Protein AF-A0A927SFC1-F1 (afdb_monomer)

Nearest PDB structures (foldseek):
  6hm9-assembly1_A  TM=8.394E-01  e=9.250E-11  Bacillus anthracis
  2j13-assembly1_A  TM=8.365E-01  e=2.066E-10  Bacillus anthracis str. Ames
  6hpa-assembly1_A  TM=8.379E-01  e=3.088E-10  Bacillus anthracis
  7ax7-assembly1_A  TM=8.010E-01  e=1.225E-09  uncultured bacterium
  4m1b-assembly2_B  TM=8.284E-01  e=2.583E-09  Bacillus anthracis

Mean predicted aligned error: 16.39 Å

Secondary structure (DSSP, 8-state):
-------------------------------------PPPPPP-SPPPEEE-----SS-EEEEEEEE---HHHHHHHHHHHHHTT--EEEEE-HHHHHHSHHHHHHHHHTTPEEEE-TTT--TTGGGS-HHHHHHHHHHHHHHHHHHHS---SEE--TT----HHHHHHHHHTT--EEE--SEEE-TTS-SSHHHHHHHGGGPPTT-EEEEEESSPPPTTTS-TTTTSSS--------S---S---S------GGGHHHHHHHHHHHHHHTTPEE--HHHHHHT--TTSPP-PPPPHHHHHHT-GGG-SSS--SS-TT--------GGGGTTEEEEESHHHHHHHHHHHHHHHH-TTSSTT-EEEE-TT--HHHHHSPPPTT--TTT----HHHHHHHTT-SEEEEE----TTS---HHHHHHHHHHHHHHHHHHSTT--EEEEPPPP--TT--SSSPHHHHHHHHHHHHHHHHHTT--EE-THHHHB-TTSSBPGGGBS-TTTTS-SBPHHHHHHHHHHHHHT---

Sequence (527 aa):
MKRFIASLLLAAMCFTLTSCQQLIPGKEAPTQPQVTATPEPALSCDPSTLYSAVDTQERIVSLVLEGYTDDTSLTQLVDLLTARGIPCVWFVSGVTATEHTQMVRYAAQSGMELGNYTISAEKNIGDRGPTYLVHQFERTQRLIAEASLQFPSVARCNQTTYTEPMLQAIRAAGLTHAVEPTLYLNHRSFATESDAQQYMDSIIRGSIISIKLGQELDADEYGDMGEVLDERPAIDPPPTISEDSSQDSAEWTYQNIVPVVTWLLDQLEANDYRVVSLEEIKASQSVILPRQREMSEAELALYDPANYDLPATDGPIGQPAVRAGDLSDLNGAVFIGDSVTTGLAGYVDMRRAEDPTFLPDTAFISWTGFSVESALASVDIDATLTDLQPNVAKAVKDAGANRVYLMAKFDTSKAYVLDQYLANLRLLIFQIRQENPGVPVIVQSVLPGLSRRTSSPSNEQIFRYNLLLARMCQEYGIPFVDAAHALRDENGGL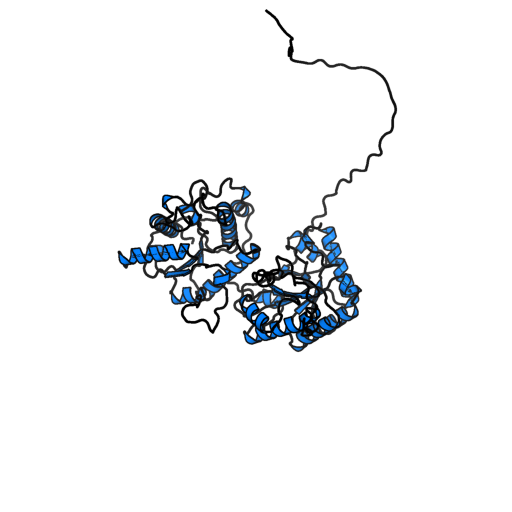KAEYCIDRSTYGLHLSDAGCEAWLDYLAANIPD

pLDDT: mean 78.21, std 21.61, range [26.38, 98.25]

Foldseek 3Di:
DDDDDDDDDDDDDDDDDDDDDDDDDDDDDPPDPDPPPDPADQQDDFFFAEQFFFQFPALEEAEEEEEAADLVLLVLVLCVCLVVVFAYEYAYALCCLQVVLVSLQVSVVSVHAYEHCFHPLDAACVVDGLVVLLCRLLSSQVSSCVSHVDGHQEYEHHNYDDDRSNRSSCVSSNRRYYYDFDAEEALPQDPDLVSLLVCVLVDDRRGYYYYYQPDDDDPQRPAPCVPPPPPPPDDPDDDDDDPDDPDDPDDSGSSSSSVVVVSNVVSCVVVNYDHDHSVVSVVSRDCLFADFDDDDPVLVVLLDLVVDPFLADPDWRLDDDFDQFDLLVQALEEEEEEVQLVLLVVLQVVVCVVPVPRRHLYYYLYYHPDALSLLSGDFDPPDDPVPGNDNVLVVSVVSVHLEYEYEHDDDPVGPHDLVSSLVSVVSSLSSNCVSPPNHAYEYEQDAAFAQPAPDPPHLSNSSSNLSVVSVSCVSRVHHYDHLNNQQADPRSHGDCQQAPPNPPRRRHGDSVVSVSSSSRCRGGPHD

Solvent-accessible surface area (backbone atoms only — not comparable to full-atom values): 29911 Å² total; per-residue (Å²): 135,82,88,85,88,88,84,82,86,84,83,85,82,87,84,89,80,89,82,88,88,85,88,80,94,77,77,87,71,84,77,73,80,79,78,75,77,70,79,76,78,79,82,86,63,73,57,29,48,76,45,57,57,31,53,36,89,57,50,32,31,25,48,35,38,40,62,56,59,55,72,67,47,49,49,53,44,50,52,51,35,52,74,70,68,47,46,46,39,38,23,42,22,22,52,51,22,68,78,39,26,68,56,49,26,47,41,45,73,68,67,43,46,56,23,36,17,29,39,78,47,54,66,45,55,61,82,52,56,54,70,58,47,25,49,32,43,39,53,18,42,52,36,38,24,72,38,46,76,46,72,45,49,33,35,44,60,38,75,47,74,88,44,65,69,52,26,21,22,44,26,74,45,65,21,56,30,35,55,48,65,75,41,60,42,33,35,77,67,34,94,46,61,67,46,31,52,59,47,52,54,73,62,55,45,23,30,24,38,31,37,37,32,67,47,81,79,51,85,83,42,48,55,98,68,69,71,80,82,76,79,72,79,86,72,80,78,74,96,69,96,66,99,79,82,94,78,79,84,76,76,90,44,67,63,41,34,46,61,37,52,49,34,42,52,53,44,34,52,76,70,64,36,43,66,34,40,72,67,54,42,62,70,50,41,54,87,76,60,50,76,76,45,90,72,51,72,74,59,53,52,77,48,40,66,90,79,48,97,46,48,47,69,101,60,59,63,78,56,81,82,71,57,98,47,48,65,73,74,46,40,23,25,30,42,33,23,24,53,58,46,40,48,45,44,53,51,48,54,56,48,28,74,78,38,74,73,55,51,47,67,42,46,70,58,51,40,84,77,47,30,54,63,68,52,66,43,70,71,67,92,82,56,57,94,88,68,65,68,65,56,50,31,58,50,45,46,76,59,61,40,65,28,36,42,37,39,65,49,79,69,76,88,51,91,67,59,66,67,60,53,55,51,47,45,52,44,50,55,44,48,31,36,67,64,30,74,92,34,52,64,30,40,34,34,54,69,42,33,30,76,85,50,82,63,82,66,45,41,57,54,42,38,52,48,35,30,52,50,30,49,51,20,60,30,32,70,37,43,50,35,42,54,26,62,72,46,35,37,89,69,15,19,26,37,72,81,27,35,60,37,63,93,71,74,19,57,41,60,21,73,67,28,46,47,46,42,49,53,47,49,26,29,43,65,61,133

Radius of gyration: 30.42 Å; Cα contacts (8 Å, |Δi|>4): 900; chains: 1; bounding box: 108×71×96 Å

Structure (mmCIF, N/CA/C/O backbone):
data_AF-A0A927SFC1-F1
#
_entry.id   AF-A0A927SFC1-F1
#
loop_
_atom_site.group_PDB
_atom_site.id
_atom_site.type_symbol
_atom_site.label_atom_id
_atom_site.label_alt_id
_atom_site.label_comp_id
_atom_site.label_asym_id
_atom_site.label_entity_id
_atom_site.label_seq_id
_atom_site.pdbx_PDB_ins_code
_atom_site.Cartn_x
_atom_site.Cartn_y
_atom_site.Cartn_z
_atom_site.occupancy
_atom_site.B_iso_or_equiv
_atom_site.auth_seq_id
_atom_site.auth_comp_id
_atom_site.auth_asym_id
_atom_site.auth_atom_id
_atom_site.pdbx_PDB_model_num
ATOM 1 N N . MET A 1 1 ? 77.413 33.587 14.079 1.00 33.16 1 MET A N 1
ATOM 2 C CA . MET A 1 1 ? 77.483 33.732 15.555 1.00 33.16 1 MET A CA 1
ATOM 3 C C . MET A 1 1 ? 76.068 33.886 16.102 1.00 33.16 1 MET A C 1
ATOM 5 O O . MET A 1 1 ? 75.319 34.627 15.486 1.00 33.16 1 MET A O 1
ATOM 9 N N . LYS A 1 2 ? 75.781 33.276 17.268 1.00 30.14 2 LYS A N 1
ATOM 10 C CA . LYS A 1 2 ? 74.522 33.302 18.066 1.00 30.14 2 LYS A CA 1
ATOM 11 C C . LYS A 1 2 ? 73.442 32.330 17.547 1.00 30.14 2 LYS A C 1
ATOM 13 O O . LYS A 1 2 ? 72.986 32.486 16.428 1.00 30.14 2 LYS A O 1
ATOM 18 N N . ARG A 1 3 ? 73.214 31.170 18.192 1.00 31.62 3 ARG A N 1
ATOM 19 C CA . ARG A 1 3 ? 72.555 30.892 19.501 1.00 31.62 3 ARG A CA 1
ATOM 20 C C . ARG A 1 3 ? 71.106 31.400 19.525 1.00 31.62 3 ARG A C 1
ATOM 22 O O . ARG A 1 3 ? 70.932 32.604 19.407 1.00 31.62 3 ARG A O 1
ATOM 29 N N . PHE A 1 4 ? 70.132 30.542 19.845 1.00 29.14 4 PHE A N 1
ATOM 30 C CA . PHE A 1 4 ? 69.629 30.425 21.222 1.00 29.14 4 PHE A CA 1
ATOM 31 C C . PHE A 1 4 ? 68.617 29.267 21.410 1.00 29.14 4 PHE A C 1
ATOM 33 O O . PHE A 1 4 ? 67.673 29.125 20.648 1.00 29.14 4 PHE A O 1
ATOM 40 N N . ILE A 1 5 ? 68.873 28.529 22.498 1.00 30.86 5 ILE A N 1
ATOM 41 C CA . ILE A 1 5 ? 68.006 27.732 23.387 1.00 30.86 5 ILE A CA 1
ATOM 42 C C . ILE A 1 5 ? 67.400 26.405 22.909 1.00 30.86 5 ILE A C 1
ATOM 44 O O . ILE A 1 5 ? 66.715 26.282 21.904 1.00 30.86 5 ILE A O 1
ATOM 48 N N . ALA A 1 6 ? 67.705 25.418 23.752 1.00 31.80 6 ALA A N 1
ATOM 49 C CA . ALA A 1 6 ? 67.433 24.004 23.671 1.00 31.80 6 ALA A CA 1
ATOM 50 C C . ALA A 1 6 ? 66.033 23.638 24.180 1.00 31.80 6 ALA A C 1
ATOM 52 O O . ALA A 1 6 ? 65.512 24.229 25.123 1.00 31.80 6 ALA A O 1
ATOM 53 N N . SER A 1 7 ? 65.487 22.571 23.610 1.00 28.61 7 SER A N 1
ATOM 54 C CA . SER A 1 7 ? 64.476 21.709 24.220 1.00 28.61 7 SER A CA 1
ATOM 55 C C . SER A 1 7 ? 64.873 20.287 23.838 1.00 28.61 7 SER A C 1
ATOM 57 O O . SER A 1 7 ? 64.867 19.939 22.660 1.00 28.61 7 SER A O 1
ATOM 59 N N . LEU A 1 8 ? 65.353 19.518 24.817 1.00 28.58 8 LEU A N 1
ATOM 60 C CA . LEU A 1 8 ? 65.839 18.157 24.621 1.00 28.58 8 LEU A CA 1
ATOM 61 C C . LEU A 1 8 ? 64.789 17.179 25.158 1.00 28.58 8 LEU A C 1
ATOM 63 O O . LEU A 1 8 ? 64.455 17.211 26.341 1.00 28.58 8 LEU A O 1
ATOM 67 N N . LEU A 1 9 ? 64.303 16.319 24.266 1.00 33.94 9 LEU A N 1
ATOM 68 C CA . LEU A 1 9 ? 63.699 15.030 24.587 1.00 33.94 9 LEU A CA 1
ATOM 69 C C . LEU A 1 9 ? 64.676 14.170 25.404 1.00 33.94 9 LEU A C 1
ATOM 71 O O . LEU A 1 9 ? 65.855 14.140 25.055 1.00 33.94 9 LEU A O 1
ATOM 75 N N . LEU A 1 10 ? 64.181 13.353 26.343 1.00 26.91 10 LEU A N 1
ATOM 76 C CA . LEU A 1 10 ? 64.544 11.932 26.336 1.00 26.91 10 LEU A CA 1
ATOM 77 C C . LEU A 1 10 ? 63.593 11.029 27.136 1.00 26.91 10 LEU A C 1
ATOM 79 O O . LEU A 1 10 ? 63.176 11.317 28.252 1.00 26.91 10 LEU A O 1
ATOM 83 N N . ALA A 1 11 ? 63.326 9.917 26.464 1.00 26.84 11 ALA A N 1
ATOM 84 C CA . ALA A 1 11 ? 62.666 8.671 26.796 1.00 26.84 11 ALA A CA 1
ATOM 85 C C . ALA A 1 11 ? 62.900 8.031 28.188 1.00 26.84 11 ALA A C 1
ATOM 87 O O . ALA A 1 11 ? 64.005 8.016 28.718 1.00 26.84 11 ALA A O 1
ATOM 88 N N . ALA A 1 12 ? 61.837 7.325 28.593 1.00 28.70 12 ALA A N 1
ATOM 89 C CA . ALA A 1 12 ? 61.789 5.919 29.017 1.00 28.70 12 ALA A CA 1
ATOM 90 C C . ALA A 1 12 ? 62.134 5.474 30.458 1.00 28.70 12 ALA A C 1
ATOM 92 O O . ALA A 1 12 ? 63.254 5.568 30.939 1.00 28.70 12 ALA A O 1
ATOM 93 N N . MET A 1 13 ? 61.126 4.754 30.975 1.00 26.86 13 MET A N 1
ATOM 94 C CA . MET A 1 13 ? 61.152 3.490 31.726 1.00 26.86 13 MET A CA 1
ATOM 95 C C . MET A 1 13 ? 61.417 3.478 33.241 1.00 26.86 13 MET A C 1
ATOM 97 O O . MET A 1 13 ? 62.525 3.676 33.715 1.00 26.86 13 MET A O 1
ATOM 101 N N . CYS A 1 14 ? 60.338 3.070 33.929 1.00 29.69 14 CYS A N 1
ATOM 102 C CA . CYS A 1 14 ? 60.246 2.105 35.031 1.00 29.69 14 CYS A CA 1
ATOM 103 C C . CYS A 1 14 ? 61.202 2.248 36.220 1.00 29.69 14 CYS A C 1
ATOM 105 O O . CYS A 1 14 ? 62.379 1.964 36.094 1.00 29.69 14 CYS A O 1
ATOM 107 N N . PHE A 1 15 ? 60.645 2.463 37.417 1.00 27.97 15 PHE A N 1
ATOM 108 C CA . PHE A 1 15 ? 60.715 1.486 38.514 1.00 27.97 15 PHE A CA 1
ATOM 109 C C . PHE A 1 15 ? 59.721 1.858 39.627 1.00 27.97 15 PHE A C 1
ATOM 111 O O . PHE A 1 15 ? 59.530 3.018 39.979 1.00 27.97 15 PHE A O 1
ATOM 118 N N . THR A 1 16 ? 59.058 0.828 40.142 1.00 36.69 16 THR A N 1
ATOM 119 C CA . THR A 1 16 ? 58.155 0.804 41.297 1.00 36.69 16 THR A CA 1
ATOM 120 C C . THR A 1 16 ? 58.881 1.115 42.609 1.00 36.69 16 THR A C 1
ATOM 122 O O . THR A 1 16 ? 60.013 0.663 42.763 1.00 36.69 16 THR A O 1
ATOM 125 N N . LEU A 1 17 ? 58.194 1.748 43.575 1.00 26.38 17 LEU A N 1
ATOM 126 C CA . LEU A 1 17 ? 57.977 1.278 44.967 1.00 26.38 17 LEU A CA 1
ATOM 127 C C . LEU A 1 17 ? 57.589 2.439 45.920 1.00 26.38 17 LEU A C 1
ATOM 129 O O . LEU A 1 17 ? 58.345 3.382 46.116 1.00 26.38 17 LEU A O 1
ATOM 133 N N . THR A 1 18 ? 56.388 2.312 46.504 1.00 30.45 18 THR A N 1
ATOM 134 C CA . THR A 1 18 ? 55.982 2.588 47.912 1.00 30.45 18 THR A CA 1
ATOM 135 C C . THR A 1 18 ? 56.919 3.460 48.780 1.00 30.45 18 THR A C 1
ATOM 137 O O . THR A 1 18 ? 58.055 3.082 49.025 1.00 30.45 18 THR A O 1
ATOM 140 N N . SER A 1 19 ? 56.490 4.557 49.424 1.00 29.95 19 SER A N 1
ATOM 141 C CA . SER A 1 19 ? 55.579 4.580 50.587 1.00 29.95 19 SER A CA 1
ATOM 142 C C . SER A 1 19 ? 55.518 5.988 51.231 1.00 29.95 19 SER A C 1
ATOM 144 O O . SER A 1 19 ? 56.507 6.711 51.170 1.00 29.95 19 SER A O 1
ATOM 146 N N . CYS A 1 20 ? 54.386 6.276 51.906 1.00 28.34 20 CYS A N 1
ATOM 147 C CA . CYS A 1 20 ? 54.146 7.221 53.025 1.00 28.34 20 CYS A CA 1
ATOM 148 C C . CYS A 1 20 ? 54.416 8.731 52.799 1.00 28.34 20 CYS A C 1
ATOM 150 O O . CYS A 1 20 ? 55.476 9.118 52.344 1.00 28.34 20 CYS A O 1
ATOM 152 N N . GLN A 1 21 ? 53.566 9.693 53.184 1.00 31.03 21 GLN A N 1
ATOM 153 C CA . GLN A 1 21 ? 52.489 9.729 54.182 1.00 31.03 21 GLN A CA 1
ATOM 154 C C . GLN A 1 21 ? 51.852 11.143 54.133 1.00 31.03 21 GLN A C 1
ATOM 156 O O . GLN A 1 21 ? 52.606 12.108 54.106 1.00 31.03 21 GLN A O 1
ATOM 161 N N . GLN A 1 22 ? 50.520 11.286 54.185 1.00 31.56 22 GLN A N 1
ATOM 162 C CA . GLN A 1 22 ? 49.785 12.022 55.242 1.00 31.56 22 GLN A CA 1
ATOM 163 C C . GLN A 1 22 ? 48.341 12.385 54.857 1.00 31.56 22 GLN A C 1
ATOM 165 O O . GLN A 1 22 ? 48.030 12.781 53.739 1.00 31.56 22 GLN A O 1
ATOM 170 N N . LEU A 1 23 ? 47.481 12.202 55.860 1.00 33.78 23 LEU A N 1
ATOM 171 C CA . LEU A 1 23 ? 46.030 12.331 55.879 1.00 33.78 23 LEU A CA 1
ATOM 172 C C . LEU A 1 23 ? 45.527 13.770 55.703 1.00 33.78 23 LEU A C 1
ATOM 174 O O . LEU A 1 23 ? 46.021 14.679 56.367 1.00 33.78 23 LEU A O 1
ATOM 178 N N . ILE A 1 24 ? 44.411 13.914 54.983 1.00 34.19 24 ILE A N 1
ATOM 179 C CA . ILE A 1 24 ? 43.372 14.907 55.290 1.00 34.19 24 ILE A CA 1
ATOM 180 C C . ILE A 1 24 ? 42.009 14.189 55.212 1.00 34.19 24 ILE A C 1
ATOM 182 O O . ILE A 1 24 ? 41.694 13.631 54.162 1.00 34.19 24 ILE A O 1
ATOM 186 N N . PRO A 1 25 ? 41.197 14.159 56.286 1.00 39.97 25 PRO A N 1
ATOM 187 C CA . PRO A 1 25 ? 39.849 13.603 56.244 1.00 39.97 25 PRO A CA 1
ATOM 188 C C . PRO A 1 25 ? 38.862 14.662 55.731 1.00 39.97 25 PRO A C 1
ATOM 190 O O . PRO A 1 25 ? 38.756 15.747 56.303 1.00 39.97 25 PRO A O 1
ATOM 193 N N . GLY A 1 26 ? 38.118 14.356 54.666 1.00 31.25 26 GLY A N 1
ATOM 194 C CA . GLY A 1 26 ? 37.127 15.275 54.108 1.00 31.25 26 GLY A CA 1
ATOM 195 C C . GLY A 1 26 ? 36.047 14.569 53.294 1.00 31.25 26 GLY A C 1
ATOM 196 O O . GLY A 1 26 ? 36.304 14.181 52.166 1.00 31.25 26 GLY A O 1
ATOM 197 N N . LYS A 1 27 ? 34.853 14.460 53.899 1.00 36.16 27 LYS A N 1
ATOM 198 C CA . LYS A 1 27 ? 33.517 14.248 53.301 1.00 36.16 27 LYS A CA 1
ATOM 199 C C . LYS A 1 27 ? 33.424 13.258 52.129 1.00 36.16 27 LYS A C 1
ATOM 201 O O . LYS A 1 27 ? 33.618 13.630 50.976 1.00 36.16 27 LYS A O 1
ATOM 206 N N . GLU A 1 28 ? 32.946 12.049 52.421 1.00 34.78 28 GLU A N 1
ATOM 207 C CA . GLU A 1 28 ? 32.276 11.231 51.407 1.00 34.78 28 GLU A CA 1
ATOM 208 C C . GLU A 1 28 ? 31.054 11.996 50.880 1.00 34.78 28 GLU A C 1
ATOM 210 O O . GLU A 1 28 ? 30.163 12.395 51.636 1.00 34.78 28 GLU A O 1
ATOM 215 N N . ALA A 1 29 ? 31.055 12.259 49.574 1.00 34.34 29 ALA A N 1
ATOM 216 C CA . ALA A 1 29 ? 29.875 12.707 48.856 1.00 34.34 29 ALA A CA 1
ATOM 217 C C . ALA A 1 29 ? 28.818 11.590 48.908 1.00 34.34 29 ALA A C 1
ATOM 219 O O . ALA A 1 29 ? 29.190 10.420 48.794 1.00 34.34 29 ALA A O 1
ATOM 220 N N . PRO A 1 30 ? 27.520 11.908 49.069 1.00 37.41 30 PRO A N 1
ATOM 221 C CA . PRO A 1 30 ? 26.487 10.886 49.026 1.00 37.41 30 PRO A CA 1
ATOM 222 C C . PRO A 1 30 ? 26.520 10.237 47.641 1.00 37.41 30 PRO A C 1
ATOM 224 O O . PRO A 1 30 ? 26.267 10.891 46.629 1.00 37.41 30 PRO A O 1
ATOM 227 N N . THR A 1 31 ? 26.871 8.955 47.599 1.00 37.59 31 THR A N 1
ATOM 228 C CA . THR A 1 31 ? 26.729 8.114 46.417 1.00 37.59 31 THR A CA 1
ATOM 229 C C . THR A 1 31 ? 25.254 8.106 46.040 1.00 37.59 31 THR A C 1
ATOM 231 O O . THR A 1 31 ? 24.419 7.551 46.754 1.00 37.59 31 THR A O 1
ATOM 234 N N . GLN A 1 32 ? 24.913 8.768 44.931 1.00 34.66 32 GLN A N 1
ATOM 235 C CA . GLN A 1 32 ? 23.607 8.571 44.318 1.00 34.66 32 GLN A CA 1
ATOM 236 C C . GLN A 1 32 ? 23.489 7.079 43.988 1.00 34.66 32 GLN A C 1
ATOM 238 O O . GLN A 1 32 ? 24.404 6.539 43.357 1.00 34.66 32 GLN A O 1
ATOM 243 N N . PRO A 1 33 ? 22.422 6.392 44.428 1.00 36.06 33 PRO A N 1
ATOM 244 C CA . PRO A 1 33 ? 22.212 5.011 44.037 1.00 36.06 33 PRO A CA 1
ATOM 245 C C . PRO A 1 33 ? 22.135 4.968 42.511 1.00 36.06 33 PRO A C 1
ATOM 247 O O . PRO A 1 33 ? 21.244 5.566 41.910 1.00 36.06 33 PRO A O 1
ATOM 250 N N . GLN A 1 34 ? 23.098 4.292 41.881 1.00 36.84 34 GLN A N 1
ATOM 251 C CA . GLN A 1 34 ? 22.965 3.924 40.482 1.00 36.84 34 GLN A CA 1
ATOM 252 C C . GLN A 1 34 ? 21.804 2.942 40.399 1.00 36.84 34 GLN A C 1
ATOM 254 O O . GLN A 1 34 ? 21.901 1.807 40.864 1.00 36.84 34 GLN A O 1
ATOM 259 N N . VAL A 1 35 ? 20.687 3.413 39.851 1.00 34.88 35 VAL A N 1
ATOM 260 C CA . VAL A 1 35 ? 19.574 2.561 39.454 1.00 34.88 35 VAL A CA 1
ATOM 261 C C . VAL A 1 35 ? 20.099 1.696 38.316 1.00 34.88 35 VAL A C 1
ATOM 263 O O . VAL A 1 35 ? 20.221 2.148 37.180 1.00 34.88 35 VAL A O 1
ATOM 266 N N . THR A 1 36 ? 20.472 0.458 38.624 1.00 37.91 36 THR A N 1
ATOM 267 C CA . THR A 1 36 ? 20.597 -0.586 37.615 1.00 37.91 36 THR A CA 1
ATOM 268 C C . THR A 1 36 ? 19.210 -0.768 37.014 1.00 37.91 36 THR A C 1
ATOM 270 O O . THR A 1 36 ? 18.331 -1.357 37.643 1.00 37.91 36 THR A O 1
ATOM 273 N N . ALA A 1 37 ? 18.990 -0.194 35.827 1.00 39.19 37 ALA A N 1
ATOM 274 C CA . ALA A 1 37 ? 17.785 -0.435 35.049 1.00 39.19 37 ALA A CA 1
ATOM 275 C C . ALA A 1 37 ? 17.663 -1.950 34.877 1.00 39.19 37 ALA A C 1
ATOM 277 O O . ALA A 1 37 ? 18.497 -2.595 34.241 1.00 39.19 37 ALA A O 1
ATOM 278 N N . THR A 1 38 ? 16.678 -2.533 35.551 1.00 43.94 38 THR A N 1
ATOM 279 C CA . THR A 1 38 ? 16.313 -3.924 35.311 1.00 43.94 38 THR A CA 1
ATOM 280 C C . THR A 1 38 ? 15.819 -3.963 33.864 1.00 43.94 38 THR A C 1
ATOM 282 O O . THR A 1 38 ? 15.034 -3.078 33.514 1.00 43.94 38 THR A O 1
ATOM 285 N N . PRO A 1 39 ? 16.299 -4.879 33.003 1.00 51.31 39 PRO A N 1
ATOM 286 C CA . PRO A 1 39 ? 15.769 -4.978 31.647 1.00 51.31 39 PRO A CA 1
ATOM 287 C C . PRO A 1 39 ? 14.248 -5.115 31.734 1.00 51.31 39 PRO A C 1
ATOM 289 O O . PRO A 1 39 ? 13.751 -5.897 32.552 1.00 51.31 39 PRO A O 1
ATOM 292 N N . GLU A 1 40 ? 13.523 -4.292 30.971 1.00 55.06 40 GLU A N 1
ATOM 293 C CA . GLU A 1 40 ? 12.062 -4.332 30.969 1.00 55.06 40 GLU A CA 1
ATOM 294 C C . GLU A 1 40 ? 11.593 -5.751 30.620 1.00 55.06 40 GLU A C 1
ATOM 296 O O . GLU A 1 40 ? 12.198 -6.410 29.767 1.00 55.06 40 GLU A O 1
ATOM 301 N N . PRO A 1 41 ? 10.547 -6.258 31.291 1.00 57.62 41 PRO A N 1
ATOM 302 C CA . PRO A 1 41 ? 10.035 -7.585 31.003 1.00 57.62 41 PRO A CA 1
ATOM 303 C C . PRO A 1 41 ? 9.523 -7.635 29.560 1.00 57.62 41 PRO A C 1
ATOM 305 O O . PRO A 1 41 ? 8.643 -6.866 29.176 1.00 57.62 41 PRO A O 1
ATOM 308 N N . ALA A 1 42 ? 10.070 -8.555 28.766 1.00 64.19 42 ALA A N 1
ATOM 309 C CA . ALA A 1 42 ? 9.543 -8.857 27.442 1.00 64.19 42 ALA A CA 1
ATOM 310 C C . ALA A 1 42 ? 8.182 -9.556 27.579 1.00 64.19 42 ALA A C 1
ATOM 312 O O . ALA A 1 42 ? 8.026 -10.474 28.392 1.00 64.19 42 ALA A O 1
ATOM 313 N N . LEU A 1 43 ? 7.199 -9.121 26.792 1.00 75.69 43 LEU A N 1
ATOM 314 C CA . LEU A 1 43 ? 5.911 -9.802 26.692 1.00 75.69 43 LEU A CA 1
ATOM 315 C C . LEU A 1 43 ? 6.088 -11.086 25.872 1.00 75.69 43 LEU A C 1
ATOM 317 O O . LEU A 1 43 ? 6.843 -11.119 24.909 1.00 75.69 43 LEU A O 1
ATOM 321 N N . SER A 1 44 ? 5.417 -12.161 26.285 1.00 77.19 44 SER A N 1
ATOM 322 C CA . SER A 1 44 ? 5.554 -13.497 25.678 1.00 77.19 44 SER A CA 1
ATOM 323 C C . SER A 1 44 ? 4.234 -14.077 25.169 1.00 77.19 44 SER A C 1
ATOM 325 O O . SER A 1 44 ? 4.146 -15.271 24.893 1.00 77.19 44 SER A O 1
ATOM 327 N N . CYS A 1 45 ? 3.188 -13.253 25.096 1.00 81.50 45 CYS A N 1
ATOM 328 C CA . CYS A 1 45 ? 1.899 -13.654 24.541 1.00 81.50 45 CYS A CA 1
ATOM 329 C C . CYS A 1 45 ? 1.882 -13.492 23.017 1.00 81.50 45 CYS A C 1
ATOM 331 O O . CYS A 1 45 ? 2.670 -12.724 22.472 1.00 81.50 45 CYS A O 1
ATOM 333 N N . ASP A 1 46 ? 0.976 -14.198 22.341 1.00 86.19 46 ASP A N 1
ATOM 334 C CA . ASP A 1 46 ? 0.781 -14.024 20.900 1.00 86.19 46 ASP A CA 1
ATOM 335 C C . ASP A 1 46 ? 0.349 -12.576 20.591 1.00 86.19 46 ASP A C 1
ATOM 337 O O . ASP A 1 46 ? -0.455 -12.012 21.340 1.00 86.19 46 ASP A O 1
ATOM 341 N N . PRO A 1 47 ? 0.833 -11.952 19.507 1.00 88.69 47 PRO A N 1
ATOM 342 C CA . PRO A 1 47 ? 0.427 -10.598 19.148 1.00 88.69 47 PRO A CA 1
ATOM 343 C C . PRO A 1 47 ? -1.062 -10.523 18.767 1.00 88.69 47 PRO A C 1
ATOM 345 O O . PRO A 1 47 ? -1.653 -11.467 18.236 1.00 88.69 47 PRO A O 1
ATOM 348 N N . SER A 1 48 ? -1.683 -9.368 19.023 1.00 89.50 48 SER A N 1
ATOM 349 C CA . SER A 1 48 ? -3.020 -9.051 18.500 1.00 89.50 48 SER A CA 1
ATOM 350 C C . SER A 1 48 ? -3.011 -9.012 16.978 1.00 89.50 48 SER A C 1
ATOM 352 O O . SER A 1 48 ? -2.015 -8.626 16.371 1.00 89.50 48 SER A O 1
ATOM 354 N N . THR A 1 49 ? -4.132 -9.364 16.347 1.00 89.19 49 THR A N 1
ATOM 355 C CA . THR A 1 49 ? -4.198 -9.273 14.886 1.00 89.19 49 THR A CA 1
ATOM 356 C C . THR A 1 49 ? -4.428 -7.836 14.432 1.00 89.19 49 THR A C 1
ATOM 358 O O . THR A 1 49 ? -5.314 -7.161 14.949 1.00 89.19 49 THR A O 1
ATOM 361 N N . LEU A 1 50 ? -3.671 -7.384 13.439 1.00 86.12 50 LEU A N 1
ATOM 362 C CA . LEU A 1 50 ? -3.838 -6.067 12.841 1.00 86.12 50 LEU A CA 1
ATOM 363 C C . LEU A 1 50 ? -4.888 -6.106 11.720 1.00 86.12 50 LEU A C 1
ATOM 365 O O . LEU A 1 50 ? -4.801 -6.929 10.808 1.00 86.12 50 LEU A O 1
ATOM 369 N N . TYR A 1 51 ? -5.884 -5.229 11.804 1.00 87.12 51 TYR A N 1
ATOM 370 C CA . TYR A 1 51 ? -6.750 -4.854 10.694 1.00 87.12 51 TYR A CA 1
ATOM 371 C C . TYR A 1 51 ? -6.138 -3.648 9.991 1.00 87.12 51 TYR A C 1
ATOM 373 O O . TYR A 1 51 ? -6.005 -2.584 10.589 1.00 87.12 51 TYR A O 1
ATOM 381 N N . SER A 1 52 ? -5.805 -3.814 8.722 1.00 80.31 52 SER A N 1
ATOM 382 C CA . SER A 1 52 ? -5.394 -2.744 7.818 1.00 80.31 52 SER A CA 1
ATOM 383 C C . SER A 1 52 ? -6.175 -2.879 6.511 1.00 80.31 52 SER A C 1
ATOM 385 O O . SER A 1 52 ? -7.039 -3.757 6.393 1.00 80.31 52 SER A O 1
ATOM 387 N N . ALA A 1 53 ? -5.921 -2.000 5.541 1.00 72.12 53 ALA A N 1
ATOM 388 C CA . ALA A 1 53 ? -6.545 -2.151 4.234 1.00 72.12 53 ALA A CA 1
ATOM 389 C C . ALA A 1 53 ? -6.236 -3.518 3.613 1.00 72.12 53 ALA A C 1
ATOM 391 O O . ALA A 1 53 ? -5.149 -4.080 3.780 1.00 72.12 53 ALA A O 1
ATOM 392 N N . VAL A 1 54 ? -7.207 -4.032 2.867 1.00 71.81 54 VAL A N 1
ATOM 393 C CA . VAL A 1 54 ? -7.109 -5.324 2.191 1.00 71.81 54 VAL A CA 1
ATOM 394 C C . VAL A 1 54 ? -7.196 -5.153 0.688 1.00 71.81 54 VAL A C 1
ATOM 396 O O . VAL A 1 54 ? -7.936 -4.313 0.182 1.00 71.81 54 VAL A O 1
ATOM 399 N N . ASP A 1 55 ? -6.521 -6.036 -0.036 1.00 66.69 55 ASP A N 1
ATOM 400 C CA . ASP A 1 55 ? -6.735 -6.169 -1.469 1.00 66.69 55 ASP A CA 1
ATOM 401 C C . ASP A 1 55 ? -8.081 -6.858 -1.711 1.00 66.69 55 ASP A C 1
ATOM 403 O O . ASP A 1 55 ? -8.273 -8.017 -1.338 1.00 66.69 55 ASP A O 1
ATOM 407 N N . THR A 1 56 ? -9.033 -6.163 -2.328 1.00 67.44 56 THR A N 1
ATOM 408 C CA . THR A 1 56 ? -10.350 -6.726 -2.642 1.00 67.44 56 THR A CA 1
ATOM 409 C C . THR A 1 56 ? -10.915 -6.180 -3.945 1.00 67.44 56 THR A C 1
ATOM 411 O O . THR A 1 56 ? -10.572 -5.092 -4.407 1.00 67.44 56 THR A O 1
ATOM 414 N N . GLN A 1 57 ? -11.777 -6.979 -4.567 1.00 62.66 57 GLN A N 1
ATOM 415 C CA . GLN A 1 57 ? -12.490 -6.612 -5.790 1.00 62.66 57 GLN A CA 1
ATOM 416 C C . GLN A 1 57 ? -13.852 -6.007 -5.512 1.00 62.66 57 GLN A C 1
ATOM 418 O O . GLN A 1 57 ? -14.393 -5.288 -6.357 1.00 62.66 57 GLN A O 1
ATOM 423 N N . GLU A 1 58 ? -14.389 -6.283 -4.329 1.00 76.00 58 GLU A N 1
ATOM 424 C CA . GLU A 1 58 ? -15.629 -5.693 -3.876 1.00 76.00 58 GLU A CA 1
ATOM 425 C C . GLU A 1 58 ? -15.410 -4.196 -3.651 1.00 76.00 58 GLU A C 1
ATOM 427 O O . GLU A 1 58 ? -14.382 -3.769 -3.126 1.00 76.00 58 GLU A O 1
ATOM 432 N N . ARG A 1 59 ? -16.370 -3.370 -4.068 1.00 82.94 59 ARG A N 1
ATOM 433 C CA . ARG A 1 59 ? -16.379 -1.949 -3.715 1.00 82.94 59 ARG A CA 1
ATOM 434 C C . ARG A 1 59 ? -16.811 -1.832 -2.260 1.00 82.94 59 ARG A C 1
ATOM 436 O O . ARG A 1 59 ? -17.971 -1.572 -1.966 1.00 82.94 59 ARG A O 1
ATOM 443 N N . ILE A 1 60 ? -15.892 -2.126 -1.352 1.00 88.25 60 ILE A N 1
ATOM 444 C CA . ILE A 1 60 ? -16.123 -2.083 0.089 1.00 88.25 60 ILE A CA 1
ATOM 445 C C . ILE A 1 60 ? -15.111 -1.167 0.760 1.00 88.25 60 ILE A C 1
ATOM 447 O O . ILE A 1 60 ? -13.969 -1.073 0.315 1.00 88.25 60 ILE A O 1
ATOM 451 N N . VAL A 1 61 ? -15.529 -0.515 1.837 1.00 91.12 61 VAL A N 1
ATOM 452 C CA . VAL A 1 61 ? -14.669 0.252 2.749 1.00 91.12 61 VAL A CA 1
ATOM 453 C C . VAL A 1 61 ? -15.146 0.045 4.184 1.00 91.12 61 VAL A C 1
ATOM 455 O O . VAL A 1 61 ? -16.292 -0.337 4.403 1.00 91.12 61 VAL A O 1
ATOM 458 N N . SER A 1 62 ? -14.292 0.310 5.169 1.00 96.00 62 SER A N 1
ATOM 459 C CA . SER A 1 62 ? -14.675 0.338 6.586 1.00 96.00 62 SER A CA 1
ATOM 460 C C . SER A 1 62 ? -14.467 1.740 7.120 1.00 96.00 62 SER A C 1
ATOM 462 O O . SER A 1 62 ? -13.481 2.390 6.779 1.00 96.00 62 SER A O 1
ATOM 464 N N . LEU A 1 63 ? -15.365 2.184 7.994 1.00 96.94 63 LEU A N 1
ATOM 465 C CA . LEU A 1 63 ? -15.264 3.481 8.656 1.00 96.94 63 LEU A CA 1
ATOM 466 C C . LEU A 1 63 ? -14.945 3.300 10.137 1.00 96.94 63 LEU A C 1
ATOM 468 O O . LEU A 1 63 ? -15.543 2.458 10.813 1.00 96.94 63 LEU A O 1
ATOM 472 N N . VAL A 1 64 ? -14.039 4.125 10.654 1.00 97.56 64 VAL A N 1
ATOM 473 C CA . VAL A 1 64 ? -13.747 4.215 12.089 1.00 97.56 64 VAL A CA 1
ATOM 474 C C . VAL A 1 64 ? -13.757 5.670 12.543 1.00 97.56 64 VAL A C 1
ATOM 476 O O . VAL A 1 64 ? -13.366 6.561 11.793 1.00 97.56 64 VAL A O 1
ATOM 479 N N . LEU A 1 65 ? -14.208 5.916 13.772 1.00 97.31 65 LEU A N 1
ATOM 480 C CA . LEU A 1 65 ? -14.183 7.240 14.394 1.00 97.31 65 LEU A CA 1
ATOM 481 C C . LEU A 1 65 ? -13.073 7.290 15.443 1.00 97.31 65 LEU A C 1
ATOM 483 O O . LEU A 1 65 ? -12.993 6.406 16.296 1.00 97.31 65 LEU A O 1
ATOM 487 N N . GLU A 1 66 ? -12.259 8.340 15.433 1.00 94.38 66 GLU A N 1
ATOM 488 C CA . GLU A 1 66 ? -11.161 8.528 16.385 1.00 94.38 66 GLU A CA 1
ATOM 489 C C . GLU A 1 66 ? -11.354 9.805 17.203 1.00 94.38 66 GLU A C 1
ATOM 491 O O . GLU A 1 66 ? -11.508 10.893 16.651 1.00 94.38 66 GLU A O 1
ATOM 496 N N . GLY A 1 67 ? -11.297 9.698 18.532 1.00 92.12 67 GLY A N 1
ATOM 497 C CA . GLY A 1 67 ? -11.339 10.866 19.413 1.00 92.12 67 GLY A CA 1
ATOM 498 C C . GLY A 1 67 ? -12.756 11.309 19.774 1.00 92.12 67 GLY A C 1
ATOM 499 O O . GLY A 1 67 ? -13.636 10.480 19.988 1.00 92.12 67 GLY A O 1
ATOM 500 N N . TYR A 1 68 ? -12.971 12.613 19.937 1.00 93.25 68 TYR A N 1
ATOM 501 C CA . TYR A 1 68 ? -14.224 13.163 20.457 1.00 93.25 68 TYR A CA 1
ATOM 502 C C . TYR A 1 68 ? -14.421 14.609 19.978 1.00 93.25 68 TYR A C 1
ATOM 504 O O . TYR A 1 68 ? -13.476 15.391 19.985 1.00 93.25 68 TYR A O 1
ATOM 512 N N . THR A 1 69 ? -15.644 14.955 19.563 1.00 90.69 69 THR A N 1
ATOM 513 C CA . THR A 1 69 ? -16.085 16.336 19.262 1.00 90.69 69 THR A CA 1
ATOM 514 C C . THR A 1 69 ? -17.064 16.795 20.351 1.00 90.69 69 THR A C 1
ATOM 516 O O . THR A 1 69 ? -16.922 16.359 21.472 1.00 90.69 69 THR A O 1
ATOM 519 N N . ASP A 1 70 ? -18.051 17.650 20.111 1.00 91.38 70 ASP A N 1
ATOM 520 C CA . ASP A 1 70 ? -19.103 17.926 21.093 1.00 91.38 70 ASP A CA 1
ATOM 521 C C . ASP A 1 70 ? -20.228 16.867 21.094 1.00 91.38 70 ASP A C 1
ATOM 523 O O . ASP A 1 70 ? -20.495 16.214 20.082 1.00 91.38 70 ASP A O 1
ATOM 527 N N . ASP A 1 71 ? -20.935 16.741 22.224 1.00 92.12 71 ASP A N 1
ATOM 528 C CA . ASP A 1 71 ? -22.040 15.786 22.403 1.00 92.12 71 ASP A CA 1
ATOM 529 C C . ASP A 1 71 ? -23.147 15.942 21.343 1.00 92.12 71 ASP A C 1
ATOM 531 O O . ASP A 1 71 ? -23.768 14.949 20.964 1.00 92.12 71 ASP A O 1
ATOM 535 N N . THR A 1 72 ? -23.403 17.155 20.834 1.00 92.81 72 THR A N 1
ATOM 536 C CA . THR A 1 72 ? -24.475 17.388 19.848 1.00 92.81 72 THR A CA 1
ATOM 537 C C . THR A 1 72 ? -24.095 16.782 18.506 1.00 92.81 72 THR A C 1
ATOM 539 O O . THR A 1 72 ? -24.838 15.961 17.966 1.00 92.81 72 THR A O 1
ATOM 542 N N . SER A 1 73 ? -22.919 17.147 17.993 1.00 93.25 73 SER A N 1
ATOM 543 C CA . SER A 1 73 ? -22.406 16.636 16.720 1.00 93.25 73 SER A CA 1
ATOM 544 C C . SER A 1 73 ? -22.188 15.127 16.775 1.00 93.25 73 SER A C 1
ATOM 546 O O . SER A 1 73 ? -22.529 14.410 15.837 1.00 93.25 73 SER A O 1
ATOM 548 N N . LEU A 1 74 ? -21.667 14.613 17.893 1.00 94.81 74 LEU A N 1
ATOM 549 C CA . LEU A 1 74 ? -21.444 13.180 18.038 1.00 94.81 74 LEU A CA 1
ATOM 550 C C . LEU A 1 74 ? -22.756 12.394 18.147 1.00 94.81 74 LEU A C 1
ATOM 552 O O . LEU A 1 74 ? -22.862 11.323 17.555 1.00 94.81 74 LEU A O 1
ATOM 556 N N . THR A 1 75 ? -23.774 12.930 18.828 1.00 96.00 75 THR A N 1
ATOM 557 C CA . THR A 1 75 ? -25.122 12.335 18.831 1.00 96.00 75 THR A CA 1
ATOM 558 C C . THR A 1 75 ? -25.672 12.246 17.409 1.00 96.00 75 THR A C 1
ATOM 560 O O . THR A 1 75 ? -26.119 11.182 16.991 1.00 96.00 75 THR A O 1
ATOM 563 N N . GLN A 1 76 ? -25.556 13.324 16.628 1.00 96.19 76 GLN A N 1
ATOM 564 C CA . GLN A 1 76 ? -25.991 13.341 15.229 1.00 96.19 76 GLN A CA 1
ATOM 565 C C . GLN A 1 76 ? -25.238 12.323 14.362 1.00 96.19 76 GLN A C 1
ATOM 567 O O . GLN A 1 76 ? -25.862 11.665 13.533 1.00 96.19 76 GLN A O 1
ATOM 572 N N . LEU A 1 77 ? -23.925 12.152 14.561 1.00 96.19 77 LEU A N 1
ATOM 573 C CA . LEU A 1 77 ? -23.142 11.124 13.864 1.00 96.19 77 LEU A CA 1
ATOM 574 C C . LEU A 1 77 ? -23.592 9.706 14.237 1.00 96.19 77 LEU A C 1
ATOM 576 O O . LEU A 1 77 ? -23.764 8.870 13.352 1.00 96.19 77 LEU A O 1
ATOM 580 N N . VAL A 1 78 ? -23.799 9.431 15.529 1.00 96.56 78 VAL A N 1
ATOM 581 C CA . VAL A 1 78 ? -24.284 8.125 16.005 1.00 96.56 78 VAL A CA 1
ATOM 582 C C . VAL A 1 78 ? -25.653 7.814 15.405 1.00 96.56 78 VAL A C 1
ATOM 584 O O . VAL A 1 78 ? -25.843 6.720 14.870 1.00 96.56 78 VAL 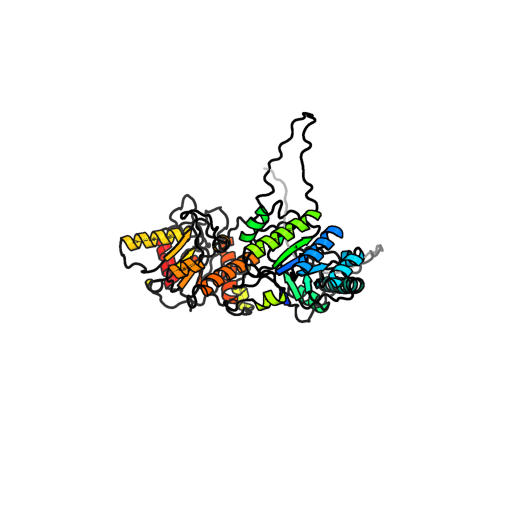A O 1
ATOM 587 N N . ASP A 1 79 ? -26.582 8.770 15.442 1.00 96.88 79 ASP A N 1
ATOM 588 C CA . ASP A 1 79 ? -27.914 8.623 14.856 1.00 96.88 79 ASP A CA 1
ATOM 589 C C . ASP A 1 79 ? -27.843 8.410 13.335 1.00 96.88 79 ASP A C 1
ATOM 591 O O . ASP A 1 79 ? -28.507 7.512 12.820 1.00 96.88 79 ASP A O 1
ATOM 595 N N . LEU A 1 80 ? -27.010 9.175 12.615 1.00 97.12 80 LEU A N 1
ATOM 596 C CA . LEU A 1 80 ? -26.812 9.048 11.165 1.00 97.12 80 LEU A CA 1
ATOM 597 C C . LEU A 1 80 ? -26.319 7.647 10.778 1.00 97.12 80 LEU A C 1
ATOM 599 O O . LEU A 1 80 ? -26.913 7.000 9.912 1.00 97.12 80 LEU A O 1
ATOM 603 N N . LEU A 1 81 ? -25.249 7.175 11.426 1.00 97.06 81 LEU A N 1
ATOM 604 C CA . LEU A 1 81 ? -24.643 5.872 11.139 1.00 97.06 81 LEU A CA 1
ATOM 605 C C . LEU A 1 81 ? -25.603 4.730 11.488 1.00 97.06 81 LEU A C 1
ATOM 607 O O . LEU A 1 81 ? -25.793 3.815 10.688 1.00 97.06 81 LEU A O 1
ATOM 611 N N . THR A 1 82 ? -26.278 4.822 12.637 1.00 95.50 82 THR A N 1
ATOM 612 C CA . THR A 1 82 ? -27.244 3.809 13.084 1.00 95.50 82 THR A CA 1
ATOM 613 C C . THR A 1 82 ? -28.467 3.761 12.167 1.00 95.50 82 THR A C 1
ATOM 615 O O . THR A 1 82 ? -28.898 2.679 11.771 1.00 95.50 82 THR A O 1
ATOM 618 N N . ALA A 1 83 ? -29.011 4.917 11.772 1.00 95.69 83 ALA A N 1
ATOM 619 C CA . ALA A 1 83 ? -30.180 4.999 10.897 1.00 95.69 83 ALA A CA 1
ATOM 620 C C . ALA A 1 83 ? -29.908 4.446 9.491 1.00 95.69 83 ALA A C 1
ATOM 622 O O . ALA A 1 83 ? -30.796 3.840 8.892 1.00 95.69 83 ALA A O 1
ATOM 623 N N . ARG A 1 84 ? -28.684 4.625 8.979 1.00 96.12 84 ARG A N 1
ATOM 624 C CA . ARG A 1 84 ? -28.240 4.061 7.695 1.00 96.12 84 ARG A CA 1
ATOM 625 C C . ARG A 1 84 ? -27.734 2.616 7.804 1.00 96.12 84 ARG A C 1
ATOM 627 O O . ARG A 1 84 ? -27.421 2.012 6.784 1.00 96.12 84 ARG A O 1
ATOM 634 N N . GLY A 1 85 ? -27.665 2.046 9.010 1.00 95.44 85 GLY A N 1
ATOM 635 C CA . GLY A 1 85 ? -27.154 0.692 9.238 1.00 95.44 85 GLY A CA 1
ATOM 636 C C . GLY A 1 85 ? -25.665 0.539 8.915 1.00 95.44 85 GLY A C 1
ATOM 637 O O . GLY A 1 85 ? -25.237 -0.544 8.522 1.00 95.44 85 GLY A O 1
ATOM 638 N N . ILE A 1 86 ? -24.890 1.619 9.045 1.00 96.69 86 ILE A N 1
ATOM 639 C CA . ILE A 1 86 ? -23.465 1.649 8.718 1.00 96.69 86 ILE A CA 1
ATOM 640 C C . ILE A 1 86 ? -22.662 1.059 9.887 1.00 96.69 86 ILE A C 1
ATOM 642 O O . ILE A 1 86 ? -22.679 1.636 10.979 1.00 96.69 86 ILE A O 1
ATOM 646 N N . PRO A 1 87 ? -21.942 -0.062 9.693 1.00 95.50 87 PRO A N 1
ATOM 647 C CA . PRO A 1 87 ? -21.065 -0.603 10.722 1.00 95.50 87 PRO A CA 1
ATOM 648 C C . PRO A 1 87 ? -19.887 0.349 10.950 1.00 95.50 87 PRO A C 1
ATOM 650 O O . PRO A 1 87 ? -19.206 0.750 10.007 1.00 95.50 87 PRO A O 1
ATOM 653 N N . CYS A 1 88 ? -19.650 0.722 12.206 1.00 95.38 88 CYS A N 1
ATOM 654 C CA . CYS A 1 88 ? -18.583 1.646 12.563 1.00 95.38 88 CYS A CA 1
ATOM 655 C C . CYS A 1 88 ? -18.108 1.410 14.000 1.00 95.38 88 CYS A C 1
ATOM 657 O O . CYS A 1 88 ? -18.919 1.162 14.897 1.00 95.38 88 CYS A O 1
ATOM 659 N N . VAL A 1 89 ? -16.794 1.514 14.204 1.00 97.62 89 VAL A N 1
ATOM 660 C CA . VAL A 1 89 ? -16.161 1.460 15.526 1.00 97.62 89 VAL A CA 1
ATOM 661 C C . VAL A 1 89 ? -15.775 2.870 15.952 1.00 97.62 89 VAL A C 1
ATOM 663 O O . VAL A 1 89 ? -15.087 3.572 15.209 1.00 97.62 89 VAL A O 1
ATOM 666 N N . TRP A 1 90 ? -16.157 3.266 17.165 1.00 98.00 90 TRP A N 1
ATOM 667 C CA . TRP A 1 90 ? -15.705 4.515 17.773 1.00 98.00 90 TRP A CA 1
ATOM 668 C C . TRP A 1 90 ? -14.604 4.263 18.805 1.00 98.00 90 TRP A C 1
ATOM 670 O O . TRP A 1 90 ? -14.833 3.654 19.850 1.00 98.00 90 TRP A O 1
ATOM 680 N N . PHE A 1 91 ? -13.394 4.742 18.521 1.00 98.19 91 PHE A N 1
ATOM 681 C CA . PHE A 1 91 ? -12.235 4.652 19.401 1.00 98.19 91 PHE A CA 1
ATOM 682 C C . PHE A 1 91 ? -12.272 5.748 20.472 1.00 98.19 91 PHE A C 1
ATOM 684 O O . PHE A 1 91 ? -11.989 6.921 20.215 1.00 98.19 91 PHE A O 1
ATOM 691 N N . VAL A 1 92 ? -12.591 5.334 21.702 1.00 97.19 92 VAL A N 1
ATOM 692 C CA . VAL A 1 92 ? -12.808 6.211 22.857 1.00 97.19 92 VAL A CA 1
ATOM 693 C C . VAL A 1 92 ? -11.568 6.237 23.748 1.00 97.19 92 VAL A C 1
ATOM 695 O O . VAL A 1 92 ? -11.009 5.194 24.098 1.00 97.19 92 VAL A O 1
ATOM 698 N N . SER A 1 93 ? -11.143 7.437 24.151 1.00 97.31 93 SER A N 1
ATOM 699 C CA . SER A 1 93 ? -10.062 7.589 25.129 1.00 97.31 93 SER A CA 1
ATOM 700 C C . SER A 1 93 ? -10.564 7.403 26.565 1.00 97.31 93 SER A C 1
ATOM 702 O O . SER A 1 93 ? -11.735 7.646 26.872 1.00 97.31 93 SER A O 1
ATOM 704 N N . GLY A 1 94 ? -9.680 7.021 27.487 1.00 95.94 94 GLY A N 1
ATOM 705 C CA . GLY A 1 94 ? -10.020 6.926 28.912 1.00 95.94 94 GLY A CA 1
ATOM 706 C C . GLY A 1 94 ? -10.516 8.253 29.509 1.00 95.94 94 GLY A C 1
ATOM 707 O O . GLY A 1 94 ? -11.438 8.255 30.330 1.00 95.94 94 GLY A O 1
ATOM 708 N N . VAL A 1 95 ? -9.947 9.380 29.068 1.00 95.44 95 VAL A N 1
ATOM 709 C CA . VAL A 1 95 ? -10.400 10.730 29.443 1.00 95.44 95 VAL A CA 1
ATOM 710 C C . VAL A 1 95 ? -11.829 10.959 28.954 1.00 95.44 95 VAL A C 1
ATOM 712 O O . VAL A 1 95 ? -12.705 11.247 29.767 1.00 95.44 95 VAL A O 1
ATOM 715 N N . THR A 1 96 ? -12.105 10.712 27.671 1.00 95.94 96 THR A N 1
ATOM 716 C CA . THR A 1 96 ? -13.451 10.854 27.088 1.00 95.94 96 THR A CA 1
ATOM 717 C C . THR A 1 96 ? -14.482 9.980 27.806 1.00 95.94 96 THR A C 1
ATOM 719 O O . THR A 1 96 ? -15.569 10.453 28.125 1.00 95.94 96 THR A O 1
ATOM 722 N N . ALA A 1 97 ? -14.147 8.726 28.128 1.00 96.25 97 ALA A N 1
ATOM 723 C CA . ALA A 1 97 ? -15.045 7.825 28.856 1.00 96.25 97 ALA A CA 1
ATOM 724 C C . ALA A 1 97 ? -15.438 8.352 30.248 1.00 96.25 97 ALA A C 1
ATOM 726 O O . ALA A 1 97 ? -16.556 8.116 30.720 1.00 96.25 97 ALA A O 1
ATOM 727 N N . THR A 1 98 ? -14.533 9.094 30.886 1.00 96.31 98 THR A N 1
ATOM 728 C CA . THR A 1 98 ? -14.738 9.652 32.226 1.00 96.31 98 THR A CA 1
ATOM 729 C C . THR A 1 98 ? -15.470 10.992 32.181 1.00 96.31 98 THR A C 1
ATOM 731 O O . THR A 1 98 ? -16.356 11.235 32.994 1.00 96.31 98 THR A O 1
ATOM 734 N N . GLU A 1 99 ? -15.114 11.865 31.241 1.00 96.06 99 GLU A N 1
ATOM 735 C CA . GLU A 1 99 ? -15.674 13.219 31.151 1.00 96.06 99 GLU A CA 1
ATOM 736 C C . GLU A 1 99 ? -17.039 13.239 30.448 1.00 96.06 99 GLU A C 1
ATOM 738 O O . GLU A 1 99 ? -17.922 14.003 30.833 1.00 96.06 99 GLU A O 1
ATOM 743 N N . HIS A 1 100 ? -17.250 12.332 29.490 1.00 96.12 100 HIS A N 1
ATOM 744 C CA . HIS A 1 100 ? -18.446 12.247 28.647 1.00 96.12 100 HIS A CA 1
ATOM 745 C C . HIS A 1 100 ? -19.144 10.885 28.781 1.00 96.12 100 HIS A C 1
ATOM 747 O O . HIS A 1 100 ? -19.605 10.277 27.814 1.00 96.12 100 HIS A O 1
ATOM 753 N N . THR A 1 101 ? -19.257 10.388 30.017 1.00 96.75 101 THR A N 1
ATOM 754 C CA . THR A 1 101 ? -19.817 9.061 30.334 1.00 96.75 101 THR A CA 1
ATOM 755 C C . THR A 1 101 ? -21.211 8.820 29.745 1.00 96.75 101 THR A C 1
ATOM 757 O O . THR A 1 101 ? -21.516 7.709 29.310 1.00 96.75 101 THR A O 1
ATOM 760 N N . GLN A 1 102 ? -22.077 9.840 29.736 1.00 96.06 102 GLN A N 1
ATOM 761 C CA . GLN A 1 102 ? -23.433 9.714 29.189 1.00 96.06 102 GLN A CA 1
ATOM 762 C C . GLN A 1 102 ? -23.417 9.479 27.678 1.00 96.06 102 GLN A C 1
ATOM 764 O O . GLN A 1 102 ? -24.159 8.627 27.196 1.00 96.06 102 GLN A O 1
ATOM 769 N N . MET A 1 103 ? -22.533 10.170 26.962 1.00 96.75 103 MET A N 1
ATOM 770 C CA . MET A 1 103 ? -22.377 10.041 25.519 1.00 96.75 103 MET A CA 1
ATOM 771 C C . MET A 1 103 ? -21.812 8.669 25.136 1.00 96.75 103 MET A C 1
ATOM 773 O O . MET A 1 103 ? -22.370 7.985 24.281 1.00 96.75 103 MET A O 1
ATOM 777 N N . VAL A 1 104 ? -20.782 8.194 25.847 1.00 97.44 104 VAL A N 1
ATOM 778 C CA . VAL A 1 104 ? -20.219 6.842 25.648 1.00 97.44 104 VAL A CA 1
ATOM 779 C C . VAL A 1 104 ? -21.257 5.751 25.909 1.00 97.44 104 VAL A C 1
ATOM 781 O O . VAL A 1 104 ? -21.359 4.783 25.155 1.00 97.44 104 VAL A O 1
ATOM 784 N N . ARG A 1 105 ? -22.081 5.917 26.950 1.00 97.06 105 ARG A N 1
ATOM 785 C CA . ARG A 1 105 ? -23.192 5.002 27.228 1.00 97.06 105 ARG A CA 1
ATOM 786 C C . ARG A 1 105 ? -24.250 5.029 26.132 1.00 97.06 105 ARG A C 1
ATOM 788 O O . ARG A 1 105 ? -24.743 3.969 25.762 1.00 97.06 105 ARG A O 1
ATOM 795 N N . TYR A 1 106 ? -24.613 6.212 25.650 1.00 97.31 106 TYR A N 1
ATOM 796 C CA . TYR A 1 106 ? -25.601 6.362 24.590 1.00 97.31 106 TYR A CA 1
ATOM 797 C C . TYR A 1 106 ? -25.119 5.702 23.290 1.00 97.31 106 TYR A C 1
ATOM 799 O O . TYR A 1 106 ? -25.841 4.865 22.760 1.00 97.31 106 TYR A O 1
ATOM 807 N N . ALA A 1 107 ? -23.876 5.943 22.854 1.00 96.38 107 ALA A N 1
ATOM 808 C CA . ALA A 1 107 ? -23.307 5.284 21.673 1.00 96.38 107 ALA A CA 1
ATOM 809 C C . ALA A 1 107 ? -23.364 3.747 21.781 1.00 96.38 107 ALA A C 1
ATOM 811 O O . ALA A 1 107 ? -23.871 3.074 20.883 1.00 96.38 107 ALA A O 1
ATOM 812 N N . ALA A 1 108 ? -22.944 3.195 22.926 1.00 95.50 108 ALA A N 1
ATOM 813 C CA . ALA A 1 108 ? -23.017 1.759 23.195 1.00 95.50 108 ALA A CA 1
ATOM 814 C C . ALA A 1 108 ? -24.455 1.206 23.163 1.00 95.50 108 ALA A C 1
ATOM 816 O O . ALA A 1 108 ? -24.690 0.101 22.675 1.00 95.50 108 ALA A O 1
ATOM 817 N N . GLN A 1 109 ? -25.429 1.956 23.689 1.00 95.62 109 GLN A N 1
ATOM 818 C CA . GLN A 1 109 ? -26.844 1.566 23.696 1.00 95.62 109 GLN A CA 1
ATOM 819 C C . GLN A 1 109 ? -27.499 1.665 22.315 1.00 95.62 109 GLN A C 1
ATOM 821 O O . GLN A 1 109 ? -28.414 0.892 22.033 1.00 95.62 109 GLN A O 1
ATOM 826 N N . SER A 1 110 ? -27.008 2.558 21.455 1.00 94.56 110 SER A N 1
ATOM 827 C CA . SER A 1 110 ? -27.400 2.660 20.045 1.00 94.56 110 SER A CA 1
ATOM 828 C C . SER A 1 110 ? -26.826 1.531 19.179 1.00 94.56 110 SER A C 1
ATOM 830 O O . SER A 1 110 ? -27.159 1.434 18.004 1.00 94.56 110 SER A O 1
ATOM 832 N N . GLY A 1 111 ? -26.004 0.644 19.755 1.00 91.56 111 GLY A N 1
ATOM 833 C CA . GLY A 1 111 ? -25.416 -0.503 19.061 1.00 91.56 111 GLY A CA 1
ATOM 834 C C . GLY A 1 111 ? -24.096 -0.199 18.353 1.00 91.56 111 GLY A C 1
ATOM 835 O O . GLY A 1 111 ? -23.601 -1.055 17.626 1.00 91.56 111 GLY A O 1
ATOM 836 N N . MET A 1 112 ? -23.515 0.983 18.572 1.00 93.94 112 MET A N 1
ATOM 837 C CA . MET A 1 112 ? -22.189 1.321 18.061 1.00 93.94 112 MET A CA 1
ATOM 838 C C . MET A 1 112 ? -21.112 0.529 18.805 1.00 93.94 112 MET A C 1
ATOM 840 O O . MET A 1 112 ? -21.133 0.442 20.036 1.00 93.94 112 MET A O 1
ATOM 844 N N . GLU A 1 113 ? -20.155 -0.028 18.066 1.00 95.62 113 GLU A N 1
ATOM 845 C CA . GLU A 1 113 ? -19.021 -0.729 18.659 1.00 95.62 113 GLU A CA 1
ATOM 846 C C . GLU A 1 113 ? -18.018 0.278 19.239 1.00 95.62 113 GLU A C 1
ATOM 848 O O . GLU A 1 113 ? -17.655 1.262 18.592 1.00 95.62 113 GLU A O 1
ATOM 853 N N . LEU A 1 114 ? -17.560 0.032 20.469 1.00 97.88 114 LEU A N 1
ATOM 854 C CA . LEU A 1 114 ? -16.554 0.860 21.129 1.00 97.88 114 LEU A CA 1
ATOM 855 C C . LEU A 1 114 ? -15.164 0.228 21.012 1.00 97.88 114 LEU A C 1
ATOM 857 O O . LEU A 1 114 ? -14.976 -0.953 21.308 1.00 97.88 114 LEU A O 1
ATOM 861 N N . GLY A 1 115 ? -14.182 1.047 20.646 1.00 97.81 115 GLY A N 1
ATOM 862 C CA . GLY A 1 115 ? -12.766 0.709 20.567 1.00 97.81 115 GLY A CA 1
ATOM 863 C C . GLY A 1 115 ? -11.936 1.420 21.639 1.00 97.81 115 GLY A C 1
ATOM 864 O O . GLY A 1 115 ? -12.316 2.469 22.160 1.00 97.81 115 GLY A O 1
ATOM 865 N N . ASN A 1 116 ? -10.773 0.862 21.963 1.00 98.25 116 ASN A N 1
ATOM 866 C CA . ASN A 1 116 ? -9.837 1.435 22.929 1.00 98.25 116 ASN A CA 1
ATOM 867 C C . ASN A 1 116 ? -8.872 2.415 22.244 1.00 98.25 116 ASN A C 1
ATOM 869 O O . ASN A 1 116 ? -8.127 2.003 21.354 1.00 98.25 116 ASN A O 1
ATOM 873 N N . TYR A 1 117 ? -8.860 3.680 22.676 1.00 96.88 117 TYR A N 1
ATOM 874 C CA . TYR A 1 117 ? -7.981 4.724 22.129 1.00 96.88 117 TYR A CA 1
ATOM 875 C C . TYR A 1 117 ? -6.915 5.214 23.117 1.00 96.88 117 TYR A C 1
ATOM 877 O O . TYR A 1 117 ? -6.488 6.368 23.067 1.00 96.88 117 TYR A O 1
ATOM 885 N N . THR A 1 118 ? -6.476 4.343 24.036 1.00 96.31 118 THR A N 1
ATOM 886 C CA . THR A 1 118 ? -5.579 4.666 25.167 1.00 96.31 118 THR A CA 1
ATOM 887 C C . THR A 1 118 ? -6.161 5.726 26.115 1.00 96.31 118 THR A C 1
ATOM 889 O O . THR A 1 118 ? -7.282 6.201 25.932 1.00 96.31 118 THR A O 1
ATOM 892 N N . ILE A 1 119 ? -5.445 6.096 27.185 1.00 92.69 119 ILE A N 1
ATOM 893 C CA . ILE A 1 119 ? -6.033 6.977 28.206 1.00 92.69 119 ILE A CA 1
ATOM 894 C C . ILE A 1 119 ? -6.277 8.373 27.629 1.00 92.69 119 ILE A C 1
ATOM 896 O O . ILE A 1 119 ? -7.354 8.927 27.828 1.00 92.69 119 ILE A O 1
ATOM 900 N N . SER A 1 120 ? -5.297 8.923 26.912 1.00 89.25 120 SER A N 1
ATOM 901 C CA . SER A 1 120 ? -5.307 10.306 26.419 1.00 89.25 120 SER A CA 1
ATOM 902 C C . SER A 1 120 ? -5.060 10.432 24.914 1.00 89.25 120 SER A C 1
ATOM 904 O O . SER A 1 120 ? -4.782 11.536 24.456 1.00 89.25 120 SER A O 1
ATOM 906 N N . ALA A 1 121 ? -5.114 9.328 24.159 1.00 90.88 121 ALA A N 1
ATOM 907 C CA . ALA A 1 121 ? -4.812 9.302 22.723 1.00 90.88 121 ALA A CA 1
ATOM 908 C C . ALA A 1 121 ? -3.440 9.923 22.372 1.00 90.88 121 ALA A C 1
ATOM 910 O O . ALA A 1 121 ? -3.319 10.717 21.436 1.00 90.88 121 ALA A O 1
ATOM 911 N N . GLU A 1 122 ? -2.411 9.583 23.161 1.00 87.50 122 GLU A N 1
ATOM 912 C CA . GLU A 1 122 ? -1.040 10.068 22.953 1.00 87.50 122 GLU A CA 1
ATOM 913 C C . GLU A 1 122 ? -0.519 9.639 21.573 1.00 87.50 122 GLU A C 1
ATOM 915 O O . GLU A 1 122 ? -0.699 8.493 21.157 1.00 87.50 122 GLU A O 1
ATOM 920 N N . LYS A 1 123 ? 0.138 10.572 20.880 1.00 87.06 123 LYS A N 1
ATOM 921 C CA . LYS A 1 123 ? 0.809 10.333 19.599 1.00 87.06 123 LYS A CA 1
ATOM 922 C C . LYS A 1 123 ? 2.085 9.523 19.800 1.00 87.06 123 LYS A C 1
ATOM 924 O O . LYS A 1 123 ? 2.780 9.737 20.792 1.00 87.06 123 LYS A O 1
ATOM 929 N N . ASN A 1 124 ? 2.424 8.657 18.846 1.00 83.44 124 ASN A N 1
ATOM 930 C CA . ASN A 1 124 ? 3.649 7.846 18.863 1.00 83.44 124 ASN A CA 1
ATOM 931 C C . ASN A 1 124 ? 3.821 7.038 20.160 1.00 83.44 124 ASN A C 1
ATOM 933 O O . ASN A 1 124 ? 4.924 6.880 20.686 1.00 83.44 124 ASN A O 1
ATOM 937 N N . ILE A 1 125 ? 2.723 6.514 20.714 1.00 85.50 125 ILE A N 1
ATOM 938 C CA . ILE A 1 125 ? 2.773 5.800 21.996 1.00 85.50 125 ILE A CA 1
ATOM 939 C C . ILE A 1 125 ? 3.625 4.523 21.913 1.00 85.50 125 ILE A C 1
ATOM 941 O O . ILE A 1 125 ? 4.113 4.048 22.935 1.00 85.50 125 ILE A O 1
ATOM 945 N N . GLY A 1 126 ? 3.842 3.998 20.701 1.00 80.25 126 GLY A N 1
ATOM 946 C CA . GLY A 1 126 ? 4.686 2.834 20.421 1.00 80.25 126 GLY A CA 1
ATOM 947 C C . GLY A 1 126 ? 6.153 2.990 20.838 1.00 80.25 126 GLY A C 1
ATOM 948 O O . GLY A 1 126 ? 6.805 1.984 21.097 1.00 80.25 126 GLY A O 1
ATOM 949 N N . ASP A 1 127 ? 6.648 4.221 21.009 1.00 81.38 127 ASP A N 1
ATOM 950 C CA . ASP A 1 127 ? 8.011 4.493 21.498 1.00 81.38 127 ASP A CA 1
ATOM 951 C C . ASP A 1 127 ? 8.172 4.236 23.009 1.00 81.38 127 ASP A C 1
ATOM 953 O O . ASP A 1 127 ? 9.260 4.369 23.582 1.00 81.38 127 ASP A O 1
ATOM 957 N N . ARG A 1 128 ? 7.073 3.919 23.702 1.00 85.06 128 ARG A N 1
ATOM 958 C CA . ARG A 1 128 ? 7.043 3.683 25.146 1.00 85.06 128 ARG A CA 1
ATOM 959 C C . ARG A 1 128 ? 7.291 2.210 25.477 1.00 85.06 128 ARG A C 1
ATOM 961 O O . ARG A 1 128 ? 7.005 1.308 24.697 1.00 85.06 128 ARG A O 1
ATOM 968 N N . GLY A 1 129 ? 7.775 1.966 26.694 1.00 81.44 129 GLY A N 1
ATOM 969 C CA . GLY A 1 129 ? 8.047 0.616 27.190 1.00 81.44 129 GLY A CA 1
ATOM 970 C C . GLY A 1 129 ? 6.785 -0.261 27.313 1.00 81.44 129 GLY A C 1
ATOM 971 O O . GLY A 1 129 ? 5.699 0.267 27.592 1.00 81.44 129 GLY A O 1
ATOM 972 N N . PRO A 1 130 ? 6.893 -1.600 27.180 1.00 82.81 130 PRO A N 1
ATOM 973 C CA . PRO A 1 130 ? 5.753 -2.521 27.232 1.00 82.81 130 PRO A CA 1
ATOM 974 C C . PRO A 1 130 ? 4.890 -2.379 28.490 1.00 82.81 130 PRO A C 1
ATOM 976 O O . PRO A 1 130 ? 3.666 -2.475 28.420 1.00 82.81 130 PRO A O 1
ATOM 979 N N . THR A 1 131 ? 5.502 -2.087 29.642 1.00 83.50 131 THR A N 1
ATOM 980 C CA . THR A 1 131 ? 4.767 -1.899 30.905 1.00 83.50 131 THR A CA 1
ATOM 981 C C . THR A 1 131 ? 3.828 -0.694 30.831 1.00 83.50 131 THR A C 1
ATOM 983 O O . THR A 1 131 ? 2.690 -0.751 31.302 1.00 83.50 131 THR A O 1
ATOM 986 N N . TYR A 1 132 ? 4.298 0.402 30.227 1.00 88.69 132 TYR A N 1
ATOM 987 C CA . TYR A 1 132 ? 3.492 1.602 30.028 1.00 88.69 132 TYR A CA 1
ATOM 988 C C . TYR A 1 132 ? 2.338 1.319 29.069 1.00 88.69 132 TYR A C 1
ATOM 990 O O . TYR A 1 132 ? 1.196 1.647 29.384 1.00 88.69 132 TYR A O 1
ATOM 998 N N . LEU A 1 133 ? 2.619 0.652 27.947 1.00 89.38 133 LEU A N 1
ATOM 999 C CA . LEU A 1 133 ? 1.614 0.292 26.947 1.00 89.38 133 LEU A CA 1
ATOM 1000 C C . LEU A 1 133 ? 0.485 -0.553 27.546 1.00 89.38 133 LEU A C 1
ATOM 1002 O O . LEU A 1 133 ? -0.681 -0.175 27.447 1.00 89.38 133 LEU A O 1
ATOM 1006 N N . VAL A 1 134 ? 0.815 -1.648 28.240 1.00 91.31 134 VAL A N 1
ATOM 1007 C CA . VAL A 1 134 ? -0.193 -2.514 28.880 1.00 91.31 134 VAL A CA 1
ATOM 1008 C C . VAL A 1 134 ? -1.055 -1.713 29.857 1.00 91.31 134 VAL A C 1
ATOM 1010 O O . VAL A 1 134 ? -2.282 -1.815 29.832 1.00 91.31 134 VAL A O 1
ATOM 1013 N N . HIS A 1 135 ? -0.436 -0.856 30.675 1.00 91.62 135 HIS A N 1
ATOM 1014 C CA . HIS A 1 135 ? -1.170 -0.013 31.615 1.00 91.62 135 HIS A CA 1
ATOM 1015 C C . HIS A 1 135 ? -2.139 0.951 30.910 1.00 91.62 135 HIS A C 1
ATOM 1017 O O . HIS A 1 135 ? -3.271 1.125 31.368 1.00 91.62 135 HIS A O 1
ATOM 1023 N N . GLN A 1 136 ? -1.726 1.565 29.798 1.00 94.69 136 GLN A N 1
ATOM 1024 C CA . GLN A 1 136 ? -2.572 2.464 29.007 1.00 94.69 136 GLN A CA 1
ATOM 1025 C C . GLN A 1 136 ? -3.824 1.748 28.491 1.00 94.69 136 GLN A C 1
ATOM 1027 O O . GLN A 1 136 ? -4.940 2.247 28.667 1.00 94.69 136 GLN A O 1
ATOM 1032 N N . PHE A 1 137 ? -3.661 0.555 27.919 1.00 94.94 137 PHE A N 1
ATOM 1033 C CA . PHE A 1 137 ? -4.777 -0.221 27.384 1.00 94.94 137 PHE A CA 1
ATOM 1034 C C . PHE A 1 137 ? -5.699 -0.751 28.484 1.00 94.94 137 PHE A C 1
ATOM 1036 O O . PHE A 1 137 ? -6.910 -0.527 28.418 1.00 94.94 137 PHE A O 1
ATOM 1043 N N . GLU A 1 138 ? -5.154 -1.384 29.528 1.00 95.25 138 GLU A N 1
ATOM 1044 C CA . GLU A 1 138 ? -5.952 -1.939 30.627 1.00 95.25 138 GLU A CA 1
ATOM 1045 C C . GLU A 1 138 ? -6.749 -0.867 31.366 1.00 95.25 138 GLU A C 1
ATOM 1047 O O . GLU A 1 138 ? -7.906 -1.081 31.742 1.00 95.25 138 GLU A O 1
ATOM 1052 N N . ARG A 1 139 ? -6.131 0.292 31.621 1.00 96.19 139 ARG A N 1
ATOM 1053 C CA . ARG A 1 139 ? -6.812 1.375 32.326 1.00 96.19 139 ARG A CA 1
ATOM 1054 C C . ARG A 1 139 ? -7.972 1.901 31.492 1.00 96.19 139 ARG A C 1
ATOM 1056 O O . ARG A 1 139 ? -9.053 2.104 32.037 1.00 96.19 139 ARG A O 1
ATOM 1063 N N . THR A 1 140 ? -7.758 2.055 30.191 1.00 97.50 140 THR A N 1
ATOM 1064 C CA . THR A 1 140 ? -8.787 2.510 29.252 1.00 97.50 140 THR A CA 1
ATOM 1065 C C . THR A 1 140 ? -9.929 1.501 29.131 1.00 97.50 140 THR A C 1
ATOM 1067 O O . THR A 1 140 ? -11.084 1.911 29.212 1.00 97.50 140 THR A O 1
ATOM 1070 N N . GLN A 1 141 ? -9.640 0.190 29.085 1.00 95.81 141 GLN A N 1
ATOM 1071 C CA . GLN A 1 141 ? -10.669 -0.864 29.119 1.00 95.81 141 GLN A CA 1
ATOM 1072 C C . GLN A 1 141 ? -11.607 -0.701 30.316 1.00 95.81 141 GLN A C 1
ATOM 1074 O O . GLN A 1 141 ? -12.825 -0.748 30.163 1.00 95.81 141 GLN A O 1
ATOM 1079 N N . ARG A 1 142 ? -11.046 -0.491 31.515 1.00 96.56 142 ARG A N 1
ATOM 1080 C CA . ARG A 1 142 ? -11.843 -0.340 32.743 1.00 96.56 142 ARG A CA 1
ATOM 1081 C C . ARG A 1 142 ? -12.723 0.906 32.692 1.00 96.56 142 ARG A C 1
ATOM 1083 O O . ARG A 1 142 ? -13.897 0.815 33.021 1.00 96.56 142 ARG A O 1
ATOM 1090 N N . LEU A 1 143 ? -12.179 2.038 32.241 1.00 97.75 143 LEU A N 1
ATOM 1091 C CA . LEU A 1 143 ? -12.923 3.300 32.156 1.00 97.75 143 LEU A CA 1
ATOM 1092 C C . LEU A 1 143 ? -14.078 3.219 31.143 1.00 97.75 143 LEU A C 1
ATOM 1094 O O . LEU A 1 143 ? -15.190 3.650 31.443 1.00 97.75 143 LEU A O 1
ATOM 1098 N N . ILE A 1 144 ? -13.853 2.606 29.976 1.00 97.38 144 ILE A N 1
ATOM 1099 C CA . ILE A 1 144 ? -14.916 2.390 28.982 1.00 97.38 144 ILE A CA 1
ATOM 1100 C C . ILE A 1 144 ? -15.980 1.428 29.526 1.00 97.38 144 ILE A C 1
ATOM 1102 O O . ILE A 1 144 ? -17.176 1.702 29.390 1.00 97.38 144 ILE A O 1
ATOM 1106 N N . ALA A 1 145 ? -15.574 0.341 30.188 1.00 96.06 145 ALA A N 1
ATOM 1107 C CA . ALA A 1 145 ? -16.499 -0.625 30.777 1.00 96.06 145 ALA A CA 1
ATOM 1108 C C . ALA A 1 145 ? -17.337 -0.025 31.914 1.00 96.06 145 ALA A C 1
ATOM 1110 O O . ALA A 1 145 ? -18.528 -0.311 32.016 1.00 96.06 145 ALA A O 1
ATOM 1111 N N . GLU A 1 146 ? -16.761 0.848 32.740 1.00 96.44 146 GLU A N 1
ATOM 1112 C CA . GLU A 1 146 ? -17.497 1.588 33.772 1.00 96.44 146 GLU A CA 1
ATOM 1113 C C . GLU A 1 146 ? -18.566 2.514 33.160 1.00 96.44 146 GLU A C 1
ATOM 1115 O O . GLU A 1 146 ? -19.673 2.633 33.696 1.00 96.44 146 GLU A O 1
ATOM 1120 N N . ALA A 1 147 ? -18.276 3.132 32.010 1.00 95.25 147 ALA A N 1
ATOM 1121 C CA . ALA A 1 147 ? -19.205 4.029 31.330 1.00 95.25 147 ALA A CA 1
ATOM 1122 C C . ALA A 1 147 ? -20.344 3.291 30.598 1.00 95.25 147 ALA A C 1
ATOM 1124 O O . ALA A 1 147 ? -21.521 3.656 30.741 1.00 95.25 147 ALA A O 1
ATOM 1125 N N . SER A 1 148 ? -19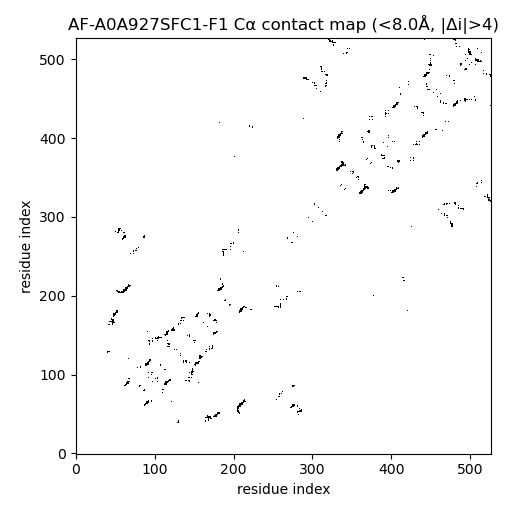.989 2.252 29.837 1.00 94.81 148 SER A N 1
ATOM 1126 C CA . SER A 1 148 ? -20.841 1.604 28.826 1.00 94.81 148 SER A CA 1
ATOM 1127 C C . SER A 1 148 ? -21.302 0.186 29.170 1.00 94.81 148 SER A C 1
ATOM 1129 O O . SER A 1 148 ? -22.230 -0.313 28.539 1.00 94.81 148 SER A O 1
ATOM 1131 N N . LEU A 1 149 ? -20.674 -0.466 30.156 1.00 91.94 149 LEU A N 1
ATOM 1132 C CA . LEU A 1 149 ? -20.783 -1.907 30.436 1.00 91.94 149 LEU A CA 1
ATOM 1133 C C . LEU A 1 149 ? -20.282 -2.817 29.300 1.00 91.94 149 LEU A C 1
ATOM 1135 O O . LEU A 1 149 ? -20.560 -4.016 29.311 1.00 91.94 149 LEU A O 1
ATOM 1139 N N . GLN A 1 150 ? -19.527 -2.272 28.346 1.00 90.62 150 GLN A N 1
ATOM 1140 C CA . GLN A 1 150 ? -18.884 -3.028 27.276 1.00 90.62 150 GLN A CA 1
ATOM 1141 C C . GLN A 1 150 ? -17.368 -3.065 27.471 1.00 90.62 150 GLN A C 1
ATOM 1143 O O . GLN A 1 150 ? -16.759 -2.100 27.930 1.00 90.62 150 GLN A O 1
ATOM 1148 N N . PHE A 1 151 ? -16.756 -4.184 27.089 1.00 92.19 151 PHE A N 1
ATOM 1149 C CA . PHE A 1 151 ? -15.306 -4.310 26.989 1.00 92.19 151 PHE A CA 1
ATOM 1150 C C . PHE A 1 151 ? -14.927 -4.300 25.508 1.00 92.19 151 PHE A C 1
ATOM 1152 O O . PHE A 1 151 ? -15.261 -5.263 24.814 1.00 92.19 151 PHE A O 1
ATOM 1159 N N . PRO A 1 152 ? -14.247 -3.247 25.022 1.00 96.25 152 PRO A N 1
ATOM 1160 C CA . PRO A 1 152 ? -13.735 -3.210 23.658 1.00 96.25 152 PRO A CA 1
ATOM 1161 C C . PRO A 1 152 ? -12.901 -4.447 23.322 1.00 96.25 152 PRO A C 1
ATOM 1163 O O . PRO A 1 152 ? -12.158 -4.948 24.171 1.00 96.25 152 PRO A O 1
ATOM 1166 N N . SER A 1 153 ? -13.007 -4.914 22.077 1.00 95.50 153 SER A N 1
ATOM 1167 C CA . SER A 1 153 ? -12.215 -6.029 21.537 1.00 95.50 153 SER A CA 1
ATOM 1168 C C . SER A 1 153 ? -11.046 -5.561 20.658 1.00 95.50 153 SER A C 1
ATOM 1170 O O . SER A 1 153 ? -10.164 -6.361 20.324 1.00 95.50 153 SER A O 1
ATOM 1172 N N . VAL A 1 154 ? -11.041 -4.272 20.306 1.00 97.19 154 VAL A N 1
ATOM 1173 C CA . VAL A 1 154 ? -10.197 -3.655 19.283 1.00 97.19 154 VAL A CA 1
ATOM 1174 C C . VAL A 1 154 ? -9.550 -2.364 19.791 1.00 97.19 154 VAL A C 1
ATOM 1176 O O . VAL A 1 154 ? -10.152 -1.617 20.568 1.00 97.19 154 VAL A O 1
ATOM 1179 N N . ALA A 1 155 ? -8.313 -2.108 19.364 1.00 97.12 155 ALA A N 1
ATOM 1180 C CA . ALA A 1 155 ? -7.507 -0.965 19.785 1.00 97.12 155 ALA A CA 1
ATOM 1181 C C . ALA A 1 155 ? -7.018 -0.111 18.608 1.00 97.12 155 ALA A C 1
ATOM 1183 O O . ALA A 1 155 ? -6.695 -0.632 17.541 1.00 97.12 155 ALA A O 1
ATOM 1184 N N . ARG A 1 156 ? -6.874 1.192 18.848 1.00 94.81 156 ARG A N 1
ATOM 1185 C CA . ARG A 1 156 ? -6.260 2.160 17.933 1.00 94.81 156 ARG A CA 1
ATOM 1186 C C . ARG A 1 156 ? -5.304 3.068 18.710 1.00 94.81 156 ARG A C 1
ATOM 1188 O O . ARG A 1 156 ? -5.526 3.343 19.889 1.00 94.81 156 ARG A O 1
ATOM 1195 N N . CYS A 1 157 ? -4.233 3.521 18.067 1.00 90.12 157 CYS A N 1
ATOM 1196 C CA . CYS A 1 157 ? -3.217 4.382 18.666 1.00 90.12 157 CYS A CA 1
ATOM 1197 C C . CYS A 1 157 ? -2.854 5.513 17.710 1.00 90.12 157 CYS A C 1
ATOM 1199 O O . CYS A 1 157 ? -2.493 5.267 16.567 1.00 90.12 157 CYS A O 1
ATOM 1201 N N . ASN A 1 158 ? -2.944 6.748 18.189 1.00 85.94 158 ASN A N 1
ATOM 1202 C CA . ASN A 1 158 ? -2.741 7.941 17.377 1.00 85.94 158 ASN A CA 1
ATOM 1203 C C . ASN A 1 158 ? -1.306 7.997 16.830 1.00 85.94 158 ASN A C 1
ATOM 1205 O O . ASN A 1 158 ? -0.369 7.822 17.612 1.00 85.94 158 ASN A O 1
ATOM 1209 N N . GLN A 1 159 ? -1.140 8.220 15.520 1.00 77.44 159 GLN A N 1
ATOM 1210 C CA . GLN A 1 159 ? 0.162 8.293 14.836 1.00 77.44 159 GLN A CA 1
ATOM 1211 C C . GLN A 1 159 ? 1.178 7.279 15.380 1.00 77.44 159 GLN A C 1
ATOM 1213 O O . GLN A 1 159 ? 2.135 7.644 16.054 1.00 77.44 159 GLN A O 1
ATOM 1218 N N . THR A 1 160 ? 0.899 5.984 15.256 1.00 78.62 160 THR A N 1
ATOM 1219 C CA . THR A 1 160 ? 1.751 4.951 15.852 1.00 78.62 160 THR A CA 1
ATOM 1220 C C . THR A 1 160 ? 1.918 3.781 14.896 1.00 78.62 160 THR A C 1
ATOM 1222 O O . THR A 1 160 ? 0.927 3.250 14.404 1.00 78.62 160 THR A O 1
ATOM 1225 N N . THR A 1 161 ? 3.164 3.345 14.706 1.00 76.06 161 THR A N 1
ATOM 1226 C CA . THR A 1 161 ? 3.512 2.118 13.980 1.00 76.06 161 THR A CA 1
ATOM 1227 C C . THR A 1 161 ? 3.312 0.891 14.873 1.00 76.06 161 THR A C 1
ATOM 1229 O O . THR A 1 161 ? 3.848 0.818 15.984 1.00 76.06 161 THR A O 1
ATOM 1232 N N . TYR A 1 162 ? 2.576 -0.107 14.383 1.00 78.38 162 TYR A N 1
ATOM 1233 C CA . TYR A 1 162 ? 2.252 -1.320 15.138 1.00 78.38 162 TYR A CA 1
ATOM 1234 C C . TYR A 1 162 ? 3.368 -2.368 15.077 1.00 78.38 162 TYR A C 1
ATOM 1236 O O . TYR A 1 162 ? 3.379 -3.255 14.229 1.00 78.38 162 TYR A O 1
ATOM 1244 N N . THR A 1 163 ? 4.303 -2.294 16.022 1.00 79.56 163 THR A N 1
ATOM 1245 C CA . THR A 1 163 ? 5.345 -3.317 16.199 1.00 79.56 163 THR A CA 1
ATOM 1246 C C . THR A 1 163 ? 4.814 -4.553 16.936 1.00 79.56 163 THR A C 1
ATOM 1248 O O . THR A 1 163 ? 3.814 -4.491 17.655 1.00 79.56 163 THR A O 1
ATOM 1251 N N . GLU A 1 164 ? 5.503 -5.691 16.820 1.00 80.69 164 GLU A N 1
ATOM 1252 C CA . GLU A 1 164 ? 5.115 -6.917 17.532 1.00 80.69 164 GLU A CA 1
ATOM 1253 C C . GLU A 1 164 ? 5.011 -6.724 19.062 1.00 80.69 164 GLU A C 1
ATOM 1255 O O . GLU A 1 164 ? 3.961 -7.069 19.612 1.00 80.69 164 GLU A O 1
ATOM 1260 N N . PRO A 1 165 ? 5.974 -6.085 19.766 1.00 82.75 165 PRO A N 1
ATOM 1261 C CA . PRO A 1 165 ? 5.837 -5.814 21.202 1.00 82.75 165 PRO A CA 1
ATOM 1262 C C . PRO A 1 165 ? 4.598 -4.982 21.553 1.00 82.75 165 PRO A C 1
ATOM 1264 O O . PRO A 1 165 ? 3.973 -5.189 22.596 1.00 82.75 165 PRO A O 1
ATOM 1267 N N . MET A 1 166 ? 4.206 -4.056 20.676 1.00 86.44 166 MET A N 1
ATOM 1268 C CA . MET A 1 166 ? 2.998 -3.257 20.854 1.00 86.44 166 MET A CA 1
ATOM 1269 C C . MET A 1 166 ? 1.733 -4.106 20.681 1.00 86.44 166 MET A C 1
ATOM 1271 O O . MET A 1 166 ? 0.826 -4.032 21.511 1.00 86.44 166 MET A O 1
ATOM 1275 N N . LEU A 1 167 ? 1.675 -4.957 19.655 1.00 88.75 167 LEU A N 1
ATOM 1276 C CA . LEU A 1 167 ? 0.554 -5.879 19.435 1.00 88.75 167 LEU A CA 1
ATOM 1277 C C . LEU A 1 167 ? 0.416 -6.903 20.573 1.00 88.75 167 LEU A C 1
ATOM 1279 O O . LEU A 1 167 ? -0.706 -7.279 20.932 1.00 88.75 167 LEU A O 1
ATOM 1283 N N . GLN A 1 168 ? 1.531 -7.316 21.178 1.00 88.62 168 GLN A N 1
ATOM 1284 C CA . GLN A 1 168 ? 1.551 -8.130 22.395 1.00 88.62 168 GLN A CA 1
ATOM 1285 C C . GLN A 1 168 ? 1.036 -7.350 23.613 1.00 88.62 168 GLN A C 1
ATOM 1287 O O . GLN A 1 168 ? 0.280 -7.896 24.415 1.00 88.62 168 GLN A O 1
ATOM 1292 N N . ALA A 1 169 ? 1.379 -6.066 23.754 1.00 90.69 169 ALA A N 1
ATOM 1293 C CA . ALA A 1 169 ? 0.857 -5.228 24.837 1.00 90.69 169 ALA A CA 1
ATOM 1294 C C . ALA A 1 169 ? -0.664 -5.033 24.734 1.00 90.69 169 ALA A C 1
ATOM 1296 O O . ALA A 1 169 ? -1.372 -5.129 25.739 1.00 90.69 169 ALA A O 1
ATOM 1297 N N . ILE A 1 170 ? -1.173 -4.837 23.514 1.00 92.94 170 ILE A N 1
ATOM 1298 C CA . ILE A 1 170 ? -2.611 -4.805 23.217 1.00 92.94 170 ILE A CA 1
ATOM 1299 C C . ILE A 1 170 ? -3.255 -6.140 23.623 1.00 92.94 170 ILE A C 1
ATOM 1301 O O . ILE A 1 170 ? -4.253 -6.149 24.349 1.00 92.94 170 ILE A O 1
ATOM 1305 N N . ARG A 1 171 ? -2.631 -7.270 23.255 1.00 92.25 171 ARG A N 1
ATOM 1306 C CA . ARG A 1 171 ? -3.140 -8.609 23.586 1.00 92.25 171 ARG A CA 1
ATOM 1307 C C . ARG A 1 171 ? -3.218 -8.836 25.089 1.00 92.25 171 ARG A C 1
ATOM 1309 O O . ARG A 1 171 ? -4.220 -9.354 25.582 1.00 92.25 171 ARG A O 1
ATOM 1316 N N . ALA A 1 172 ? -2.172 -8.448 25.813 1.00 91.38 172 ALA A N 1
ATOM 1317 C CA . ALA A 1 172 ? -2.086 -8.606 27.259 1.00 91.38 172 ALA A CA 1
ATOM 1318 C C . ALA A 1 172 ? -3.221 -7.873 27.996 1.00 91.38 172 ALA A C 1
ATOM 1320 O O . ALA A 1 172 ? -3.690 -8.358 29.023 1.00 91.38 172 ALA A O 1
ATOM 1321 N N . ALA A 1 173 ? -3.725 -6.768 27.437 1.00 90.69 173 ALA A N 1
ATOM 1322 C CA . ALA A 1 173 ? -4.868 -6.025 27.968 1.00 90.69 173 ALA A CA 1
ATOM 1323 C C . ALA A 1 173 ? -6.246 -6.623 27.598 1.00 90.69 173 ALA A C 1
ATOM 1325 O O . ALA A 1 173 ? -7.282 -6.035 27.919 1.00 90.69 173 ALA A O 1
ATOM 1326 N N . GLY A 1 174 ? -6.280 -7.781 26.928 1.00 90.81 174 GLY A N 1
ATOM 1327 C CA . GLY A 1 174 ? -7.505 -8.476 26.518 1.00 90.81 174 GLY A CA 1
ATOM 1328 C C . GLY A 1 174 ? -8.103 -7.987 25.197 1.00 90.81 174 GLY A C 1
ATOM 1329 O O . GLY A 1 174 ? -9.178 -8.444 24.811 1.00 90.81 174 GLY A O 1
ATOM 1330 N N . LEU A 1 175 ? -7.416 -7.085 24.495 1.00 95.56 175 LEU A N 1
ATOM 1331 C CA . LEU A 1 175 ? -7.802 -6.623 23.166 1.00 95.56 175 LEU A CA 1
ATOM 1332 C C . LEU A 1 175 ? -7.284 -7.640 22.146 1.00 95.56 175 LEU A C 1
ATOM 1334 O O . LEU A 1 175 ? -6.157 -8.113 22.218 1.00 95.56 175 LEU A O 1
ATOM 1338 N N . THR A 1 176 ? -8.142 -8.051 21.226 1.00 94.75 176 THR A N 1
ATOM 1339 C CA . THR A 1 176 ? -7.842 -9.136 20.279 1.00 94.75 176 THR A CA 1
ATOM 1340 C C . THR A 1 176 ? -7.324 -8.621 18.944 1.00 94.75 176 THR A C 1
ATOM 1342 O O . THR A 1 176 ? -6.604 -9.343 18.249 1.00 94.75 176 THR A O 1
ATOM 1345 N N . HIS A 1 177 ? -7.652 -7.369 18.626 1.00 95.19 177 HIS A N 1
ATOM 1346 C CA . HIS A 1 177 ? -7.337 -6.736 17.360 1.00 95.19 177 HIS A CA 1
ATOM 1347 C C . HIS A 1 177 ? -6.782 -5.322 17.550 1.00 95.19 177 HIS A C 1
ATOM 1349 O O . HIS A 1 177 ? -7.111 -4.630 18.516 1.00 95.19 177 HIS A O 1
ATOM 1355 N N . ALA A 1 178 ? -5.971 -4.888 16.594 1.00 93.88 178 ALA A N 1
ATOM 1356 C CA . ALA A 1 178 ? -5.551 -3.504 16.408 1.00 93.88 178 ALA A CA 1
ATOM 1357 C C . ALA A 1 178 ? -6.034 -3.003 15.039 1.00 93.88 178 ALA A C 1
ATOM 1359 O O . ALA A 1 178 ? -6.298 -3.826 14.164 1.00 93.88 178 ALA A O 1
ATOM 1360 N N . VAL A 1 179 ? -6.156 -1.689 14.845 1.00 93.31 179 VAL A N 1
ATOM 1361 C CA . VAL A 1 179 ? -6.572 -1.094 13.562 1.00 93.31 179 VAL A CA 1
ATOM 1362 C C . VAL A 1 179 ? -5.560 -0.065 13.084 1.00 93.31 179 VAL A C 1
ATOM 1364 O O . VAL A 1 179 ? -5.179 0.831 13.835 1.00 93.31 179 VAL A O 1
ATOM 1367 N N . GLU A 1 180 ? -5.190 -0.168 11.814 1.00 86.94 180 GLU A N 1
ATOM 1368 C CA . GLU A 1 180 ? -4.353 0.778 11.084 1.00 86.94 180 GLU A CA 1
ATOM 1369 C C . GLU A 1 180 ? -5.111 1.282 9.841 1.00 86.94 180 GLU A C 1
ATOM 1371 O O . GLU A 1 180 ? -5.234 0.563 8.845 1.00 86.94 180 GLU A O 1
ATOM 1376 N N . PRO A 1 181 ? -5.694 2.493 9.912 1.00 83.12 181 PRO A N 1
ATOM 1377 C CA . PRO A 1 181 ? -6.382 3.119 8.789 1.00 83.12 181 PRO A CA 1
ATOM 1378 C C . PRO A 1 181 ? -5.427 3.539 7.670 1.00 83.12 181 PRO A C 1
ATOM 1380 O O . PRO A 1 181 ? -4.272 3.878 7.923 1.00 83.12 181 PRO A O 1
ATOM 1383 N N . THR A 1 182 ? -5.940 3.587 6.441 1.00 71.62 182 THR A N 1
ATOM 1384 C CA . THR A 1 182 ? -5.177 4.005 5.248 1.00 71.62 182 THR A CA 1
ATOM 1385 C C . THR A 1 182 ? -5.557 5.379 4.727 1.00 71.62 182 THR A C 1
ATOM 1387 O O . THR A 1 182 ? -4.825 5.966 3.941 1.00 71.62 182 THR A O 1
ATOM 1390 N N . LEU A 1 183 ? -6.728 5.874 5.116 1.00 77.00 183 LEU A N 1
ATOM 1391 C CA . LEU A 1 183 ? -7.252 7.161 4.688 1.00 77.00 183 LEU A CA 1
ATOM 1392 C C . LEU A 1 183 ? -7.783 7.904 5.907 1.00 77.00 183 LEU A C 1
ATOM 1394 O O . LEU A 1 183 ? -8.342 7.279 6.808 1.00 77.00 183 LEU A O 1
ATOM 1398 N N . TYR A 1 184 ? -7.623 9.223 5.925 1.00 82.19 184 TYR A N 1
ATOM 1399 C CA . TYR A 1 184 ? -8.010 10.056 7.056 1.00 82.19 184 TYR A CA 1
ATOM 1400 C C . TYR A 1 184 ? -8.870 11.232 6.602 1.00 82.19 184 TYR A C 1
ATOM 1402 O O . TYR A 1 184 ? -8.661 11.805 5.532 1.00 82.19 184 TYR A O 1
ATOM 1410 N N . LEU A 1 185 ? -9.847 11.577 7.435 1.00 85.25 185 LEU A N 1
ATOM 1411 C CA . LEU A 1 185 ? -10.758 12.700 7.263 1.00 85.25 185 LEU A CA 1
ATOM 1412 C C . LEU A 1 185 ? -10.952 13.426 8.590 1.00 85.25 185 LEU A C 1
ATOM 1414 O O . LEU A 1 185 ? -10.901 12.823 9.661 1.00 85.25 185 LEU A O 1
ATOM 1418 N N . ASN A 1 186 ? -11.235 14.720 8.527 1.00 84.50 186 ASN A N 1
ATOM 1419 C CA . ASN A 1 186 ? -11.662 15.519 9.665 1.00 84.50 186 ASN A CA 1
ATOM 1420 C C . ASN A 1 186 ? -12.707 16.565 9.241 1.00 84.50 186 ASN A C 1
ATOM 1422 O O . ASN A 1 186 ? -13.154 16.620 8.097 1.00 84.50 186 ASN A O 1
ATOM 1426 N N . HIS A 1 187 ? -13.090 17.434 10.176 1.00 80.31 187 HIS A N 1
ATOM 1427 C CA . HIS A 1 187 ? -14.081 18.493 9.962 1.00 80.31 187 HIS A CA 1
ATOM 1428 C C . HIS A 1 187 ? -13.721 19.513 8.860 1.00 80.31 187 HIS A C 1
ATOM 1430 O O . HIS A 1 187 ? -14.592 20.280 8.453 1.00 80.31 187 HIS A O 1
ATOM 1436 N N . ARG A 1 188 ? -12.465 19.544 8.392 1.00 81.12 188 ARG A N 1
ATOM 1437 C CA . ARG A 1 188 ? -11.981 20.428 7.321 1.00 81.12 188 ARG A CA 1
ATOM 1438 C C . ARG A 1 188 ? -11.786 19.719 5.990 1.00 81.12 188 ARG A C 1
ATOM 1440 O O . ARG A 1 188 ? -11.425 20.372 5.020 1.00 81.12 188 ARG A O 1
ATOM 1447 N N . SER A 1 189 ? -11.998 18.407 5.934 1.00 75.25 189 SER A N 1
ATOM 1448 C CA . SER A 1 189 ? -11.746 17.660 4.708 1.00 75.25 189 SER A CA 1
ATOM 1449 C C . SER A 1 189 ? -12.650 18.109 3.567 1.00 75.25 189 SER A C 1
ATOM 1451 O O . SER A 1 189 ? -12.164 18.202 2.446 1.00 75.25 189 SER A O 1
ATOM 1453 N N . PHE A 1 190 ? -13.917 18.440 3.849 1.00 79.81 190 PHE A N 1
ATOM 1454 C CA . PHE A 1 190 ? -14.871 18.921 2.846 1.00 79.81 190 PHE A CA 1
ATOM 1455 C C . PHE A 1 190 ? -15.511 20.240 3.287 1.00 79.81 190 PHE A C 1
ATOM 1457 O O . PHE A 1 190 ? -16.048 20.348 4.393 1.00 79.81 190 PHE A O 1
ATOM 1464 N N . ALA A 1 191 ? -15.497 21.228 2.396 1.00 76.62 191 ALA A N 1
ATOM 1465 C CA . ALA A 1 191 ? -16.322 22.427 2.498 1.00 76.62 191 ALA A CA 1
ATOM 1466 C C . ALA A 1 191 ? -17.664 22.243 1.770 1.00 76.62 191 ALA A C 1
ATOM 1468 O O . ALA A 1 191 ? -18.655 22.886 2.116 1.00 76.62 191 ALA A O 1
ATOM 1469 N N . THR A 1 192 ? -17.691 21.377 0.756 1.00 79.75 192 THR A N 1
ATOM 1470 C CA . THR A 1 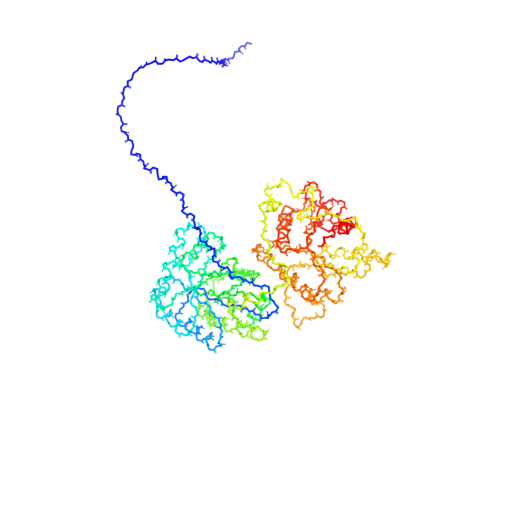192 ? -18.845 21.116 -0.103 1.00 79.75 192 THR A CA 1
ATOM 1471 C C . THR A 1 192 ? -18.977 19.633 -0.443 1.00 79.75 192 THR A C 1
ATOM 1473 O O . THR A 1 192 ? -18.024 18.864 -0.351 1.00 79.75 192 THR A O 1
ATOM 1476 N N . GLU A 1 193 ? -20.156 19.234 -0.923 1.00 80.06 193 GLU A N 1
ATOM 1477 C CA . GLU A 1 193 ? -20.392 17.883 -1.448 1.00 80.06 193 GLU A CA 1
ATOM 1478 C C . GLU A 1 193 ? -19.477 17.542 -2.642 1.00 80.06 193 GLU A C 1
ATOM 1480 O O . GLU A 1 193 ? -19.068 16.395 -2.802 1.00 80.06 193 GLU A O 1
ATOM 1485 N N . SER A 1 194 ? -19.086 18.544 -3.440 1.00 73.25 194 SER A N 1
ATOM 1486 C CA . SER A 1 194 ? -18.145 18.358 -4.553 1.00 73.25 194 SER A CA 1
ATOM 1487 C C . SER A 1 194 ? -16.755 17.936 -4.076 1.00 73.25 194 SER A C 1
ATOM 1489 O O . SER A 1 194 ? -16.078 17.193 -4.783 1.00 73.25 194 SER A O 1
ATOM 1491 N N . ASP A 1 195 ? -16.331 18.373 -2.887 1.00 74.50 195 ASP A N 1
ATOM 1492 C CA . ASP A 1 195 ? -15.040 17.964 -2.322 1.00 74.50 195 ASP A CA 1
ATOM 1493 C C . ASP A 1 195 ? -15.076 16.478 -1.937 1.00 74.50 195 ASP A C 1
ATOM 1495 O O . ASP A 1 195 ? -14.104 15.754 -2.144 1.00 74.50 195 ASP A O 1
ATOM 1499 N N . ALA A 1 196 ? -16.222 15.994 -1.441 1.00 75.31 196 ALA A N 1
ATOM 1500 C CA . ALA A 1 196 ? -16.432 14.574 -1.166 1.00 75.31 196 ALA A CA 1
ATOM 1501 C C . ALA A 1 196 ? -16.451 13.739 -2.455 1.00 75.31 196 ALA A C 1
ATOM 1503 O O . ALA A 1 196 ? -15.933 12.625 -2.468 1.00 75.31 196 ALA A O 1
ATOM 1504 N N . GLN A 1 197 ? -17.005 14.278 -3.548 1.00 73.38 197 GLN A N 1
ATOM 1505 C CA . GLN A 1 197 ? -16.948 13.628 -4.858 1.00 73.38 197 GLN A CA 1
ATOM 1506 C C . GLN A 1 197 ? -15.500 13.508 -5.345 1.00 73.38 197 GLN A C 1
ATOM 1508 O O . GLN A 1 197 ? -15.090 12.427 -5.747 1.00 73.38 197 GLN A O 1
ATOM 1513 N N . GLN A 1 198 ? -14.707 14.579 -5.250 1.00 66.88 198 GLN A N 1
ATOM 1514 C CA . GLN A 1 198 ? -13.285 14.535 -5.607 1.00 66.88 198 GLN A CA 1
ATOM 1515 C C . GLN A 1 198 ? -12.504 13.559 -4.713 1.00 66.88 198 GLN A C 1
ATOM 1517 O O . GLN A 1 198 ? -11.592 12.871 -5.164 1.00 66.88 198 GLN A O 1
ATOM 1522 N N . TYR A 1 199 ? -12.880 13.449 -3.439 1.00 71.81 199 TYR A N 1
ATOM 1523 C CA . TYR A 1 199 ? -12.267 12.495 -2.523 1.00 71.81 199 TYR A CA 1
ATOM 1524 C C . TYR A 1 199 ? -12.476 11.034 -2.946 1.00 71.81 199 TYR A C 1
ATOM 1526 O O . TYR A 1 199 ? -11.620 10.199 -2.648 1.00 71.81 199 TYR A O 1
ATOM 1534 N N . MET A 1 200 ? -13.547 10.714 -3.685 1.00 74.81 200 MET A N 1
ATOM 1535 C CA . MET A 1 200 ? -13.789 9.361 -4.202 1.00 74.81 200 MET A CA 1
ATOM 1536 C C . MET A 1 200 ? -12.649 8.847 -5.082 1.00 74.81 200 MET A C 1
ATOM 1538 O O . MET A 1 200 ? -12.390 7.645 -5.070 1.00 74.81 200 MET A O 1
ATOM 1542 N N . ASP A 1 201 ? -11.924 9.737 -5.765 1.00 61.78 201 ASP A N 1
ATOM 1543 C CA . ASP A 1 201 ? -10.765 9.368 -6.586 1.00 61.78 201 ASP A CA 1
ATOM 1544 C C . ASP A 1 201 ? -9.581 8.863 -5.755 1.00 61.78 201 ASP A C 1
ATOM 1546 O O . ASP A 1 201 ? -8.733 8.121 -6.251 1.00 61.78 201 ASP A O 1
ATOM 1550 N N . SER A 1 202 ? -9.532 9.238 -4.475 1.00 64.06 202 SER A N 1
ATOM 1551 C CA . SER A 1 202 ? -8.530 8.750 -3.525 1.00 64.06 202 SER A CA 1
ATOM 1552 C C . SER A 1 202 ? -8.944 7.451 -2.825 1.00 64.06 202 SER A C 1
ATOM 1554 O O . SER A 1 202 ? -8.104 6.798 -2.201 1.00 64.06 202 SER A O 1
ATOM 1556 N N . ILE A 1 203 ? -10.223 7.057 -2.913 1.00 69.31 203 ILE A N 1
ATOM 1557 C CA . ILE A 1 203 ? -10.732 5.878 -2.213 1.00 69.31 203 ILE A CA 1
ATOM 1558 C C . ILE A 1 203 ? -10.301 4.607 -2.932 1.00 69.31 203 ILE A C 1
ATOM 1560 O O . ILE A 1 203 ? -10.727 4.281 -4.041 1.00 69.31 203 ILE A O 1
ATOM 1564 N N . ILE A 1 204 ? -9.511 3.826 -2.208 1.00 68.25 204 ILE A N 1
ATOM 1565 C CA . ILE A 1 204 ? -9.106 2.491 -2.601 1.00 68.25 204 ILE A CA 1
ATOM 1566 C C . ILE A 1 204 ? -10.099 1.465 -2.028 1.00 68.25 204 ILE A C 1
ATOM 1568 O O . ILE A 1 204 ? -10.553 1.547 -0.885 1.00 68.25 204 ILE A O 1
ATOM 1572 N N . ARG A 1 205 ? -10.456 0.459 -2.834 1.00 78.25 205 ARG A N 1
ATOM 1573 C CA . ARG A 1 205 ? -11.300 -0.660 -2.385 1.00 78.25 205 ARG A CA 1
ATOM 1574 C C . ARG A 1 205 ? -10.600 -1.436 -1.277 1.00 78.25 205 ARG A C 1
ATOM 1576 O O . ARG A 1 205 ? -9.422 -1.747 -1.395 1.00 78.25 205 ARG A O 1
ATOM 1583 N N . GLY A 1 206 ? -11.342 -1.781 -0.232 1.00 76.81 206 GLY A N 1
ATOM 1584 C CA . GLY A 1 206 ? -10.808 -2.455 0.947 1.00 76.81 206 GLY A CA 1
ATOM 1585 C C . GLY A 1 206 ? -10.057 -1.530 1.901 1.00 76.81 206 GLY A C 1
ATOM 1586 O O . GLY A 1 206 ? -9.463 -2.027 2.857 1.00 76.81 206 GLY A O 1
ATOM 1587 N N . SER A 1 207 ? -10.086 -0.210 1.684 1.00 81.31 207 SER A N 1
ATOM 1588 C CA . SER A 1 207 ? -9.529 0.764 2.621 1.00 81.31 207 SER A CA 1
ATOM 1589 C C . SER A 1 207 ? -10.321 0.862 3.920 1.00 81.31 207 SER A C 1
ATOM 1591 O O . SER A 1 207 ? -11.544 0.698 3.965 1.00 81.31 207 SER A O 1
ATOM 1593 N N . ILE A 1 208 ? -9.598 1.215 4.981 1.00 86.62 208 ILE A N 1
ATOM 1594 C CA . ILE A 1 208 ? -10.168 1.644 6.256 1.00 86.62 208 ILE A CA 1
ATOM 1595 C C . ILE A 1 208 ? -10.001 3.164 6.325 1.00 86.62 208 ILE A C 1
ATOM 1597 O O . ILE A 1 208 ? -8.873 3.662 6.309 1.00 86.62 208 ILE A O 1
ATOM 1601 N N . ILE A 1 209 ? -11.116 3.891 6.378 1.00 89.94 209 ILE A N 1
ATOM 1602 C CA . ILE A 1 209 ? -11.155 5.353 6.455 1.00 89.94 209 ILE A CA 1
ATOM 1603 C C . ILE A 1 209 ? -11.378 5.751 7.913 1.00 89.94 209 ILE A C 1
ATOM 1605 O O . ILE A 1 209 ? -12.362 5.352 8.541 1.00 89.94 209 ILE A O 1
ATOM 1609 N N . SER A 1 210 ? -10.458 6.541 8.449 1.00 93.25 210 SER A N 1
ATOM 1610 C CA . SER A 1 210 ? -10.531 7.104 9.789 1.00 93.25 210 SER A CA 1
ATOM 1611 C C . SER A 1 210 ? -11.070 8.523 9.767 1.00 93.25 210 SER A C 1
ATOM 1613 O O . SER A 1 210 ? -10.616 9.369 9.002 1.00 93.25 210 SER A O 1
ATOM 1615 N N . ILE A 1 211 ? -12.042 8.789 10.630 1.00 94.81 211 ILE A N 1
ATOM 1616 C CA . ILE A 1 211 ? -12.652 10.100 10.807 1.00 94.81 211 ILE A CA 1
ATOM 1617 C C . ILE A 1 211 ? -12.200 10.643 12.165 1.00 94.81 211 ILE A C 1
ATOM 1619 O O . ILE A 1 211 ? -12.663 10.196 13.220 1.00 94.81 211 ILE A O 1
ATOM 1623 N N . LYS A 1 212 ? -11.299 11.627 12.143 1.00 91.50 212 LYS A N 1
ATOM 1624 C CA . LYS A 1 212 ? -10.792 12.307 13.335 1.00 91.50 212 LYS A CA 1
ATOM 1625 C C . LYS A 1 212 ? -11.796 13.331 13.856 1.00 91.50 212 LYS A C 1
ATOM 1627 O O . LYS A 1 212 ? -12.121 14.327 13.205 1.00 91.50 212 LYS A O 1
ATOM 1632 N N . LEU A 1 213 ? -12.266 13.094 15.075 1.00 92.31 213 LEU A N 1
ATOM 1633 C CA . LEU A 1 213 ? -13.235 13.920 15.783 1.00 92.31 213 LEU A CA 1
ATOM 1634 C C . LEU A 1 213 ? -12.518 14.890 16.724 1.00 92.31 213 LEU A C 1
ATOM 1636 O O . LEU A 1 213 ? -11.737 14.467 17.577 1.00 92.31 213 LEU A O 1
ATOM 1640 N N . GLY A 1 214 ? -12.812 16.186 16.590 1.00 82.94 214 GLY A N 1
ATOM 1641 C CA . GLY A 1 214 ? -12.248 17.224 17.464 1.00 82.94 214 GLY A CA 1
ATOM 1642 C C . GLY A 1 214 ? -10.738 17.433 17.311 1.00 82.94 214 GLY A C 1
ATOM 1643 O O . GLY A 1 214 ? -10.103 17.966 18.219 1.00 82.94 214 GLY A O 1
ATOM 1644 N N . GLN A 1 215 ? -10.153 16.972 16.202 1.00 81.25 215 GLN A N 1
ATOM 1645 C CA . GLN A 1 215 ? -8.712 16.994 15.957 1.00 81.25 215 GLN A CA 1
ATOM 1646 C C . GLN A 1 215 ? -8.400 17.445 14.525 1.00 81.25 215 GLN A C 1
ATOM 1648 O O . GLN A 1 215 ? -9.192 17.241 13.598 1.00 81.25 215 GLN A O 1
ATOM 1653 N N . GLU A 1 216 ? -7.229 18.056 14.357 1.00 78.94 216 GLU A N 1
ATOM 1654 C CA . GLU A 1 216 ? -6.624 18.266 13.042 1.00 78.94 216 GLU A CA 1
ATOM 1655 C C . GLU A 1 216 ? -5.965 16.974 12.553 1.00 78.94 216 GLU A C 1
ATOM 1657 O O . GLU A 1 216 ? -5.561 16.138 13.369 1.00 78.94 216 GLU A O 1
ATOM 1662 N N . LEU A 1 217 ? -5.869 16.820 11.231 1.00 73.12 217 LEU A N 1
ATOM 1663 C CA . LEU A 1 217 ? -5.026 15.780 10.654 1.00 73.12 217 LEU A CA 1
ATOM 1664 C C . LEU A 1 217 ? -3.558 16.168 10.818 1.00 73.12 217 LEU A C 1
ATOM 1666 O O . LEU A 1 217 ? -3.201 17.351 10.828 1.00 73.12 217 LEU A O 1
ATOM 1670 N N . ASP A 1 218 ? -2.716 15.160 10.956 1.00 69.19 218 ASP A N 1
ATOM 1671 C CA . ASP A 1 218 ? -1.275 15.316 10.943 1.00 69.19 218 ASP A CA 1
ATOM 1672 C C . ASP A 1 218 ? -0.705 15.288 9.520 1.00 69.19 218 ASP A C 1
ATOM 1674 O O . ASP A 1 218 ? -1.372 14.876 8.574 1.00 69.19 218 ASP A O 1
ATOM 1678 N N . ALA A 1 219 ? 0.536 15.755 9.349 1.00 59.28 219 ALA A N 1
ATOM 1679 C CA . ALA A 1 219 ? 1.168 15.892 8.032 1.00 59.28 219 ALA A CA 1
ATOM 1680 C C . ALA A 1 219 ? 1.222 14.575 7.234 1.00 59.28 219 ALA A C 1
ATOM 1682 O O . ALA A 1 219 ? 1.149 14.605 6.013 1.00 59.28 219 ALA A O 1
ATOM 1683 N N . ASP A 1 220 ? 1.340 13.442 7.924 1.00 57.81 220 ASP A N 1
ATOM 1684 C CA . ASP A 1 220 ? 1.339 12.085 7.372 1.00 57.81 220 ASP A CA 1
ATOM 1685 C C . ASP A 1 220 ? -0.070 11.523 7.100 1.00 57.81 220 ASP A C 1
ATOM 1687 O O . ASP A 1 220 ? -0.208 10.480 6.465 1.00 57.81 220 ASP A O 1
ATOM 1691 N N . GLU A 1 221 ? -1.117 12.208 7.562 1.00 66.81 221 GLU A N 1
ATOM 1692 C CA . GLU A 1 221 ? -2.523 11.802 7.432 1.00 66.81 221 GLU A CA 1
ATOM 1693 C C . GLU A 1 221 ? -3.280 12.614 6.385 1.00 66.81 221 GLU A C 1
ATOM 1695 O O . GLU A 1 221 ? -4.280 12.145 5.835 1.00 66.81 221 GLU A O 1
ATOM 1700 N N . TYR A 1 222 ? -2.799 13.819 6.070 1.00 51.75 222 TYR A N 1
ATOM 1701 C CA . TYR A 1 222 ? -3.120 14.425 4.792 1.00 51.75 222 TYR A CA 1
ATOM 1702 C C . TYR A 1 222 ? -2.524 13.511 3.725 1.00 51.75 222 TYR A C 1
ATOM 1704 O O . TYR A 1 222 ? -1.317 13.495 3.493 1.00 51.75 222 TYR A O 1
ATOM 1712 N N . GLY A 1 223 ? -3.381 12.736 3.062 1.00 48.84 223 GLY A N 1
ATOM 1713 C CA . GLY A 1 223 ? -3.021 12.168 1.770 1.00 48.84 223 GLY A CA 1
ATOM 1714 C C . GLY A 1 223 ? -2.543 13.275 0.818 1.00 48.84 223 GLY A C 1
ATOM 1715 O O . GLY A 1 223 ? -2.548 14.460 1.145 1.00 48.84 223 GLY A O 1
ATOM 1716 N N . ASP A 1 224 ? -2.188 12.900 -0.403 1.00 40.12 224 ASP A N 1
ATOM 1717 C CA . ASP A 1 224 ? -1.592 13.734 -1.466 1.00 40.12 224 ASP A CA 1
ATOM 1718 C C . ASP A 1 224 ? -2.324 15.062 -1.831 1.00 40.12 224 ASP A C 1
ATOM 1720 O O . ASP A 1 224 ? -1.899 15.820 -2.694 1.00 40.12 224 ASP A O 1
ATOM 1724 N N . MET A 1 225 ? -3.428 15.373 -1.151 1.00 35.28 225 MET A N 1
ATOM 1725 C CA . MET A 1 225 ? -4.191 16.624 -1.166 1.00 35.28 225 MET A CA 1
ATOM 1726 C C . MET A 1 225 ? -3.524 17.787 -0.397 1.00 35.28 225 MET A C 1
ATOM 1728 O O . MET A 1 225 ? -4.067 18.893 -0.371 1.00 35.28 225 MET A O 1
ATOM 1732 N N . GLY A 1 226 ? -2.371 17.560 0.244 1.00 30.88 226 GLY A N 1
ATOM 1733 C CA . GLY A 1 226 ? -1.714 18.514 1.150 1.00 30.88 226 GLY A CA 1
ATOM 1734 C C . GLY A 1 226 ? -1.228 19.839 0.540 1.00 30.88 226 GLY A C 1
ATOM 1735 O O . GLY A 1 226 ? -0.929 20.755 1.298 1.00 30.88 226 GLY A O 1
ATOM 1736 N N . GLU A 1 227 ? -1.181 19.996 -0.789 1.00 30.66 227 GLU A N 1
ATOM 1737 C CA . GLU A 1 227 ? -0.748 21.263 -1.416 1.00 30.66 227 GLU A CA 1
ATOM 1738 C C . GLU A 1 227 ? -1.892 22.189 -1.870 1.00 30.66 227 GLU A C 1
ATOM 1740 O O . GLU A 1 227 ? -1.637 23.341 -2.213 1.00 30.66 227 GLU A O 1
ATOM 1745 N N . VAL A 1 228 ? -3.165 21.772 -1.833 1.00 31.64 228 VAL A N 1
ATOM 1746 C CA . VAL A 1 228 ? -4.254 22.618 -2.381 1.00 31.64 228 VAL A CA 1
ATOM 1747 C C . VAL A 1 228 ? -4.850 23.598 -1.356 1.00 31.64 228 VAL A C 1
ATOM 1749 O O . VAL A 1 228 ? -5.582 24.513 -1.736 1.00 31.64 228 VAL A O 1
ATOM 1752 N N . LEU A 1 229 ? -4.513 23.495 -0.064 1.00 31.17 229 LEU A N 1
ATOM 1753 C CA . LEU A 1 229 ? -5.145 24.330 0.972 1.00 31.17 229 LEU A CA 1
ATOM 1754 C C . LEU A 1 229 ? -4.258 25.388 1.644 1.00 31.17 229 LEU A C 1
ATOM 1756 O O . LEU A 1 229 ? -4.812 26.189 2.394 1.00 31.17 229 LEU A O 1
ATOM 1760 N N . ASP A 1 230 ? -2.960 25.492 1.325 1.00 30.33 230 ASP A N 1
ATOM 1761 C CA . ASP A 1 230 ? -2.067 26.460 2.002 1.00 30.33 230 ASP A CA 1
ATOM 1762 C C . ASP A 1 230 ? -1.285 27.429 1.088 1.00 30.33 230 ASP A C 1
ATOM 1764 O O . ASP A 1 230 ? -0.388 28.137 1.544 1.00 30.33 230 ASP A O 1
ATOM 1768 N N . GLU A 1 231 ? -1.669 27.576 -0.187 1.00 27.78 231 GLU A N 1
ATOM 1769 C CA . GLU A 1 231 ? -1.113 28.616 -1.074 1.00 27.78 231 GLU A CA 1
ATOM 1770 C C . GLU A 1 231 ? -2.112 29.733 -1.416 1.00 27.78 231 GLU A C 1
ATOM 1772 O O . GLU A 1 231 ? -2.339 30.086 -2.576 1.00 27.78 231 GLU A O 1
ATOM 1777 N N . ARG A 1 232 ? -2.685 30.382 -0.397 1.00 32.44 232 ARG A N 1
ATOM 1778 C CA . ARG A 1 232 ? -3.119 31.777 -0.574 1.00 32.44 232 ARG A CA 1
ATOM 1779 C C . ARG A 1 232 ? -2.039 32.684 0.009 1.00 32.44 232 ARG A C 1
ATOM 1781 O O . ARG A 1 232 ? -1.881 32.703 1.228 1.00 32.44 232 ARG A O 1
ATOM 1788 N N . PRO A 1 233 ? -1.286 33.439 -0.816 1.00 27.42 233 PRO A N 1
ATOM 1789 C CA . PRO A 1 233 ? -0.285 34.359 -0.297 1.00 27.42 233 PRO A CA 1
ATOM 1790 C C . PRO A 1 233 ? -0.952 35.342 0.666 1.00 27.42 233 PRO A C 1
ATOM 1792 O O . PRO A 1 233 ? -2.031 35.863 0.376 1.00 27.42 233 PRO A O 1
ATOM 1795 N N . ALA A 1 234 ? -0.308 35.592 1.808 1.00 29.78 234 ALA A N 1
ATOM 1796 C CA . ALA A 1 234 ? -0.745 36.605 2.757 1.00 29.78 234 ALA A CA 1
ATOM 1797 C C . ALA A 1 234 ? -0.803 37.966 2.045 1.00 29.78 234 ALA A C 1
ATOM 1799 O O . ALA A 1 234 ? 0.221 38.591 1.770 1.00 29.78 234 ALA A O 1
ATOM 1800 N N . ILE A 1 235 ? -2.011 38.409 1.701 1.00 32.66 235 ILE A N 1
ATOM 1801 C CA . ILE A 1 235 ? -2.249 39.777 1.258 1.00 32.66 235 ILE A CA 1
ATOM 1802 C C . ILE A 1 235 ? -2.313 40.608 2.534 1.00 32.66 235 ILE A C 1
ATOM 1804 O O . ILE A 1 235 ? -3.301 40.533 3.261 1.00 32.66 235 ILE A O 1
ATOM 1808 N N . ASP A 1 236 ? -1.266 41.387 2.807 1.00 29.62 236 ASP A N 1
ATOM 1809 C CA . ASP A 1 236 ? -1.323 42.450 3.811 1.00 29.62 236 ASP A CA 1
ATOM 1810 C C . ASP A 1 236 ? -2.461 43.412 3.427 1.00 29.62 236 ASP A C 1
ATOM 1812 O O . ASP A 1 236 ? -2.374 44.070 2.380 1.00 29.62 236 ASP A O 1
ATOM 1816 N N . PRO A 1 237 ? -3.547 43.522 4.216 1.00 32.44 237 PRO A N 1
ATOM 1817 C CA . PRO A 1 237 ? -4.585 44.482 3.900 1.00 32.44 237 PRO A CA 1
ATOM 1818 C C . PRO A 1 237 ? -4.032 45.898 4.143 1.00 32.44 237 PRO A C 1
ATOM 1820 O O . PRO A 1 237 ? -3.525 46.186 5.233 1.00 32.44 237 PRO A O 1
ATOM 1823 N N . PRO A 1 238 ? -4.120 46.822 3.167 1.00 30.31 238 PRO A N 1
ATOM 1824 C CA . PRO A 1 238 ? -3.811 48.219 3.429 1.00 30.31 238 PRO A CA 1
ATOM 1825 C C . PRO A 1 238 ? -4.817 48.784 4.446 1.00 30.31 238 PRO A C 1
ATOM 1827 O O . PRO A 1 238 ? -5.968 48.341 4.497 1.00 30.31 238 PRO A O 1
ATOM 1830 N N . PRO A 1 239 ? -4.429 49.780 5.263 1.00 32.19 239 PRO A N 1
ATOM 1831 C CA . PRO A 1 239 ? -5.305 50.309 6.290 1.00 32.19 239 PRO A CA 1
ATOM 1832 C C . PRO A 1 239 ? -6.355 51.178 5.606 1.00 32.19 239 PRO A C 1
ATOM 1834 O O . PRO A 1 239 ? -6.111 52.333 5.257 1.00 32.19 239 PRO A O 1
ATOM 1837 N N . THR A 1 240 ? -7.536 50.633 5.360 1.00 30.17 240 THR A N 1
ATOM 1838 C CA . THR A 1 240 ? -8.693 51.440 4.981 1.00 30.17 240 THR A CA 1
ATOM 1839 C C . THR A 1 240 ? -9.924 50.837 5.627 1.00 30.17 240 THR A C 1
ATOM 1841 O O . THR A 1 240 ? -10.368 49.751 5.279 1.00 30.17 240 THR A O 1
ATOM 1844 N N . ILE A 1 241 ? -10.437 51.550 6.627 1.00 42.03 241 ILE A N 1
ATOM 1845 C CA . ILE A 1 241 ? -11.728 51.276 7.246 1.00 42.03 241 ILE A CA 1
ATOM 1846 C C . ILE A 1 241 ? -12.788 51.545 6.176 1.00 42.03 241 ILE A C 1
ATOM 1848 O O . ILE A 1 241 ? -12.997 52.696 5.793 1.00 42.03 241 ILE A O 1
ATOM 1852 N N . SER A 1 242 ? -13.442 50.492 5.699 1.00 30.53 242 SER A N 1
ATOM 1853 C CA . SER A 1 242 ? -14.726 50.586 5.010 1.00 30.53 242 SER A CA 1
ATOM 1854 C C . SER A 1 242 ? -15.712 49.659 5.711 1.00 30.53 242 SER A C 1
ATOM 1856 O O . SER A 1 242 ? -15.554 48.440 5.696 1.00 30.53 242 SER A O 1
ATOM 1858 N N . GLU A 1 243 ? -16.705 50.267 6.355 1.00 36.31 243 GLU A N 1
ATOM 1859 C CA . GLU A 1 243 ? -17.904 49.616 6.880 1.00 36.31 243 GLU A CA 1
ATOM 1860 C C . GLU A 1 243 ? -18.761 49.130 5.702 1.00 36.31 243 GLU A C 1
ATOM 1862 O O . GLU A 1 243 ? -19.615 49.865 5.227 1.00 36.31 243 GLU A O 1
ATOM 1867 N N . ASP A 1 244 ? -18.456 47.948 5.165 1.00 33.06 244 ASP A N 1
ATOM 1868 C CA . ASP A 1 244 ? -19.402 47.064 4.461 1.00 33.06 244 ASP A CA 1
ATOM 1869 C C . ASP A 1 244 ? -18.653 45.814 3.972 1.00 33.06 244 ASP A C 1
ATOM 1871 O O . ASP A 1 244 ? -18.175 45.728 2.842 1.00 33.06 244 ASP A O 1
ATOM 1875 N N . SER A 1 245 ? -18.515 44.827 4.857 1.00 29.12 245 SER A N 1
ATOM 1876 C CA . SER A 1 245 ? -18.205 43.443 4.476 1.00 29.12 245 SER A CA 1
ATOM 1877 C C . SER A 1 245 ? -18.699 42.479 5.556 1.00 29.12 245 SER A C 1
ATOM 1879 O O . SER A 1 245 ? -17.938 41.707 6.134 1.00 29.12 245 SER A O 1
ATOM 1881 N N . SER A 1 246 ? -19.990 42.551 5.877 1.00 36.72 246 SER A N 1
ATOM 1882 C CA . SER A 1 246 ? -20.688 41.477 6.583 1.00 36.72 246 SER A CA 1
ATOM 1883 C C . SER A 1 246 ? -21.320 40.552 5.546 1.00 36.72 246 SER A C 1
ATOM 1885 O O . SER A 1 246 ? -22.494 40.707 5.219 1.00 36.72 246 SER A O 1
ATOM 1887 N N . GLN A 1 247 ? -20.519 39.642 4.993 1.00 31.23 247 GLN A N 1
ATOM 1888 C CA . GLN A 1 247 ? -20.993 38.467 4.259 1.00 31.23 247 GLN A CA 1
ATOM 1889 C C . GLN A 1 247 ? -19.966 37.329 4.411 1.00 31.23 247 GLN A C 1
ATOM 1891 O O . GLN A 1 247 ? -18.990 37.228 3.675 1.00 31.23 247 GLN A O 1
ATOM 1896 N N . ASP A 1 248 ? -20.217 36.547 5.463 1.00 33.78 248 ASP A N 1
ATOM 1897 C CA . ASP A 1 248 ? -20.037 35.099 5.613 1.00 33.78 248 ASP A CA 1
ATOM 1898 C C . ASP A 1 248 ? -18.637 34.484 5.465 1.00 33.78 248 ASP A C 1
ATOM 1900 O O . ASP A 1 248 ? -18.343 33.706 4.561 1.00 33.78 248 ASP A O 1
ATOM 1904 N N . SER A 1 249 ? -17.820 34.691 6.498 1.00 33.53 249 SER A N 1
ATOM 1905 C CA . SER A 1 249 ? -16.922 33.649 7.004 1.00 33.53 249 SER A CA 1
ATOM 1906 C C . SER A 1 249 ? -17.756 32.576 7.721 1.00 33.53 249 SER A C 1
ATOM 1908 O O . SER A 1 249 ? -17.889 32.612 8.945 1.00 33.53 249 SER A O 1
ATOM 1910 N N . ALA A 1 250 ? -18.383 31.662 6.976 1.00 35.84 250 ALA A N 1
ATOM 1911 C CA . ALA A 1 250 ? -19.023 30.500 7.589 1.00 35.84 250 ALA A CA 1
ATOM 1912 C C . ALA A 1 250 ? -17.974 29.728 8.413 1.00 35.84 250 ALA A C 1
ATOM 1914 O O . ALA A 1 250 ? -16.881 29.417 7.941 1.00 35.84 250 ALA A O 1
ATOM 1915 N N . GLU A 1 251 ? -18.295 29.531 9.684 1.00 41.25 251 GLU A N 1
ATOM 1916 C CA . GLU A 1 251 ? -17.421 29.067 10.751 1.00 41.25 251 GLU A CA 1
ATOM 1917 C C . GLU A 1 251 ? -16.990 27.605 10.531 1.00 41.25 251 GLU A C 1
ATOM 1919 O O . GLU A 1 251 ? -17.806 26.690 10.619 1.00 41.25 251 GLU A O 1
ATOM 1924 N N . TRP A 1 252 ? -15.698 27.359 10.297 1.00 50.97 252 TRP A N 1
ATOM 1925 C CA . TRP A 1 252 ? -15.109 26.012 10.235 1.00 50.97 252 TRP A CA 1
ATOM 1926 C C . TRP A 1 252 ? -14.959 25.433 11.652 1.00 50.97 252 TRP A C 1
ATOM 1928 O O . TRP A 1 252 ? -13.857 25.306 12.184 1.00 50.97 252 TRP A O 1
ATOM 1938 N N . THR A 1 253 ? -16.078 25.156 12.317 1.00 66.75 253 THR A N 1
ATOM 1939 C CA . THR A 1 253 ? -16.103 24.527 13.643 1.00 66.75 253 THR A CA 1
ATOM 1940 C C . THR A 1 253 ? -16.054 23.006 13.516 1.00 66.75 253 THR A C 1
ATOM 1942 O O . THR A 1 253 ? -16.445 22.436 12.497 1.00 66.75 253 THR A O 1
ATOM 1945 N N . TYR A 1 254 ? -15.631 22.309 14.576 1.00 68.50 254 TYR A N 1
ATOM 1946 C CA . TYR A 1 254 ? -15.671 20.838 14.645 1.00 68.50 254 TYR A CA 1
ATOM 1947 C C . TYR A 1 254 ? -17.070 20.238 14.401 1.00 68.50 254 TYR A C 1
ATOM 1949 O O . TYR A 1 254 ? -17.190 19.044 14.137 1.00 68.50 254 TYR A O 1
ATOM 1957 N N . GLN A 1 255 ? -18.120 21.064 14.443 1.00 71.00 255 GLN A N 1
ATOM 1958 C CA . GLN A 1 255 ? -19.502 20.702 14.128 1.00 71.00 255 GLN A CA 1
ATOM 1959 C C . GLN A 1 255 ? -19.713 20.396 12.637 1.00 71.00 255 GLN A C 1
ATOM 1961 O O . GLN A 1 255 ? -20.631 19.656 12.286 1.00 71.00 255 GLN A O 1
ATOM 1966 N N . ASN A 1 256 ? -18.821 20.874 11.758 1.00 82.19 256 ASN A N 1
ATOM 1967 C CA . ASN A 1 256 ? -18.851 20.567 10.325 1.00 82.19 256 ASN A CA 1
ATOM 1968 C C . ASN A 1 256 ? -18.592 19.079 10.011 1.00 82.19 256 ASN A C 1
ATOM 1970 O O . ASN A 1 256 ? -18.758 18.636 8.879 1.00 82.19 256 ASN A O 1
ATOM 1974 N N . ILE A 1 257 ? -18.228 18.270 11.010 1.00 90.00 257 ILE A N 1
ATOM 1975 C CA . ILE A 1 257 ? -17.999 16.838 10.814 1.00 90.00 257 ILE A CA 1
ATOM 1976 C C . ILE A 1 257 ? -19.257 16.078 10.364 1.00 90.00 257 ILE A C 1
ATOM 1978 O O . ILE A 1 257 ? -19.150 15.114 9.613 1.00 90.00 257 ILE A O 1
ATOM 1982 N N . VAL A 1 258 ? -20.454 16.508 10.782 1.00 93.19 258 VAL A N 1
ATOM 1983 C CA . VAL A 1 258 ? -21.712 15.832 10.418 1.00 93.19 258 VAL A CA 1
ATOM 1984 C C . VAL A 1 258 ? -22.000 15.965 8.913 1.00 93.19 258 VAL A C 1
ATOM 1986 O O . VAL A 1 258 ? -22.205 14.930 8.270 1.00 93.19 258 VAL A O 1
ATOM 1989 N N . PRO A 1 259 ? -21.957 17.174 8.310 1.00 91.88 259 PRO A N 1
ATOM 1990 C CA . PRO A 1 259 ? -21.988 17.332 6.856 1.00 91.88 259 PRO A CA 1
ATOM 1991 C C . PRO A 1 259 ? -20.907 16.528 6.128 1.00 91.88 259 PRO A C 1
ATOM 1993 O O . PRO A 1 259 ? -21.238 15.793 5.203 1.00 91.88 259 PRO A O 1
ATOM 1996 N N . VAL A 1 260 ? -19.650 16.589 6.588 1.00 90.50 260 VAL A N 1
ATOM 1997 C CA . VAL A 1 260 ? -18.516 15.871 5.975 1.00 90.50 260 VAL A CA 1
ATOM 1998 C C . VAL A 1 260 ? -18.794 14.370 5.864 1.00 90.50 260 VAL A C 1
ATOM 2000 O O . VAL A 1 260 ? -18.655 13.788 4.789 1.00 90.50 260 VAL A O 1
ATOM 2003 N N . VAL A 1 261 ? -19.227 13.738 6.959 1.00 95.06 261 VAL A N 1
ATOM 2004 C CA . VAL A 1 261 ? -19.538 12.300 6.974 1.00 95.06 261 VAL A CA 1
ATOM 2005 C C . VAL A 1 261 ? -20.781 11.992 6.142 1.00 95.06 261 VAL A C 1
ATOM 2007 O O . VAL A 1 261 ? -20.827 10.963 5.476 1.00 95.06 261 VAL A O 1
ATOM 2010 N N . THR A 1 262 ? -21.776 12.881 6.138 1.00 96.19 262 THR A N 1
ATOM 2011 C CA . THR A 1 262 ? -22.983 12.705 5.317 1.00 96.19 262 THR A CA 1
ATOM 2012 C C . THR A 1 262 ? -22.631 12.679 3.831 1.00 96.19 262 THR A C 1
ATOM 2014 O O . THR A 1 262 ? -22.985 11.720 3.150 1.00 96.19 262 THR A O 1
ATOM 2017 N N . TRP A 1 263 ? -21.860 13.661 3.353 1.00 94.12 263 TRP A N 1
ATOM 2018 C CA . TRP A 1 263 ? -21.421 13.720 1.959 1.00 94.12 263 TRP A CA 1
ATOM 2019 C C . TRP A 1 263 ? -20.545 12.529 1.576 1.00 94.12 263 TRP A C 1
ATOM 2021 O O . TRP A 1 263 ? -20.726 11.974 0.499 1.00 94.12 263 TRP A O 1
ATOM 2031 N N . LEU A 1 264 ? -19.648 12.080 2.463 1.00 93.88 264 LEU A N 1
ATOM 2032 C CA . LEU A 1 264 ? -18.868 10.863 2.225 1.00 93.88 264 LEU A CA 1
ATOM 2033 C C . LEU A 1 264 ? -19.776 9.652 1.987 1.00 93.88 264 LEU A C 1
ATOM 2035 O O . LEU A 1 264 ? -19.577 8.911 1.030 1.00 93.88 264 LEU A O 1
ATOM 2039 N N . LEU A 1 265 ? -20.763 9.436 2.860 1.00 96.75 265 LEU A N 1
ATOM 2040 C CA . LEU A 1 265 ? -21.673 8.296 2.748 1.00 96.75 265 LEU A CA 1
ATOM 2041 C C . LEU A 1 265 ? -22.530 8.374 1.481 1.00 96.75 265 LEU A C 1
ATOM 2043 O O . LEU A 1 265 ? -22.725 7.351 0.829 1.00 96.75 265 LEU A O 1
ATOM 2047 N N . ASP A 1 266 ? -23.003 9.569 1.122 1.00 94.88 266 ASP A N 1
ATOM 2048 C CA . ASP A 1 266 ? -23.783 9.793 -0.099 1.00 94.88 266 ASP A CA 1
ATOM 2049 C C . ASP A 1 266 ? -22.945 9.497 -1.356 1.00 94.88 266 ASP A C 1
ATOM 2051 O O . ASP A 1 266 ? -23.413 8.815 -2.267 1.00 94.88 266 ASP A O 1
ATOM 2055 N N . GLN A 1 267 ? -21.680 9.932 -1.384 1.00 90.12 267 GLN A N 1
ATOM 2056 C CA . GLN A 1 267 ? -20.769 9.664 -2.500 1.00 90.12 267 GLN A CA 1
ATOM 2057 C C . GLN A 1 267 ? -20.333 8.195 -2.567 1.00 90.12 267 GLN A C 1
ATOM 2059 O O . GLN A 1 267 ? -20.240 7.636 -3.661 1.00 90.12 267 GLN A O 1
ATOM 2064 N N . LEU A 1 268 ? -20.129 7.529 -1.425 1.00 90.50 268 LEU A N 1
ATOM 2065 C CA . LEU A 1 268 ? -19.884 6.086 -1.385 1.00 90.50 268 LEU A CA 1
ATOM 2066 C C . LEU A 1 268 ? -21.071 5.319 -1.985 1.00 90.50 268 LEU A C 1
ATOM 2068 O O . LEU A 1 268 ? -20.869 4.483 -2.865 1.00 90.50 268 LEU A O 1
ATOM 2072 N N . GLU A 1 269 ? -22.300 5.640 -1.576 1.00 93.69 269 GLU A N 1
ATOM 2073 C CA . GLU A 1 269 ? -23.513 5.010 -2.108 1.00 93.69 269 GLU A CA 1
ATOM 2074 C C . GLU A 1 269 ? -23.684 5.279 -3.612 1.00 93.69 269 GLU A C 1
ATOM 2076 O O . GLU A 1 269 ? -23.922 4.345 -4.379 1.00 93.69 269 GLU A O 1
ATOM 2081 N N . ALA A 1 270 ? -23.482 6.524 -4.056 1.00 89.62 270 ALA A N 1
ATOM 2082 C CA . ALA A 1 270 ? -23.580 6.911 -5.464 1.00 89.62 270 ALA A CA 1
ATOM 2083 C C . ALA A 1 270 ? -22.567 6.189 -6.375 1.00 89.62 270 ALA A C 1
ATOM 2085 O O . ALA A 1 270 ? -22.828 6.015 -7.565 1.00 89.62 270 ALA A O 1
ATOM 2086 N N . ASN A 1 271 ? -21.433 5.747 -5.821 1.00 82.25 271 ASN A N 1
ATOM 2087 C CA . ASN A 1 271 ? -20.372 5.026 -6.533 1.00 82.25 271 ASN A CA 1
ATOM 2088 C C . ASN A 1 271 ? -20.398 3.499 -6.289 1.00 82.25 271 ASN A C 1
ATOM 2090 O O . ASN A 1 271 ? -19.424 2.793 -6.582 1.00 82.25 271 ASN A O 1
ATOM 2094 N N . ASP A 1 272 ? -21.514 2.969 -5.778 1.00 89.31 272 ASP A N 1
ATOM 2095 C CA . ASP A 1 272 ? -21.738 1.555 -5.442 1.00 89.31 272 ASP A CA 1
ATOM 2096 C C . ASP A 1 272 ? -20.752 0.980 -4.405 1.00 89.31 272 ASP A C 1
ATOM 2098 O O . ASP A 1 272 ? -20.452 -0.219 -4.420 1.00 89.31 272 ASP A O 1
ATOM 2102 N N . TYR A 1 273 ? -20.219 1.811 -3.507 1.00 91.00 273 TYR A N 1
ATOM 2103 C CA . TYR A 1 273 ? -19.442 1.338 -2.367 1.00 91.00 273 TYR A CA 1
ATOM 2104 C C . TYR A 1 273 ? -20.349 0.922 -1.210 1.00 91.00 273 TYR A C 1
ATOM 2106 O O . TYR A 1 273 ? -21.273 1.626 -0.810 1.00 91.00 273 TYR A O 1
ATOM 2114 N N . ARG A 1 274 ? -20.036 -0.228 -0.615 1.00 96.00 274 ARG A N 1
ATOM 2115 C CA . ARG A 1 274 ? -20.645 -0.711 0.624 1.00 96.00 274 ARG A CA 1
ATOM 2116 C C . ARG A 1 274 ? -19.722 -0.406 1.795 1.00 96.00 274 ARG A C 1
ATOM 2118 O O . ARG A 1 274 ? -18.550 -0.778 1.778 1.00 96.00 274 ARG A O 1
ATOM 2125 N N . VAL A 1 275 ? -20.259 0.207 2.844 1.00 97.12 275 VAL A N 1
ATOM 2126 C CA . VAL A 1 275 ? -19.536 0.310 4.114 1.00 97.12 275 VAL A CA 1
ATOM 2127 C C . VAL A 1 275 ? -19.750 -0.974 4.909 1.00 97.12 275 VAL A C 1
ATOM 2129 O O . VAL A 1 275 ? -20.890 -1.348 5.185 1.00 97.12 275 VAL A O 1
ATOM 2132 N N . VAL A 1 276 ? -18.663 -1.661 5.248 1.00 96.69 276 VAL A N 1
ATOM 2133 C CA . VAL A 1 276 ? -18.670 -2.972 5.909 1.00 96.69 276 VAL A CA 1
ATOM 2134 C C . VAL A 1 276 ? -17.857 -2.942 7.203 1.00 96.69 276 VAL A C 1
ATOM 2136 O O . VAL A 1 276 ? -17.122 -1.991 7.468 1.00 96.69 276 VAL A O 1
ATOM 2139 N N . SER A 1 277 ? -18.009 -3.967 8.044 1.00 96.25 277 SER A N 1
ATOM 2140 C CA . SER A 1 277 ? -17.256 -4.065 9.299 1.00 96.25 277 SER A CA 1
ATOM 2141 C C . SER A 1 277 ? -15.779 -4.398 9.055 1.00 96.25 277 SER A C 1
ATOM 2143 O O . SER A 1 277 ? -15.406 -4.923 8.004 1.00 96.25 277 SER A O 1
ATOM 2145 N N . LEU A 1 278 ? -14.931 -4.169 10.063 1.00 94.19 278 LEU A N 1
ATOM 2146 C CA . LEU A 1 278 ? -13.510 -4.549 10.019 1.00 94.19 278 LEU A CA 1
ATOM 2147 C C . LEU A 1 278 ? -13.311 -6.057 9.777 1.00 94.19 278 LEU A C 1
ATOM 2149 O O . LEU A 1 278 ? -12.393 -6.466 9.065 1.00 94.19 278 LEU A O 1
ATOM 2153 N N . GLU A 1 279 ? -14.189 -6.890 10.342 1.00 93.56 279 GLU A N 1
ATOM 2154 C CA . GLU A 1 279 ? -14.157 -8.342 10.151 1.00 93.56 279 GLU A CA 1
ATOM 2155 C C . GLU A 1 279 ? -14.523 -8.733 8.710 1.00 93.56 279 GLU A C 1
ATOM 2157 O O . GLU A 1 279 ? -13.842 -9.569 8.113 1.00 93.56 279 GLU A O 1
ATOM 2162 N N . GLU A 1 280 ? -15.540 -8.092 8.120 1.00 93.06 280 GLU A N 1
ATOM 2163 C CA . GLU A 1 280 ? -15.939 -8.324 6.725 1.00 93.06 280 GLU A CA 1
ATOM 2164 C C . GLU A 1 280 ? -14.873 -7.827 5.744 1.00 93.06 280 GLU A C 1
ATOM 2166 O O . GLU A 1 280 ? -14.569 -8.539 4.787 1.00 93.06 280 GLU A O 1
ATOM 2171 N N . ILE A 1 281 ? -14.236 -6.678 6.010 1.00 88.75 281 ILE A N 1
ATOM 2172 C CA . ILE A 1 281 ? -13.059 -6.227 5.253 1.00 88.75 281 ILE A CA 1
ATOM 2173 C C . ILE A 1 281 ? -12.006 -7.328 5.235 1.00 88.75 281 ILE A C 1
ATOM 2175 O O . ILE A 1 281 ? -11.622 -7.799 4.167 1.00 88.75 281 ILE A O 1
ATOM 2179 N N . LYS A 1 282 ? -11.590 -7.821 6.404 1.00 87.12 282 LYS A N 1
ATOM 2180 C CA . LYS A 1 282 ? -10.550 -8.850 6.474 1.00 87.12 282 LYS A CA 1
ATOM 2181 C C . LYS A 1 282 ? -10.957 -10.146 5.774 1.00 87.12 282 LYS A C 1
ATOM 2183 O O . LYS A 1 282 ? -10.124 -10.779 5.132 1.00 87.12 282 LYS A O 1
ATOM 2188 N N . ALA A 1 283 ? -12.224 -10.536 5.873 1.00 86.88 283 ALA A N 1
ATOM 2189 C CA . ALA A 1 283 ? -12.751 -11.716 5.193 1.00 86.88 283 ALA A CA 1
ATOM 2190 C C . ALA A 1 283 ? -12.807 -11.558 3.662 1.00 86.88 283 ALA A C 1
ATOM 2192 O O . ALA A 1 283 ? -12.686 -12.547 2.942 1.00 86.88 283 ALA A O 1
ATOM 2193 N N . SER A 1 284 ? -12.953 -10.325 3.176 1.00 81.25 284 SER A N 1
ATOM 2194 C CA . SER A 1 284 ? -13.024 -9.975 1.751 1.00 81.25 284 SER A CA 1
ATOM 2195 C C . SER A 1 284 ? -11.650 -9.819 1.097 1.00 81.25 284 SER A C 1
ATOM 2197 O O . SER A 1 284 ? -11.564 -9.503 -0.097 1.00 81.25 284 SER A O 1
ATOM 2199 N N . GLN A 1 285 ? -10.571 -10.037 1.859 1.00 75.44 285 GLN A N 1
ATOM 2200 C CA . GLN A 1 285 ? -9.217 -10.070 1.331 1.00 75.44 285 GLN A CA 1
ATOM 2201 C C . GLN A 1 285 ? -9.124 -11.147 0.250 1.00 75.44 285 GLN A C 1
ATOM 2203 O O . GLN A 1 285 ? -9.272 -12.349 0.483 1.00 75.44 285 GLN A O 1
ATOM 2208 N N . SER A 1 286 ? -8.872 -10.703 -0.969 1.00 63.38 286 SER A N 1
ATOM 2209 C CA . SER A 1 286 ? -8.785 -11.574 -2.118 1.00 63.38 286 SER A CA 1
ATOM 2210 C C . SER A 1 286 ? -7.468 -12.341 -2.102 1.00 63.38 286 SER A C 1
ATOM 2212 O O . SER A 1 286 ? -6.378 -11.775 -2.061 1.00 63.38 286 SER A O 1
ATOM 2214 N N . VAL A 1 287 ? -7.565 -13.664 -2.198 1.00 55.75 287 VAL A N 1
ATOM 2215 C CA . VAL A 1 287 ? -6.412 -14.569 -2.280 1.00 55.75 287 VAL A CA 1
ATOM 2216 C C . VAL A 1 287 ? -5.904 -14.612 -3.727 1.00 55.75 287 VAL A C 1
ATOM 2218 O O . VAL A 1 287 ? -6.103 -15.599 -4.428 1.00 55.75 287 VAL A O 1
ATOM 2221 N N . ILE A 1 288 ? -5.325 -13.519 -4.226 1.00 54.41 288 ILE A N 1
ATOM 2222 C CA . ILE A 1 288 ? -4.756 -13.467 -5.595 1.00 54.41 288 ILE A CA 1
ATOM 2223 C C . ILE A 1 288 ? -3.243 -13.216 -5.570 1.00 54.41 288 ILE A C 1
ATOM 2225 O O . ILE A 1 288 ? -2.526 -13.657 -6.473 1.00 54.41 288 ILE A O 1
ATOM 2229 N N . LEU A 1 289 ? -2.721 -12.582 -4.519 1.00 61.03 289 LEU A N 1
ATOM 2230 C CA . LEU A 1 289 ? -1.289 -12.618 -4.237 1.00 61.03 289 LEU A CA 1
ATOM 2231 C C . LEU A 1 289 ? -0.974 -13.880 -3.412 1.00 61.03 289 LEU A C 1
ATOM 2233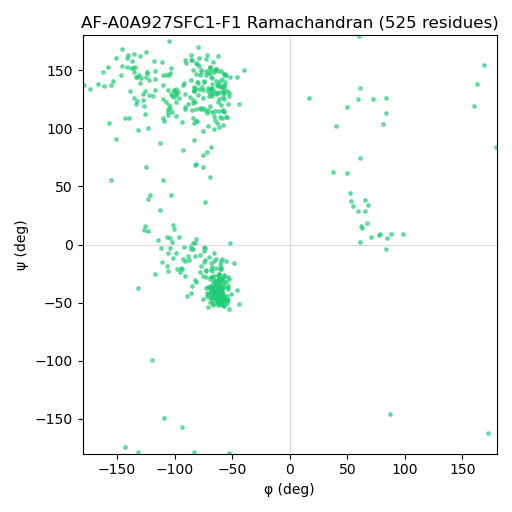 O O . LEU A 1 289 ? -1.799 -14.282 -2.584 1.00 61.03 289 LEU A O 1
ATOM 2237 N N . PRO A 1 290 ? 0.167 -14.554 -3.655 1.00 59.44 290 PRO A N 1
ATOM 2238 C CA . PRO A 1 290 ? 0.624 -15.662 -2.824 1.00 59.44 290 PRO A CA 1
ATOM 2239 C C . PRO A 1 290 ? 0.515 -15.315 -1.341 1.00 59.44 290 PRO A C 1
ATOM 2241 O O . PRO A 1 290 ? 0.722 -14.164 -0.950 1.00 59.44 290 PRO A O 1
ATOM 2244 N N . ARG A 1 291 ? 0.180 -16.310 -0.508 1.00 59.06 291 ARG A N 1
ATOM 2245 C CA . ARG A 1 291 ? 0.210 -16.115 0.946 1.00 59.06 291 ARG A CA 1
ATOM 2246 C C . ARG A 1 291 ? 1.583 -15.579 1.326 1.00 59.06 291 ARG A C 1
ATOM 2248 O O . ARG A 1 291 ? 2.583 -16.194 0.958 1.00 59.06 291 ARG A O 1
ATOM 2255 N N . GLN A 1 292 ? 1.572 -14.471 2.063 1.00 70.38 292 GLN A N 1
ATOM 2256 C CA . GLN A 1 292 ? 2.753 -13.867 2.659 1.00 70.38 292 GLN A CA 1
ATOM 2257 C C . GLN A 1 292 ? 3.610 -14.969 3.289 1.00 70.38 292 GLN A C 1
ATOM 2259 O O . GLN A 1 292 ? 3.129 -15.747 4.120 1.00 70.38 292 GLN A O 1
ATOM 2264 N N . ARG A 1 293 ? 4.852 -15.083 2.827 1.00 81.62 293 ARG A N 1
ATOM 2265 C CA . ARG A 1 293 ? 5.822 -16.044 3.339 1.00 81.62 293 ARG A CA 1
ATOM 2266 C C . ARG A 1 293 ? 6.753 -15.316 4.292 1.00 81.62 293 ARG A C 1
ATOM 2268 O O . ARG A 1 293 ? 7.396 -14.347 3.898 1.00 81.62 293 ARG A O 1
ATOM 2275 N N . GLU A 1 294 ? 6.889 -15.835 5.506 1.00 83.38 294 GLU A N 1
ATOM 2276 C CA . GLU A 1 294 ? 7.937 -15.375 6.415 1.00 83.38 294 GLU A CA 1
ATOM 2277 C C . GLU A 1 294 ? 9.318 -15.560 5.775 1.00 83.38 294 GLU A C 1
ATOM 2279 O O . GLU A 1 294 ? 9.638 -16.615 5.215 1.00 83.38 294 GLU A O 1
ATOM 2284 N N . MET A 1 295 ? 10.130 -14.510 5.842 1.00 84.00 295 MET A N 1
ATOM 2285 C CA . MET A 1 295 ? 11.499 -14.514 5.342 1.00 84.00 295 MET A CA 1
ATOM 2286 C C . MET A 1 295 ? 12.454 -14.897 6.466 1.00 84.00 295 MET A C 1
ATOM 2288 O O . MET A 1 295 ? 12.336 -14.415 7.591 1.00 84.00 295 MET A O 1
ATOM 2292 N N . SER A 1 296 ? 13.427 -15.748 6.158 1.00 89.44 296 SER A N 1
ATOM 2293 C CA . SER A 1 296 ? 14.507 -16.067 7.091 1.00 89.44 296 SER A CA 1
ATOM 2294 C C . SER A 1 296 ? 15.409 -14.853 7.339 1.00 89.44 296 SER A C 1
ATOM 2296 O O . SER A 1 296 ? 15.527 -13.972 6.488 1.00 89.44 296 SER A O 1
ATOM 2298 N N . GLU A 1 297 ? 16.119 -14.827 8.472 1.00 88.00 297 GLU A N 1
ATOM 2299 C CA . GLU A 1 297 ? 17.105 -13.772 8.771 1.00 88.00 297 GLU A CA 1
ATOM 2300 C C . GLU A 1 297 ? 18.157 -13.625 7.660 1.00 88.00 297 GLU A C 1
ATOM 2302 O O . GLU A 1 297 ? 18.554 -12.514 7.321 1.00 88.00 297 GLU A O 1
ATOM 2307 N N . ALA A 1 298 ? 18.571 -14.742 7.051 1.00 87.88 298 ALA A N 1
ATOM 2308 C CA . ALA A 1 298 ? 19.511 -14.741 5.935 1.00 87.88 298 ALA A CA 1
ATOM 2309 C C . ALA A 1 298 ? 18.933 -14.054 4.688 1.00 87.88 298 ALA A C 1
ATOM 2311 O O . ALA A 1 298 ? 19.652 -13.335 4.002 1.00 87.88 298 ALA A O 1
ATOM 2312 N N . GLU A 1 299 ? 17.644 -14.247 4.402 1.00 88.19 299 GLU A N 1
ATOM 2313 C CA . GLU A 1 299 ? 16.967 -13.571 3.292 1.00 88.19 299 GLU A CA 1
ATOM 2314 C C . GLU A 1 299 ? 16.752 -12.090 3.597 1.00 88.19 299 GLU A C 1
ATOM 2316 O O . GLU A 1 299 ? 16.996 -11.260 2.732 1.00 88.19 299 GLU A O 1
ATOM 2321 N N . LEU A 1 300 ? 16.364 -11.738 4.826 1.00 86.94 300 LEU A N 1
ATOM 2322 C CA . LEU A 1 300 ? 16.223 -10.342 5.246 1.00 86.94 300 LEU A CA 1
ATOM 2323 C C . LEU A 1 300 ? 17.548 -9.578 5.151 1.00 86.94 300 LEU A C 1
ATOM 2325 O O . LEU A 1 300 ? 17.557 -8.438 4.690 1.00 86.94 300 LEU A O 1
ATOM 2329 N N . ALA A 1 301 ? 18.664 -10.217 5.510 1.00 87.81 301 ALA A N 1
ATOM 2330 C CA . ALA A 1 301 ? 19.991 -9.622 5.394 1.00 87.81 301 ALA A CA 1
ATOM 2331 C C . ALA A 1 301 ? 20.351 -9.258 3.940 1.00 87.81 301 ALA A C 1
ATOM 2333 O O . ALA A 1 301 ? 21.007 -8.246 3.718 1.00 87.81 301 ALA A O 1
ATOM 2334 N N . LEU A 1 302 ? 19.885 -10.001 2.928 1.00 85.69 302 LEU A N 1
ATOM 2335 C CA . LEU A 1 302 ? 20.147 -9.654 1.518 1.00 85.69 302 LEU A CA 1
ATOM 2336 C C . LEU A 1 302 ? 19.573 -8.284 1.122 1.00 85.69 302 LEU A C 1
ATOM 2338 O O . LEU A 1 302 ? 20.087 -7.645 0.201 1.00 85.69 302 LEU A O 1
ATOM 2342 N N . TYR A 1 303 ? 18.531 -7.830 1.820 1.00 87.75 303 TYR A N 1
ATOM 2343 C CA . TYR A 1 303 ? 17.830 -6.577 1.542 1.00 87.75 303 TYR A CA 1
ATOM 2344 C C . TYR A 1 303 ? 18.204 -5.437 2.486 1.00 87.75 303 TYR A C 1
ATOM 2346 O O . TYR A 1 303 ? 17.637 -4.353 2.364 1.00 87.75 303 TYR A O 1
ATOM 2354 N N . ASP A 1 304 ? 19.133 -5.658 3.419 1.00 85.00 304 ASP A N 1
ATOM 2355 C CA . ASP A 1 304 ? 19.604 -4.613 4.323 1.00 85.00 304 ASP A CA 1
ATOM 2356 C C . ASP A 1 304 ? 20.544 -3.650 3.572 1.00 85.00 304 ASP A C 1
ATOM 2358 O O . ASP A 1 304 ? 21.616 -4.069 3.120 1.00 85.00 304 ASP A O 1
ATOM 2362 N N . PRO A 1 305 ? 20.195 -2.355 3.445 1.00 82.25 305 PRO A N 1
ATOM 2363 C CA . PRO A 1 305 ? 21.064 -1.363 2.822 1.00 82.25 305 PRO A CA 1
ATOM 2364 C C . PRO A 1 305 ? 22.444 -1.251 3.478 1.00 82.25 305 PRO A C 1
ATOM 2366 O O . PRO A 1 305 ? 23.395 -0.876 2.800 1.00 82.25 305 PRO A O 1
ATOM 2369 N N . ALA A 1 306 ? 22.574 -1.575 4.769 1.00 86.12 306 ALA A N 1
ATOM 2370 C CA . ALA A 1 306 ? 23.847 -1.520 5.487 1.00 86.12 306 ALA A CA 1
ATOM 2371 C C . ALA A 1 306 ? 24.878 -2.543 4.977 1.00 86.12 306 ALA A C 1
ATOM 2373 O O . ALA A 1 306 ? 26.062 -2.411 5.278 1.00 86.12 306 ALA A O 1
ATOM 2374 N N . ASN A 1 307 ? 24.448 -3.533 4.189 1.00 86.19 307 ASN A N 1
ATOM 2375 C CA . ASN A 1 307 ? 25.335 -4.518 3.571 1.00 86.19 307 ASN A CA 1
ATOM 2376 C C . ASN A 1 307 ? 25.993 -4.028 2.271 1.00 86.19 307 ASN A C 1
ATOM 2378 O O . ASN A 1 307 ? 26.748 -4.783 1.657 1.00 86.19 307 ASN A O 1
ATOM 2382 N N . TYR A 1 308 ? 25.733 -2.787 1.852 1.00 84.62 308 TYR A N 1
ATOM 2383 C CA . TYR A 1 308 ? 26.230 -2.231 0.598 1.00 84.62 308 TYR A CA 1
ATOM 2384 C C . TYR A 1 308 ? 26.965 -0.907 0.832 1.00 84.62 308 TYR A C 1
ATOM 2386 O O . TYR A 1 308 ? 26.376 0.073 1.283 1.00 84.62 308 TYR A O 1
ATOM 2394 N N . ASP A 1 309 ? 28.251 -0.864 0.469 1.00 83.62 309 ASP A N 1
ATOM 2395 C CA . ASP A 1 309 ? 29.065 0.361 0.538 1.00 83.62 309 ASP A CA 1
ATOM 2396 C C . ASP A 1 309 ? 28.729 1.354 -0.594 1.00 83.62 309 ASP A C 1
ATOM 2398 O O . ASP A 1 309 ? 28.907 2.564 -0.453 1.00 83.62 309 ASP A O 1
ATOM 2402 N N . LEU A 1 310 ? 28.249 0.839 -1.731 1.00 85.31 310 LEU A N 1
ATOM 2403 C CA . LEU A 1 310 ? 27.820 1.585 -2.916 1.00 85.31 310 LEU A CA 1
ATOM 2404 C C . LEU A 1 310 ? 26.513 0.978 -3.455 1.00 85.31 310 LEU A C 1
ATOM 2406 O O . LEU A 1 310 ? 26.258 -0.203 -3.225 1.00 85.31 310 LEU A O 1
ATOM 2410 N N . PRO A 1 311 ? 25.701 1.729 -4.222 1.00 83.00 311 PRO A N 1
ATOM 2411 C CA . PRO A 1 311 ? 24.443 1.238 -4.798 1.00 83.00 311 PRO A CA 1
ATOM 2412 C C . PRO A 1 311 ? 24.616 0.252 -5.980 1.00 83.00 311 PRO A C 1
ATOM 2414 O O . PRO A 1 311 ? 23.845 0.267 -6.941 1.00 83.00 311 PRO A O 1
ATOM 2417 N N . ALA A 1 312 ? 25.632 -0.611 -5.922 1.00 88.19 312 ALA A N 1
ATOM 2418 C CA . ALA A 1 312 ? 25.933 -1.650 -6.898 1.00 88.19 312 ALA A CA 1
ATOM 2419 C C . ALA A 1 312 ? 26.145 -3.003 -6.200 1.00 88.19 312 ALA A C 1
ATOM 2421 O O . ALA A 1 312 ? 26.789 -3.087 -5.158 1.00 88.19 312 ALA A O 1
ATOM 2422 N N . THR A 1 313 ? 25.606 -4.068 -6.797 1.00 86.81 313 THR A N 1
ATOM 2423 C CA . THR A 1 313 ? 25.702 -5.448 -6.286 1.00 86.81 313 THR A CA 1
ATOM 2424 C C . THR A 1 313 ? 26.294 -6.374 -7.347 1.00 86.81 313 THR A C 1
ATOM 2426 O O . THR A 1 313 ? 25.992 -6.211 -8.536 1.00 86.81 313 THR A O 1
ATOM 2429 N N . ASP A 1 314 ? 27.098 -7.351 -6.908 1.00 82.75 314 ASP A N 1
ATOM 2430 C CA . ASP A 1 314 ? 27.818 -8.319 -7.762 1.00 82.75 314 ASP A CA 1
ATOM 2431 C C . ASP A 1 314 ? 26.898 -9.298 -8.506 1.00 82.75 314 ASP A C 1
ATOM 2433 O O . ASP A 1 314 ? 27.287 -9.911 -9.499 1.00 82.75 314 ASP A O 1
ATOM 2437 N N . GLY A 1 315 ? 25.665 -9.446 -8.034 1.00 84.25 315 GLY A N 1
ATOM 2438 C CA . GLY A 1 315 ? 24.618 -10.224 -8.675 1.00 84.25 315 GLY A CA 1
ATOM 2439 C C . GLY A 1 315 ? 23.262 -9.568 -8.450 1.00 84.25 315 GLY A C 1
ATOM 2440 O O . GLY A 1 315 ? 23.163 -8.640 -7.646 1.00 84.25 315 GLY A O 1
ATOM 2441 N N . PRO A 1 316 ? 22.218 -9.992 -9.159 1.00 84.88 316 PRO A N 1
ATOM 2442 C CA . PRO A 1 316 ? 20.943 -9.291 -9.103 1.00 84.88 316 PRO A CA 1
ATOM 2443 C C . PRO A 1 316 ? 20.253 -9.442 -7.747 1.00 84.88 316 PRO A C 1
ATOM 2445 O O . PRO A 1 316 ? 20.366 -10.466 -7.069 1.00 84.88 316 PRO A O 1
ATOM 2448 N N . ILE A 1 317 ? 19.520 -8.407 -7.356 1.00 84.88 317 ILE A N 1
ATOM 2449 C CA . ILE A 1 317 ? 18.849 -8.355 -6.059 1.00 84.88 317 ILE A CA 1
ATOM 2450 C C . ILE A 1 317 ? 17.673 -9.338 -6.044 1.00 84.88 317 ILE A C 1
ATOM 2452 O O . ILE A 1 317 ? 16.862 -9.356 -6.967 1.00 84.88 317 ILE A O 1
ATOM 2456 N N . GLY A 1 318 ? 17.568 -10.147 -4.987 1.00 70.44 318 GLY A N 1
ATOM 2457 C CA . GLY A 1 318 ? 16.430 -11.047 -4.772 1.00 70.44 318 GLY A CA 1
ATOM 2458 C C . GLY A 1 318 ? 16.241 -12.139 -5.826 1.00 70.44 318 GLY A C 1
ATOM 2459 O O . GLY A 1 318 ? 15.186 -12.768 -5.877 1.00 70.44 318 GLY A O 1
ATOM 2460 N N . GLN A 1 319 ? 17.252 -12.380 -6.662 1.00 64.44 319 GLN A N 1
ATOM 2461 C CA . GLN A 1 319 ? 17.203 -13.415 -7.683 1.00 64.44 319 GLN A CA 1
ATOM 2462 C C . GLN A 1 319 ? 17.469 -14.818 -7.136 1.00 64.44 319 GLN A C 1
ATOM 2464 O O . GLN A 1 319 ? 18.467 -15.069 -6.456 1.00 64.44 319 GLN A O 1
ATOM 2469 N N . PRO A 1 320 ? 16.688 -15.782 -7.632 1.00 53.41 320 PRO A N 1
ATOM 2470 C CA . PRO A 1 320 ? 17.141 -16.824 -8.542 1.00 53.41 320 PRO A CA 1
ATOM 2471 C C . PRO A 1 320 ? 17.315 -16.294 -9.987 1.00 53.41 320 PRO A C 1
ATOM 2473 O O . PRO A 1 320 ? 16.445 -15.607 -10.514 1.00 53.41 320 PRO A O 1
ATOM 2476 N N . ALA A 1 321 ? 18.425 -16.664 -10.633 1.00 60.78 321 ALA A N 1
ATOM 2477 C CA . ALA A 1 321 ? 18.749 -16.513 -12.066 1.00 60.78 321 ALA A CA 1
ATOM 2478 C C . ALA A 1 321 ? 19.495 -17.773 -12.524 1.00 60.78 321 ALA A C 1
ATOM 2480 O O . ALA A 1 321 ? 20.190 -18.379 -11.711 1.00 60.78 321 ALA A O 1
ATOM 2481 N N . VAL A 1 322 ? 19.499 -18.248 -13.770 1.00 59.31 322 VAL A N 1
ATOM 2482 C CA . VAL A 1 322 ? 19.081 -17.778 -15.104 1.00 59.31 322 VAL A CA 1
ATOM 2483 C C . VAL A 1 322 ? 18.877 -19.055 -15.937 1.00 59.31 322 VAL A C 1
ATOM 2485 O O . VAL A 1 322 ? 19.586 -20.046 -15.720 1.00 59.31 322 VAL A O 1
ATOM 2488 N N . ARG A 1 323 ? 18.004 -19.011 -16.953 1.00 65.81 323 ARG A N 1
ATOM 2489 C CA . ARG A 1 323 ? 18.120 -19.861 -18.155 1.00 65.81 323 ARG A CA 1
ATOM 2490 C C . ARG A 1 323 ? 18.649 -19.002 -19.307 1.00 65.81 323 ARG A C 1
ATOM 2492 O O . ARG A 1 323 ? 18.310 -17.831 -19.379 1.00 65.81 323 ARG A O 1
ATOM 2499 N N . ALA A 1 324 ? 19.426 -19.558 -20.236 1.00 66.19 324 ALA A N 1
ATOM 2500 C CA . ALA A 1 324 ? 19.812 -18.812 -21.438 1.00 66.19 324 ALA A CA 1
ATOM 2501 C C . ALA A 1 324 ? 18.548 -18.428 -22.231 1.00 66.19 324 ALA A C 1
ATOM 2503 O O . ALA A 1 324 ? 17.869 -19.317 -22.747 1.00 66.19 324 ALA A O 1
ATOM 2504 N N . GLY A 1 325 ? 18.208 -17.139 -22.257 1.00 71.50 325 GLY A N 1
ATOM 2505 C CA . GLY A 1 325 ? 17.003 -16.632 -22.909 1.00 71.50 325 GLY A CA 1
ATOM 2506 C C . GLY A 1 325 ? 17.288 -15.963 -24.247 1.00 71.50 325 GLY A C 1
ATOM 2507 O O . GLY A 1 325 ? 18.383 -15.454 -24.482 1.00 71.50 325 GLY A O 1
ATOM 2508 N N . ASP A 1 326 ? 16.290 -16.006 -25.121 1.00 86.25 326 ASP A N 1
ATOM 2509 C CA . ASP A 1 326 ? 16.266 -15.370 -26.441 1.00 86.25 326 ASP A CA 1
ATOM 2510 C C . ASP A 1 326 ? 15.313 -14.167 -26.374 1.00 86.25 326 ASP A C 1
ATOM 2512 O O . ASP A 1 326 ? 14.303 -14.232 -25.677 1.00 86.25 326 ASP A O 1
ATOM 2516 N N . LEU A 1 327 ? 15.583 -13.078 -27.100 1.00 90.38 327 LEU A N 1
ATOM 2517 C CA . LEU A 1 327 ? 14.671 -11.928 -27.187 1.00 90.38 327 LEU A CA 1
ATOM 2518 C C . LEU A 1 327 ? 13.257 -12.344 -27.614 1.00 90.38 327 LEU A C 1
ATOM 2520 O O . LEU A 1 327 ? 12.286 -11.710 -27.204 1.00 90.38 327 LEU A O 1
ATOM 2524 N N . SER A 1 328 ? 13.123 -13.438 -28.373 1.00 91.50 328 SER A N 1
ATOM 2525 C CA . SER A 1 328 ? 11.818 -14.013 -28.717 1.00 91.50 328 SER A CA 1
ATOM 2526 C C . SER A 1 328 ? 10.979 -14.441 -27.499 1.00 91.50 328 SER A C 1
ATOM 2528 O O . SER A 1 328 ? 9.754 -14.519 -27.601 1.00 91.50 328 SER A O 1
ATOM 2530 N N . ASP A 1 329 ? 11.591 -14.633 -26.325 1.00 90.00 329 ASP A N 1
ATOM 2531 C CA . ASP A 1 329 ? 10.892 -14.896 -25.063 1.00 90.00 329 ASP A CA 1
ATOM 2532 C C . ASP A 1 329 ? 10.098 -13.683 -24.543 1.00 90.00 329 ASP A C 1
ATOM 2534 O O . ASP A 1 329 ? 9.242 -13.842 -23.666 1.00 90.00 329 ASP A O 1
ATOM 2538 N N . LEU A 1 330 ? 10.369 -12.482 -25.068 1.00 94.44 330 LEU A N 1
ATOM 2539 C CA . LEU A 1 330 ? 9.641 -11.246 -24.762 1.00 94.44 330 LEU A CA 1
ATOM 2540 C C . LEU A 1 330 ? 8.479 -10.977 -25.739 1.00 94.44 330 LEU A C 1
ATOM 2542 O O . LEU A 1 330 ? 7.744 -10.001 -25.562 1.00 94.44 330 LEU A O 1
ATOM 2546 N N . ASN A 1 331 ? 8.284 -11.828 -26.753 1.00 95.69 331 ASN A N 1
ATOM 2547 C CA . ASN A 1 331 ? 7.166 -11.711 -27.691 1.00 95.69 331 ASN A CA 1
ATOM 2548 C C . ASN A 1 331 ? 5.829 -11.795 -26.946 1.00 95.69 331 ASN A C 1
ATOM 2550 O O . ASN A 1 331 ? 5.647 -12.667 -26.095 1.00 95.69 331 ASN A O 1
ATOM 2554 N N . GLY A 1 332 ? 4.884 -10.914 -27.280 1.00 95.25 332 GLY A N 1
ATOM 2555 C CA . GLY A 1 332 ? 3.574 -10.849 -26.620 1.00 95.25 332 GLY A CA 1
ATOM 2556 C C . GLY A 1 332 ? 3.594 -10.327 -25.175 1.00 95.25 332 GLY A C 1
ATOM 2557 O O . GLY A 1 332 ? 2.563 -10.372 -24.499 1.00 95.25 332 GLY A O 1
ATOM 2558 N N . ALA A 1 333 ? 4.743 -9.851 -24.680 1.00 97.00 333 ALA A N 1
ATOM 2559 C CA . ALA A 1 333 ? 4.833 -9.226 -23.366 1.00 97.00 333 ALA A CA 1
ATOM 2560 C C . ALA A 1 333 ? 4.294 -7.787 -23.387 1.00 97.00 333 ALA A C 1
ATOM 2562 O O . ALA A 1 333 ? 4.414 -7.068 -24.380 1.00 97.00 333 ALA A O 1
ATOM 2563 N N . VAL A 1 334 ? 3.753 -7.337 -22.258 1.00 98.00 334 VAL A N 1
ATOM 2564 C CA . VAL A 1 334 ? 3.343 -5.947 -22.050 1.00 98.00 334 VAL A CA 1
ATOM 2565 C C . VAL A 1 334 ? 4.266 -5.274 -21.047 1.00 98.00 334 VAL A C 1
ATOM 2567 O O . VAL A 1 334 ? 4.430 -5.746 -19.923 1.00 98.00 334 VAL A O 1
ATOM 2570 N N . PHE A 1 335 ? 4.848 -4.151 -21.452 1.00 97.44 335 PHE A N 1
ATOM 2571 C CA . PHE A 1 335 ? 5.695 -3.314 -20.610 1.00 97.44 335 PHE A CA 1
ATOM 2572 C C . PHE A 1 335 ? 4.891 -2.143 -20.057 1.00 97.44 335 PHE A C 1
ATOM 2574 O O . PHE A 1 335 ? 4.234 -1.426 -20.811 1.00 97.44 335 PHE A O 1
ATOM 2581 N N . ILE A 1 336 ? 4.957 -1.944 -18.744 1.00 95.56 336 ILE A N 1
ATOM 2582 C CA . ILE A 1 336 ? 4.234 -0.889 -18.035 1.00 95.56 336 ILE A CA 1
ATOM 2583 C C . ILE A 1 336 ? 5.240 -0.022 -17.284 1.00 95.56 336 ILE A C 1
ATOM 2585 O O . ILE A 1 336 ? 6.062 -0.549 -16.527 1.00 95.56 336 ILE A O 1
ATOM 2589 N N . GLY A 1 337 ? 5.172 1.296 -17.470 1.00 92.38 337 GLY A N 1
ATOM 2590 C CA . GLY A 1 337 ? 6.060 2.220 -16.770 1.00 92.38 337 GLY A CA 1
ATOM 2591 C C . GLY A 1 337 ? 5.969 3.666 -17.248 1.00 92.38 337 GLY A C 1
ATOM 2592 O O . GLY A 1 337 ? 5.000 4.077 -17.878 1.00 92.38 337 GLY A O 1
ATOM 2593 N N . ASP A 1 338 ? 6.990 4.455 -16.924 1.00 88.69 338 ASP A N 1
ATOM 2594 C CA . ASP A 1 338 ? 7.012 5.906 -17.132 1.00 88.69 338 ASP A CA 1
ATOM 2595 C C . ASP A 1 338 ? 7.664 6.339 -18.456 1.00 88.69 338 ASP A C 1
ATOM 2597 O O . ASP A 1 338 ? 7.748 5.570 -19.416 1.00 88.69 338 ASP A O 1
ATOM 2601 N N . SER A 1 339 ? 8.152 7.584 -18.515 1.00 89.00 339 SER A N 1
ATOM 2602 C CA . SER A 1 339 ? 8.824 8.138 -19.693 1.00 89.00 339 SER A CA 1
ATOM 2603 C C . SER A 1 339 ? 10.041 7.327 -20.151 1.00 89.00 339 SER A C 1
ATOM 2605 O O . SER A 1 339 ? 10.358 7.347 -21.339 1.00 89.00 339 SER A O 1
ATOM 2607 N N . VAL A 1 340 ? 10.708 6.578 -19.263 1.00 92.12 340 VAL A N 1
ATOM 2608 C CA . VAL A 1 340 ? 11.813 5.691 -19.658 1.00 92.12 340 VAL A CA 1
ATOM 2609 C C . VAL A 1 340 ? 11.278 4.461 -20.396 1.00 92.12 340 VAL A C 1
ATOM 2611 O O . VAL A 1 340 ? 11.853 4.052 -21.404 1.00 92.12 340 VAL A O 1
ATOM 2614 N N . THR A 1 341 ? 10.126 3.931 -19.970 1.00 95.12 341 THR A N 1
ATOM 2615 C CA . THR A 1 341 ? 9.423 2.852 -20.693 1.00 95.12 341 THR A CA 1
ATOM 2616 C C . THR A 1 341 ? 8.853 3.354 -22.020 1.00 95.12 341 THR A C 1
ATOM 2618 O O . THR A 1 341 ? 8.935 2.649 -23.021 1.00 95.12 341 THR A O 1
ATOM 2621 N N . THR A 1 342 ? 8.385 4.605 -22.082 1.00 93.38 342 THR A N 1
ATOM 2622 C CA . THR A 1 342 ? 8.012 5.256 -23.351 1.00 93.38 342 THR A CA 1
ATOM 2623 C C . THR A 1 342 ? 9.209 5.382 -24.300 1.00 93.38 342 THR A C 1
ATOM 2625 O O . THR A 1 342 ? 9.063 5.193 -25.506 1.00 93.38 342 THR A O 1
ATOM 2628 N N . GLY A 1 343 ? 10.410 5.647 -23.776 1.00 93.94 343 GLY A N 1
ATOM 2629 C CA . GLY A 1 343 ? 11.647 5.615 -24.562 1.00 93.94 343 GLY A CA 1
ATOM 2630 C C . GLY A 1 343 ? 11.933 4.231 -25.155 1.00 93.94 343 GLY A C 1
ATOM 2631 O O . GLY A 1 343 ? 12.255 4.125 -26.338 1.00 93.94 343 GLY A O 1
ATOM 2632 N N . LEU A 1 344 ? 11.743 3.168 -24.364 1.00 96.69 344 LEU A N 1
ATOM 2633 C CA . LEU A 1 344 ? 11.862 1.788 -24.843 1.00 96.69 344 LEU A CA 1
ATOM 2634 C C . LEU A 1 344 ? 10.816 1.462 -25.922 1.00 96.69 344 LEU A C 1
ATOM 2636 O O . LEU A 1 344 ? 11.162 0.840 -26.925 1.00 96.69 344 LEU A O 1
ATOM 2640 N N . ALA A 1 345 ? 9.573 1.925 -25.761 1.00 96.62 345 ALA A N 1
ATOM 2641 C CA . ALA A 1 345 ? 8.526 1.776 -26.771 1.00 96.62 345 ALA A CA 1
ATOM 2642 C C . ALA A 1 345 ? 8.952 2.393 -28.114 1.00 96.62 345 ALA A C 1
ATOM 2644 O O . ALA A 1 345 ? 8.896 1.733 -29.149 1.00 96.62 345 ALA A O 1
ATOM 2645 N N . GLY A 1 346 ? 9.483 3.622 -28.083 1.00 96.69 346 GLY A N 1
ATOM 2646 C CA . GLY A 1 346 ? 10.003 4.298 -29.274 1.00 96.69 346 GLY A CA 1
ATOM 2647 C C . GLY A 1 346 ? 11.177 3.563 -29.929 1.00 96.69 346 GLY A C 1
ATOM 2648 O O . GLY A 1 346 ? 11.248 3.493 -31.157 1.00 96.69 346 GLY A O 1
ATOM 2649 N N . TYR A 1 347 ? 12.069 2.966 -29.131 1.00 97.38 347 TYR A N 1
ATOM 2650 C CA . TYR A 1 347 ? 13.140 2.109 -29.643 1.00 97.38 347 TYR A CA 1
ATOM 2651 C C . TYR A 1 347 ? 12.582 0.868 -30.358 1.00 97.38 347 TYR A C 1
ATOM 2653 O O . TYR A 1 347 ? 13.004 0.563 -31.474 1.00 97.38 347 TYR A O 1
ATOM 2661 N N . VAL A 1 348 ? 11.605 0.173 -29.766 1.00 97.38 348 VAL A N 1
ATOM 2662 C CA . VAL A 1 348 ? 10.981 -1.006 -30.389 1.00 97.38 348 VAL A CA 1
ATOM 2663 C C . VAL A 1 348 ? 10.246 -0.637 -31.679 1.00 97.38 348 VAL A C 1
ATOM 2665 O O . VAL A 1 348 ? 10.394 -1.343 -32.676 1.00 97.38 348 VAL A O 1
ATOM 2668 N N . ASP A 1 349 ? 9.524 0.482 -31.713 1.00 96.62 349 ASP A N 1
ATOM 2669 C CA . ASP A 1 349 ? 8.842 0.955 -32.924 1.00 96.62 349 ASP A CA 1
ATOM 2670 C C . ASP A 1 349 ? 9.827 1.312 -34.044 1.00 96.62 349 ASP A C 1
ATOM 2672 O O . ASP A 1 349 ? 9.607 0.960 -35.206 1.00 96.62 349 ASP A O 1
ATOM 2676 N N . MET A 1 350 ? 10.953 1.945 -33.702 1.00 96.88 350 MET A N 1
ATOM 2677 C CA . MET A 1 350 ? 12.036 2.199 -34.652 1.00 96.88 350 MET A CA 1
ATOM 2678 C C . MET A 1 350 ? 12.595 0.887 -35.218 1.00 96.88 350 MET A C 1
ATOM 2680 O O . MET A 1 350 ? 12.742 0.755 -36.432 1.00 96.88 350 MET A O 1
ATOM 2684 N N . ARG A 1 351 ? 12.866 -0.106 -34.364 1.00 97.38 351 ARG A N 1
ATOM 2685 C CA . ARG A 1 351 ? 13.364 -1.422 -34.795 1.00 97.38 351 ARG A CA 1
ATOM 2686 C C . ARG A 1 351 ? 12.345 -2.153 -35.670 1.00 97.38 351 ARG A C 1
ATOM 2688 O O . ARG A 1 351 ? 12.737 -2.745 -36.670 1.00 97.38 351 ARG A O 1
ATOM 2695 N N . ARG A 1 352 ? 11.047 -2.040 -35.370 1.00 96.94 352 ARG A N 1
ATOM 2696 C CA . ARG A 1 352 ? 9.953 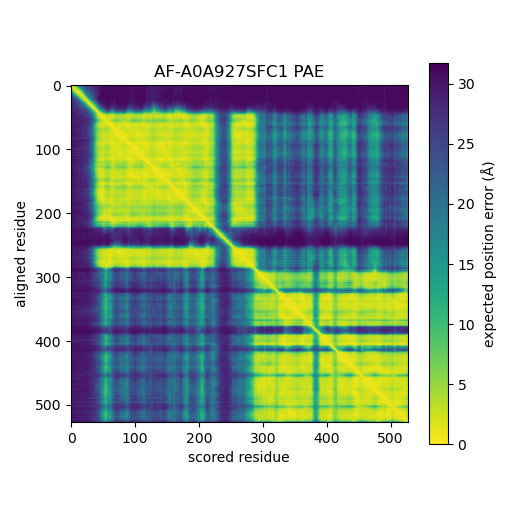-2.596 -36.186 1.00 96.94 352 ARG A CA 1
ATOM 2697 C C . ARG A 1 352 ? 9.813 -1.942 -37.558 1.00 96.94 352 ARG A C 1
ATOM 2699 O O . ARG A 1 352 ? 9.349 -2.592 -38.494 1.00 96.94 352 ARG A O 1
ATOM 2706 N N . ALA A 1 353 ? 10.223 -0.682 -37.705 1.00 96.62 353 ALA A N 1
ATOM 2707 C CA . ALA A 1 353 ? 10.276 -0.028 -39.011 1.00 96.62 353 ALA A CA 1
ATOM 2708 C C . ALA A 1 353 ? 11.352 -0.644 -39.929 1.00 96.62 353 ALA A C 1
ATOM 2710 O O . ALA A 1 353 ? 11.194 -0.621 -41.151 1.00 96.62 353 ALA A O 1
ATOM 2711 N N . GLU A 1 354 ? 12.420 -1.207 -39.354 1.00 95.75 354 GLU A N 1
ATOM 2712 C CA . GLU A 1 354 ? 13.485 -1.915 -40.079 1.00 95.75 354 GLU A CA 1
ATOM 2713 C C . GLU A 1 354 ? 13.184 -3.413 -40.243 1.00 95.75 354 GLU A C 1
ATOM 2715 O O . GLU A 1 354 ? 13.354 -3.970 -41.329 1.00 95.75 354 GLU A O 1
ATOM 2720 N N . ASP A 1 355 ? 12.714 -4.055 -39.174 1.00 95.81 355 ASP A N 1
ATOM 2721 C CA . ASP A 1 355 ? 12.327 -5.461 -39.106 1.00 95.81 355 ASP A CA 1
ATOM 2722 C C . ASP A 1 355 ? 10.944 -5.590 -38.444 1.00 95.81 355 ASP A C 1
ATOM 2724 O O . ASP A 1 355 ? 10.849 -5.625 -37.215 1.00 95.81 355 ASP A O 1
ATOM 2728 N N . PRO A 1 356 ? 9.858 -5.722 -39.230 1.00 94.38 356 PRO A N 1
ATOM 2729 C CA . PRO A 1 356 ? 8.498 -5.852 -38.701 1.00 94.38 356 PRO A CA 1
ATOM 2730 C C . PRO A 1 356 ? 8.276 -7.056 -37.775 1.00 94.38 356 PRO A C 1
ATOM 2732 O O . PRO A 1 356 ? 7.234 -7.139 -37.129 1.00 94.38 356 PRO A O 1
ATOM 2735 N N . THR A 1 357 ? 9.221 -8.001 -37.727 1.00 94.25 357 THR A N 1
ATOM 2736 C CA . THR A 1 357 ? 9.185 -9.174 -36.845 1.00 94.25 357 THR A CA 1
ATOM 2737 C C . THR A 1 357 ? 9.975 -8.982 -35.552 1.00 94.25 357 THR A C 1
ATOM 2739 O O . THR A 1 357 ? 10.100 -9.920 -34.769 1.00 94.25 357 THR A O 1
ATOM 2742 N N . PHE A 1 358 ? 10.491 -7.781 -35.289 1.00 95.94 358 PHE A N 1
ATOM 2743 C CA . PHE A 1 358 ? 11.151 -7.468 -34.029 1.00 95.94 358 PHE A CA 1
ATOM 2744 C C . PHE A 1 358 ? 10.125 -7.372 -32.887 1.00 95.94 358 PHE A C 1
ATOM 2746 O O . PHE A 1 358 ? 9.286 -6.464 -32.861 1.00 95.94 358 PHE A O 1
ATOM 2753 N N . LEU A 1 359 ? 10.204 -8.323 -31.946 1.00 95.75 359 LEU A N 1
ATOM 2754 C CA . LEU A 1 359 ? 9.318 -8.454 -30.782 1.00 95.75 359 LEU A CA 1
ATOM 2755 C C . LEU A 1 359 ? 7.823 -8.399 -31.153 1.00 95.75 359 LEU A C 1
ATOM 2757 O O . LEU A 1 359 ? 7.138 -7.460 -30.751 1.00 95.75 359 LEU A O 1
ATOM 2761 N N . PRO A 1 360 ? 7.286 -9.329 -31.967 1.00 95.25 360 PRO A N 1
ATOM 2762 C CA . PRO A 1 360 ? 5.883 -9.307 -32.364 1.00 95.25 360 PRO A CA 1
ATOM 2763 C C . PRO 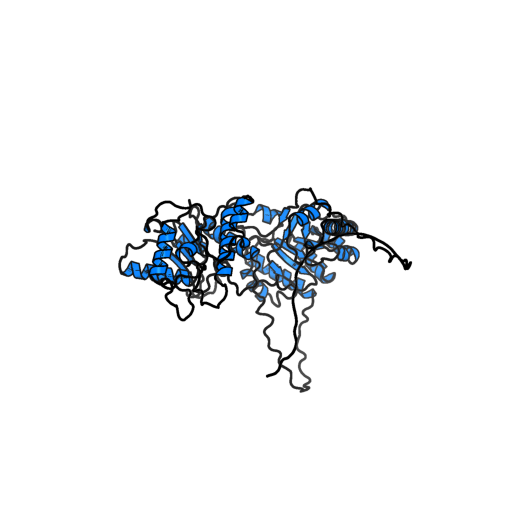A 1 360 ? 4.958 -9.328 -31.146 1.00 95.25 360 PRO A C 1
ATOM 2765 O O . PRO A 1 360 ? 5.264 -9.936 -30.118 1.00 95.25 360 PRO A O 1
ATOM 2768 N N . ASP A 1 361 ? 3.822 -8.647 -31.285 1.00 93.69 361 ASP A N 1
ATOM 2769 C CA . ASP A 1 361 ? 2.741 -8.579 -30.295 1.00 93.69 361 ASP A CA 1
ATOM 2770 C C . ASP A 1 361 ? 3.131 -7.981 -28.927 1.00 93.69 361 ASP A C 1
ATOM 2772 O O . ASP A 1 361 ? 2.297 -7.879 -28.033 1.00 93.69 361 ASP A O 1
ATOM 2776 N N . THR A 1 362 ? 4.376 -7.527 -28.752 1.00 96.88 362 THR A N 1
ATOM 2777 C CA . THR A 1 362 ? 4.792 -6.762 -27.572 1.00 96.88 362 THR A CA 1
ATOM 2778 C C . THR A 1 362 ? 4.124 -5.385 -27.572 1.00 96.88 362 THR A C 1
ATOM 2780 O O . THR A 1 362 ? 4.146 -4.681 -28.590 1.00 96.88 362 THR A O 1
ATOM 2783 N N . ALA A 1 363 ? 3.573 -4.966 -26.435 1.00 96.50 363 ALA A N 1
ATOM 2784 C CA . ALA A 1 363 ? 2.911 -3.668 -26.292 1.00 96.50 363 ALA A CA 1
ATOM 2785 C C . ALA A 1 363 ? 3.417 -2.885 -25.073 1.00 96.50 363 ALA A C 1
ATOM 2787 O O . ALA A 1 363 ? 4.028 -3.436 -24.157 1.00 96.50 363 ALA A O 1
ATOM 2788 N N . PHE A 1 364 ? 3.158 -1.578 -25.081 1.00 95.81 364 PHE A N 1
ATOM 2789 C CA . PHE A 1 364 ? 3.634 -0.637 -24.071 1.00 95.81 364 PHE A CA 1
ATOM 2790 C C . PHE A 1 364 ? 2.459 0.166 -23.516 1.00 95.81 364 PHE A C 1
ATOM 2792 O O . PHE A 1 364 ? 1.721 0.798 -24.270 1.00 95.81 364 PHE A O 1
ATOM 2799 N N . ILE A 1 365 ? 2.294 0.136 -22.196 1.00 92.81 365 ILE A N 1
ATOM 2800 C CA . ILE A 1 365 ? 1.337 0.954 -21.448 1.00 92.81 365 ILE A CA 1
ATOM 2801 C C . ILE A 1 365 ? 2.172 1.928 -20.616 1.00 92.81 365 ILE A C 1
ATOM 2803 O O . ILE A 1 365 ? 2.568 1.621 -19.492 1.00 92.81 365 ILE A O 1
ATOM 2807 N N . SER A 1 366 ? 2.517 3.075 -21.201 1.00 90.06 366 SER A N 1
ATOM 2808 C CA . SER A 1 366 ? 3.413 4.040 -20.562 1.00 90.06 366 SER A CA 1
ATOM 2809 C C . SER A 1 366 ? 3.079 5.489 -20.897 1.00 90.06 366 SER A C 1
ATOM 2811 O O . SER A 1 366 ? 2.668 5.808 -22.013 1.00 90.06 366 SER A O 1
ATOM 2813 N N . TRP A 1 367 ? 3.288 6.389 -19.934 1.00 84.31 367 TRP A N 1
ATOM 2814 C CA . TRP A 1 367 ? 3.119 7.833 -20.116 1.00 84.31 367 TRP A CA 1
ATOM 2815 C C . TRP A 1 367 ? 4.044 8.638 -19.200 1.00 84.31 367 TRP A C 1
ATOM 2817 O O . TRP A 1 367 ? 4.561 8.154 -18.188 1.00 84.31 367 TRP A O 1
ATOM 2827 N N . THR A 1 368 ? 4.263 9.904 -19.561 1.00 73.25 368 THR A N 1
ATOM 2828 C CA . THR A 1 368 ? 5.000 10.852 -18.720 1.00 73.25 368 THR A CA 1
ATOM 2829 C C . THR A 1 368 ? 4.215 11.087 -17.432 1.00 73.25 368 THR A C 1
ATOM 2831 O O . THR A 1 368 ? 3.118 11.633 -17.479 1.00 73.25 368 THR A O 1
ATOM 2834 N N . GLY A 1 369 ? 4.774 10.673 -16.294 1.00 69.31 369 GLY A N 1
ATOM 2835 C CA . GLY A 1 369 ? 4.105 10.768 -14.993 1.00 69.31 369 GLY A CA 1
ATOM 2836 C C . GLY A 1 369 ? 3.433 9.479 -14.521 1.00 69.31 369 GLY A C 1
ATOM 2837 O O . GLY A 1 369 ? 2.742 9.527 -13.511 1.00 69.31 369 GLY A O 1
ATOM 2838 N N . PHE A 1 370 ? 3.646 8.340 -15.196 1.00 81.00 370 PHE A N 1
ATOM 2839 C CA . PHE A 1 370 ? 3.242 7.046 -14.645 1.00 81.00 370 PHE A CA 1
ATOM 2840 C C . PHE A 1 370 ? 3.827 6.856 -13.238 1.00 81.00 370 PHE A C 1
ATOM 2842 O O . PHE A 1 370 ? 5.047 6.845 -13.035 1.00 81.00 370 PHE A O 1
ATOM 2849 N N . SER A 1 371 ? 2.925 6.672 -12.289 1.00 78.44 371 SER A N 1
ATOM 2850 C CA . SER A 1 371 ? 3.152 6.242 -10.916 1.00 78.44 371 SER A CA 1
ATOM 2851 C C . SER A 1 371 ? 2.107 5.182 -10.552 1.00 78.44 371 SER A C 1
ATOM 2853 O O . SER A 1 371 ? 1.086 5.045 -11.236 1.00 78.44 371 SER A O 1
ATOM 2855 N N . VAL A 1 372 ? 2.342 4.432 -9.474 1.00 79.06 372 VAL A N 1
ATOM 2856 C CA . VAL A 1 372 ? 1.386 3.416 -8.999 1.00 79.06 372 VAL A CA 1
ATOM 2857 C C . VAL A 1 372 ? 0.027 4.049 -8.692 1.00 79.06 372 VAL A C 1
ATOM 2859 O O . VAL A 1 372 ? -1.008 3.480 -9.012 1.00 79.06 372 VAL A O 1
ATOM 2862 N N . GLU A 1 373 ? 0.031 5.260 -8.147 1.00 72.00 373 GLU A N 1
ATOM 2863 C CA . GLU A 1 373 ? -1.155 6.051 -7.833 1.00 72.00 373 GLU A CA 1
ATOM 2864 C C . GLU A 1 373 ? -1.910 6.428 -9.107 1.00 72.00 373 GLU A C 1
ATOM 2866 O O . GLU A 1 373 ? -3.099 6.151 -9.221 1.00 72.00 373 GLU A O 1
ATOM 2871 N N . SER A 1 374 ? -1.212 6.979 -10.107 1.00 73.88 374 SER A N 1
ATOM 2872 C CA . SER A 1 374 ? -1.841 7.341 -11.385 1.00 73.88 374 SER A CA 1
ATOM 2873 C C . SER A 1 374 ? -2.441 6.133 -12.114 1.00 73.88 374 SER A C 1
ATOM 2875 O O . SER A 1 374 ? -3.410 6.278 -12.850 1.00 73.88 374 SER A O 1
ATOM 2877 N N . ALA A 1 375 ? -1.875 4.940 -11.902 1.00 77.50 375 ALA A N 1
ATOM 2878 C CA . ALA A 1 375 ? -2.372 3.691 -12.467 1.00 77.50 375 ALA A CA 1
ATOM 2879 C C . ALA A 1 375 ? -3.602 3.139 -11.724 1.00 77.50 375 ALA A C 1
ATOM 2881 O O . ALA A 1 375 ? -4.359 2.361 -12.305 1.00 77.50 375 ALA A O 1
ATOM 2882 N N . LEU A 1 376 ? -3.777 3.511 -10.452 1.00 71.94 376 LEU A N 1
ATOM 2883 C CA . LEU A 1 376 ? -4.904 3.118 -9.603 1.00 71.94 376 LEU A CA 1
ATOM 2884 C C . LEU A 1 376 ? -6.051 4.135 -9.602 1.00 71.94 376 LEU A C 1
ATOM 2886 O O . LEU A 1 376 ? -7.168 3.759 -9.245 1.00 71.94 376 LEU A O 1
ATOM 2890 N N . ALA A 1 377 ? -5.787 5.387 -9.980 1.00 63.44 377 ALA A N 1
ATOM 2891 C CA . ALA A 1 377 ? -6.787 6.446 -10.037 1.00 63.44 377 ALA A CA 1
ATOM 2892 C C . ALA A 1 377 ? -7.967 6.059 -10.952 1.00 63.44 377 ALA A C 1
ATOM 2894 O O . ALA A 1 377 ? -7.783 5.498 -12.039 1.00 63.44 377 ALA A O 1
ATOM 2895 N N . SER A 1 378 ? -9.194 6.347 -10.508 1.00 46.81 378 SER A N 1
ATOM 2896 C CA . SER A 1 378 ? -10.404 6.191 -11.318 1.00 46.81 378 SER A CA 1
ATOM 2897 C C . SER A 1 378 ? -10.353 7.097 -12.548 1.00 46.81 378 SER A C 1
ATOM 2899 O O . SER A 1 378 ? -9.941 8.250 -12.480 1.00 46.81 378 SER A O 1
ATOM 2901 N N . VAL A 1 379 ? -10.785 6.567 -13.693 1.00 41.62 379 VAL A N 1
ATOM 2902 C CA . VAL A 1 379 ? -10.929 7.349 -14.924 1.00 41.62 379 VAL A CA 1
ATOM 2903 C C . VAL A 1 379 ? -12.258 8.092 -14.872 1.00 41.62 379 VAL A C 1
ATOM 2905 O O . VAL A 1 379 ? -13.309 7.461 -14.748 1.00 41.62 379 VAL A O 1
ATOM 2908 N N . ASP A 1 380 ? -12.192 9.415 -14.982 1.00 35.38 380 ASP A N 1
ATOM 2909 C CA . ASP A 1 380 ? -13.346 10.309 -15.003 1.00 35.38 380 ASP A CA 1
ATOM 2910 C C . ASP A 1 380 ? -14.244 10.040 -16.231 1.00 35.38 380 ASP A C 1
ATOM 2912 O O . ASP A 1 380 ? -13.756 9.829 -17.347 1.00 35.38 380 ASP A O 1
ATOM 2916 N N . ILE A 1 381 ? -15.567 10.029 -16.036 1.00 35.94 381 ILE A N 1
ATOM 2917 C CA . ILE A 1 381 ? -16.558 9.659 -17.070 1.00 35.94 381 ILE A CA 1
ATOM 2918 C C . ILE A 1 381 ? -16.721 10.771 -18.130 1.00 35.94 381 ILE A C 1
ATOM 2920 O O . ILE A 1 381 ? -17.212 10.496 -19.227 1.00 35.94 381 ILE A O 1
ATOM 2924 N N . ASP A 1 382 ? -16.235 11.987 -17.855 1.00 34.09 382 ASP A N 1
ATOM 2925 C CA . ASP A 1 382 ? -16.328 13.156 -18.748 1.00 34.09 382 ASP A CA 1
ATOM 2926 C C . ASP A 1 382 ? -15.002 13.559 -19.433 1.00 34.09 382 ASP A C 1
ATOM 2928 O O . ASP A 1 382 ? -14.944 14.567 -20.147 1.00 34.09 382 ASP A O 1
ATOM 2932 N N . ALA A 1 383 ? -13.930 12.772 -19.290 1.00 32.31 383 ALA A N 1
ATOM 2933 C CA . ALA A 1 383 ? -12.665 13.059 -19.965 1.00 32.31 383 ALA A CA 1
ATOM 2934 C C . ALA A 1 383 ? -12.792 12.894 -21.493 1.00 32.31 383 ALA A C 1
ATOM 2936 O O . ALA A 1 383 ? -13.273 11.880 -22.010 1.00 32.31 383 ALA A O 1
ATOM 2937 N N . THR A 1 384 ? -12.336 13.897 -22.252 1.00 28.72 384 THR A N 1
ATOM 2938 C CA . THR A 1 384 ? -12.260 13.778 -23.715 1.00 28.72 384 THR A CA 1
ATOM 2939 C C . THR A 1 384 ? -11.350 12.605 -24.104 1.00 28.72 384 THR A C 1
ATOM 2941 O O . THR A 1 384 ? -10.400 12.294 -23.391 1.00 28.72 384 THR A O 1
ATOM 2944 N N . LEU A 1 385 ? -11.619 11.948 -25.244 1.00 34.31 385 LEU A N 1
ATOM 2945 C CA . LEU A 1 385 ? -10.921 10.738 -25.740 1.00 34.31 385 LEU A CA 1
ATOM 2946 C C . LEU A 1 385 ? -9.376 10.805 -25.736 1.00 34.31 385 LEU A C 1
ATOM 2948 O O . LEU A 1 385 ? -8.727 9.773 -25.873 1.00 34.31 385 LEU A O 1
ATOM 2952 N N . THR A 1 386 ? -8.796 11.998 -25.617 1.00 33.09 386 THR A N 1
ATOM 2953 C CA . THR A 1 386 ? -7.354 12.272 -25.577 1.00 33.09 386 THR A CA 1
ATOM 2954 C C . THR A 1 386 ? -6.735 12.329 -24.173 1.00 33.09 386 THR A C 1
ATOM 2956 O O . THR A 1 386 ? -5.513 12.260 -24.094 1.00 33.09 386 THR A O 1
ATOM 2959 N N . ASP A 1 387 ? -7.531 12.392 -23.097 1.00 36.12 387 ASP A N 1
ATOM 2960 C CA . ASP A 1 387 ? -7.057 12.549 -21.703 1.00 36.12 387 ASP A CA 1
ATOM 2961 C C . ASP A 1 387 ? -7.351 11.329 -20.805 1.00 36.12 387 ASP A C 1
ATOM 2963 O O . ASP A 1 387 ? -7.070 11.340 -19.607 1.00 36.12 387 ASP A O 1
ATOM 2967 N N . LEU A 1 388 ? -7.910 10.255 -21.372 1.00 41.69 388 LEU A N 1
ATOM 2968 C CA . LEU A 1 388 ? -8.195 9.018 -20.644 1.00 41.69 388 LEU A CA 1
ATOM 2969 C C . LEU A 1 388 ? -6.879 8.301 -20.313 1.00 41.69 388 LEU A C 1
ATOM 2971 O O . LEU A 1 388 ? -6.299 7.630 -21.170 1.00 41.69 388 LEU A O 1
ATOM 2975 N N . GLN A 1 389 ? -6.421 8.406 -19.063 1.00 54.78 389 GLN A N 1
ATOM 2976 C CA . GLN A 1 389 ? -5.416 7.476 -18.554 1.00 54.78 389 GLN A CA 1
ATOM 2977 C C . GLN A 1 389 ? -6.012 6.064 -18.608 1.00 54.78 389 GLN A C 1
ATOM 2979 O O . GLN A 1 389 ? -7.125 5.848 -18.121 1.00 54.78 389 GLN A O 1
ATOM 2984 N N . PRO A 1 390 ? -5.355 5.092 -19.256 1.00 57.72 390 PRO A N 1
ATOM 2985 C CA . PRO A 1 390 ? -5.941 3.776 -19.417 1.00 57.72 390 PRO A CA 1
ATOM 2986 C C . PRO A 1 390 ? -6.004 3.072 -18.062 1.00 57.72 390 PRO A C 1
ATOM 2988 O O . PRO A 1 390 ? -5.007 3.002 -17.346 1.00 57.72 390 PRO A O 1
ATOM 2991 N N . ASN A 1 391 ? -7.151 2.463 -17.745 1.00 75.62 391 ASN A N 1
ATOM 2992 C CA . ASN A 1 391 ? -7.195 1.448 -16.697 1.00 75.62 391 ASN A CA 1
ATOM 2993 C C . ASN A 1 391 ? -6.168 0.364 -17.058 1.00 75.62 391 ASN A C 1
ATOM 2995 O O . ASN A 1 391 ? -6.348 -0.370 -18.034 1.00 75.62 391 ASN A O 1
ATOM 2999 N N . VAL A 1 392 ? -5.077 0.299 -16.295 1.00 85.31 392 VAL A N 1
ATOM 3000 C CA . VAL A 1 392 ? -3.895 -0.490 -16.655 1.00 85.31 392 VAL A CA 1
ATOM 3001 C C . VAL A 1 392 ? -4.243 -1.970 -16.796 1.00 85.31 392 VAL A C 1
ATOM 3003 O O . VAL A 1 392 ? -3.843 -2.607 -17.767 1.00 85.31 392 VAL A O 1
ATOM 3006 N N . ALA A 1 393 ? -5.053 -2.510 -15.884 1.00 82.88 393 ALA A N 1
ATOM 3007 C CA . ALA A 1 393 ? -5.476 -3.907 -15.910 1.00 82.88 393 ALA A CA 1
ATOM 3008 C C . ALA A 1 393 ? -6.269 -4.255 -17.184 1.00 82.88 393 ALA A C 1
ATOM 3010 O O . ALA A 1 393 ? -6.004 -5.277 -17.824 1.00 82.88 393 ALA A O 1
ATOM 3011 N N . LYS A 1 394 ? -7.189 -3.377 -17.598 1.00 83.50 394 LYS A N 1
ATOM 3012 C CA . LYS A 1 394 ? -7.938 -3.527 -18.848 1.00 83.50 394 LYS A CA 1
ATOM 3013 C C . LYS A 1 394 ? -7.049 -3.359 -20.080 1.00 83.50 394 LYS A C 1
ATOM 3015 O O . LYS A 1 394 ? -7.194 -4.123 -21.028 1.00 83.50 394 LYS A O 1
ATOM 3020 N N . ALA A 1 395 ? -6.122 -2.405 -20.076 1.00 88.69 395 ALA A N 1
ATOM 3021 C CA . ALA A 1 395 ? -5.209 -2.199 -21.197 1.00 88.69 395 ALA A CA 1
ATOM 3022 C C . ALA A 1 395 ? -4.277 -3.404 -21.415 1.00 88.69 395 ALA A C 1
ATOM 3024 O O . ALA A 1 395 ? -4.044 -3.790 -22.557 1.00 88.69 395 ALA A O 1
ATOM 3025 N N . VAL A 1 396 ? -3.821 -4.062 -20.340 1.00 92.62 396 VAL A N 1
ATOM 3026 C CA . VAL A 1 396 ? -3.082 -5.337 -20.425 1.00 92.62 396 VAL A CA 1
ATOM 3027 C C . VAL A 1 396 ? -3.926 -6.415 -21.117 1.00 92.62 396 VAL A C 1
ATOM 3029 O O . VAL A 1 396 ? -3.424 -7.133 -21.984 1.00 92.62 396 VAL A O 1
ATOM 3032 N N . LYS A 1 397 ? -5.218 -6.493 -20.780 1.00 89.19 397 LYS A N 1
ATOM 3033 C CA . LYS A 1 397 ? -6.155 -7.461 -21.366 1.00 89.19 397 LYS A CA 1
ATOM 3034 C C . LYS A 1 397 ? -6.426 -7.191 -22.832 1.00 89.19 397 LYS A C 1
ATOM 3036 O O . LYS A 1 397 ? -6.381 -8.112 -23.644 1.00 89.19 397 LYS A O 1
ATOM 3041 N N . ASP A 1 398 ? -6.693 -5.933 -23.166 1.00 89.56 398 ASP A N 1
ATOM 3042 C CA . ASP A 1 398 ? -6.969 -5.499 -24.533 1.00 89.56 398 ASP A CA 1
ATOM 3043 C C . ASP A 1 398 ? -5.728 -5.686 -25.430 1.00 89.56 398 ASP A C 1
ATOM 3045 O O . ASP A 1 398 ? -5.869 -6.002 -26.611 1.00 89.56 398 ASP A O 1
ATOM 3049 N N . ALA A 1 399 ? -4.519 -5.578 -24.864 1.00 93.19 399 ALA A N 1
ATOM 3050 C CA . ALA A 1 399 ? -3.261 -5.894 -25.541 1.00 93.19 399 ALA A CA 1
ATOM 3051 C C . ALA A 1 399 ? -3.007 -7.405 -25.725 1.00 93.19 399 ALA A C 1
ATOM 3053 O O . ALA A 1 399 ? -2.117 -7.778 -26.484 1.00 93.19 399 ALA A O 1
ATOM 3054 N N . GLY A 1 400 ? -3.765 -8.284 -25.056 1.00 92.75 400 GLY A N 1
ATOM 3055 C CA . GLY A 1 400 ? -3.589 -9.736 -25.158 1.00 92.75 400 GLY A CA 1
ATOM 3056 C C . GLY A 1 400 ? -2.284 -10.243 -24.537 1.00 92.75 400 GLY A C 1
ATOM 3057 O O . GLY A 1 400 ? -1.697 -11.196 -25.050 1.00 92.75 400 GLY A O 1
ATOM 3058 N N . ALA A 1 401 ? -1.827 -9.605 -23.454 1.00 95.38 401 ALA A N 1
ATOM 3059 C CA . ALA A 1 401 ? -0.543 -9.897 -22.821 1.00 95.38 401 ALA A CA 1
ATOM 3060 C C . ALA A 1 401 ? -0.391 -11.378 -22.441 1.00 95.38 401 ALA A C 1
ATOM 3062 O O . ALA A 1 401 ? -1.246 -11.942 -21.758 1.00 95.38 401 ALA A O 1
ATOM 3063 N N . ASN A 1 402 ? 0.743 -11.990 -22.790 1.00 94.56 402 ASN A N 1
ATOM 3064 C CA . ASN A 1 402 ? 1.126 -13.298 -22.242 1.00 94.56 402 ASN A CA 1
ATOM 3065 C C . ASN A 1 402 ? 1.979 -13.184 -20.968 1.00 94.56 402 ASN A C 1
ATOM 3067 O O . ASN A 1 402 ? 2.152 -14.173 -20.259 1.00 94.56 402 ASN A O 1
ATOM 3071 N N . ARG A 1 403 ? 2.507 -11.986 -20.690 1.00 94.94 403 ARG A N 1
ATOM 3072 C CA . ARG A 1 403 ? 3.342 -11.624 -19.543 1.00 94.94 403 ARG A CA 1
ATOM 3073 C C . ARG A 1 403 ? 3.346 -10.109 -19.389 1.00 94.94 403 ARG A C 1
ATOM 3075 O O . ARG A 1 403 ? 3.297 -9.387 -20.380 1.00 94.94 403 ARG A O 1
ATOM 3082 N N . VAL A 1 404 ? 3.457 -9.635 -18.157 1.00 96.88 404 VAL A N 1
ATOM 3083 C CA . VAL A 1 404 ? 3.585 -8.214 -17.831 1.00 96.88 404 VAL A CA 1
ATOM 3084 C C . VAL A 1 404 ? 4.926 -7.952 -17.162 1.00 96.88 404 VAL A C 1
ATOM 3086 O O . VAL A 1 404 ? 5.286 -8.640 -16.209 1.00 96.88 404 VAL A O 1
ATOM 3089 N N . TYR A 1 405 ? 5.624 -6.918 -17.623 1.00 96.81 405 TYR A N 1
ATOM 3090 C CA . TYR A 1 405 ? 6.785 -6.336 -16.963 1.00 96.81 405 TYR A CA 1
ATOM 3091 C C . TYR A 1 405 ? 6.419 -4.948 -16.428 1.00 96.81 405 TYR A C 1
ATOM 3093 O O . TYR A 1 405 ? 6.233 -4.007 -17.198 1.00 96.81 405 TYR A O 1
ATOM 3101 N N . LEU A 1 406 ? 6.317 -4.819 -15.106 1.00 95.62 406 LEU A N 1
ATOM 3102 C CA . LEU A 1 406 ? 5.893 -3.600 -14.419 1.00 95.62 406 LEU A CA 1
ATOM 3103 C C . LEU A 1 406 ? 7.093 -2.914 -13.765 1.00 95.62 406 LEU A C 1
ATOM 3105 O O . LEU A 1 406 ? 7.665 -3.445 -12.815 1.00 95.62 406 LEU A O 1
ATOM 3109 N N . MET A 1 407 ? 7.455 -1.724 -14.238 1.00 93.19 407 MET A N 1
ATOM 3110 C CA . MET A 1 407 ? 8.412 -0.863 -13.547 1.00 93.19 407 MET A CA 1
ATOM 3111 C C . MET A 1 407 ? 7.650 0.115 -12.651 1.00 93.19 407 MET A C 1
ATOM 3113 O O . MET A 1 407 ? 7.030 1.069 -13.121 1.00 93.19 407 MET A O 1
ATOM 3117 N N . ALA A 1 408 ? 7.686 -0.140 -11.346 1.00 77.75 408 ALA A N 1
ATOM 3118 C CA . ALA A 1 408 ? 6.996 0.674 -10.359 1.00 77.75 408 ALA A CA 1
ATOM 3119 C C . ALA A 1 408 ? 7.869 1.879 -9.989 1.00 77.75 408 ALA A C 1
ATOM 3121 O O . ALA A 1 408 ? 8.917 1.731 -9.369 1.00 77.75 408 ALA A O 1
ATOM 3122 N N . LYS A 1 409 ? 7.477 3.083 -10.410 1.00 73.25 409 LYS A N 1
ATOM 3123 C CA . LYS A 1 409 ? 8.197 4.306 -10.049 1.00 73.25 409 LYS A CA 1
ATOM 3124 C C . LYS A 1 409 ? 7.762 4.790 -8.668 1.00 73.25 409 LYS A C 1
ATOM 3126 O O . LYS A 1 409 ? 6.565 4.858 -8.394 1.00 73.25 409 LYS A O 1
ATOM 3131 N N . PHE A 1 410 ? 8.734 5.158 -7.837 1.00 61.09 410 PHE A N 1
ATOM 3132 C CA . PHE A 1 410 ? 8.539 5.892 -6.588 1.00 61.09 410 PHE A CA 1
ATOM 3133 C C . PHE A 1 410 ? 8.633 7.393 -6.867 1.00 61.09 410 PHE A C 1
ATOM 3135 O O . PHE A 1 410 ? 9.687 7.874 -7.297 1.00 61.09 410 PHE A O 1
ATOM 3142 N N . ASP A 1 411 ? 7.547 8.135 -6.658 1.00 56.94 411 ASP A N 1
ATOM 3143 C CA . ASP A 1 411 ? 7.604 9.592 -6.717 1.00 56.94 411 ASP A CA 1
ATOM 3144 C C . ASP A 1 411 ? 8.091 10.136 -5.370 1.00 56.94 411 ASP A C 1
ATOM 3146 O O . ASP A 1 411 ? 7.363 10.155 -4.384 1.00 56.94 411 ASP A O 1
ATOM 3150 N N . THR A 1 412 ? 9.351 10.576 -5.316 1.00 47.84 412 THR A N 1
ATOM 3151 C CA . THR A 1 412 ? 9.929 11.183 -4.107 1.00 47.84 412 THR A CA 1
ATOM 3152 C C . THR A 1 412 ? 9.357 12.559 -3.772 1.00 47.84 412 THR A C 1
ATOM 3154 O O . THR A 1 412 ? 9.716 13.105 -2.732 1.00 47.84 412 THR A O 1
ATOM 3157 N N . SER A 1 413 ? 8.587 13.177 -4.677 1.00 44.69 413 SER A N 1
ATOM 3158 C CA . SER A 1 413 ? 8.043 14.524 -4.459 1.00 44.69 413 SER A CA 1
ATOM 3159 C C . SER A 1 413 ? 6.845 14.535 -3.512 1.00 44.69 413 SER A C 1
ATOM 3161 O O . SER A 1 413 ? 6.553 15.569 -2.919 1.00 44.69 413 SER A O 1
ATOM 3163 N N . LYS A 1 414 ? 6.214 13.376 -3.303 1.00 44.75 414 LYS A N 1
ATOM 3164 C CA . LYS A 1 414 ? 5.077 13.195 -2.404 1.00 44.75 414 LYS A CA 1
ATOM 3165 C C . LYS A 1 414 ? 5.590 12.579 -1.111 1.00 44.75 414 LYS A C 1
ATOM 3167 O O . LYS A 1 414 ? 6.373 11.629 -1.150 1.00 44.75 414 LYS A O 1
ATOM 3172 N N . ALA A 1 415 ? 5.202 13.134 0.034 1.00 38.25 415 ALA A N 1
ATOM 3173 C CA . ALA A 1 415 ? 5.589 12.671 1.369 1.00 38.25 415 ALA A CA 1
ATOM 3174 C C . ALA A 1 415 ? 4.937 11.315 1.705 1.00 38.25 415 ALA A C 1
ATOM 3176 O O . ALA A 1 415 ? 4.169 11.188 2.651 1.00 38.25 415 ALA A O 1
ATOM 3177 N N . TYR A 1 416 ? 5.196 10.297 0.889 1.00 46.22 416 TYR A N 1
ATOM 3178 C CA . TYR A 1 416 ? 4.558 9.002 0.999 1.00 46.22 416 TYR A CA 1
ATOM 3179 C C . TYR A 1 416 ? 5.256 8.143 2.046 1.00 46.22 416 TYR A C 1
ATOM 3181 O O . TYR A 1 416 ? 6.481 7.975 2.027 1.00 46.22 416 TYR A O 1
ATOM 3189 N N . VAL A 1 417 ? 4.463 7.536 2.927 1.00 62.62 417 VAL A N 1
ATOM 3190 C CA . VAL A 1 417 ? 4.938 6.454 3.786 1.00 62.62 417 VAL A CA 1
ATOM 3191 C C . VAL A 1 417 ? 5.203 5.251 2.882 1.00 62.62 417 VAL A C 1
ATOM 3193 O O . VAL A 1 417 ? 4.307 4.758 2.198 1.00 62.62 417 VAL A O 1
ATOM 3196 N N . LEU A 1 418 ? 6.454 4.794 2.846 1.00 67.38 418 LEU A N 1
ATOM 3197 C CA . LEU A 1 418 ? 6.922 3.672 2.025 1.00 67.38 418 LEU A CA 1
ATOM 3198 C C . LEU A 1 418 ? 5.989 2.445 2.076 1.00 67.38 418 LEU A C 1
ATOM 3200 O O . LEU A 1 418 ? 5.751 1.811 1.048 1.00 67.38 418 LEU A O 1
ATOM 3204 N N . ASP A 1 419 ? 5.435 2.134 3.247 1.00 65.62 419 ASP A N 1
ATOM 3205 C CA . ASP A 1 419 ? 4.532 0.995 3.440 1.00 65.62 419 ASP A CA 1
ATOM 3206 C C . ASP A 1 419 ? 3.237 1.134 2.635 1.00 65.62 419 ASP A C 1
ATOM 3208 O O . ASP A 1 419 ? 2.788 0.174 2.002 1.00 65.62 419 ASP A O 1
ATOM 3212 N N . GLN A 1 420 ? 2.679 2.345 2.570 1.00 65.62 420 GLN A N 1
ATOM 3213 C CA . GLN A 1 420 ? 1.500 2.624 1.759 1.00 65.62 420 GLN A CA 1
ATOM 3214 C C . GLN A 1 420 ? 1.820 2.470 0.268 1.00 65.62 420 GLN A C 1
ATOM 3216 O O . GLN A 1 420 ? 1.001 1.956 -0.492 1.00 65.62 420 GLN A O 1
ATOM 3221 N N . TYR A 1 421 ? 3.023 2.860 -0.168 1.00 73.44 421 TYR A N 1
ATOM 3222 C CA . TYR A 1 421 ? 3.425 2.708 -1.568 1.00 73.44 421 TYR A CA 1
ATOM 3223 C C . TYR A 1 421 ? 3.476 1.226 -1.955 1.00 73.44 421 TYR A C 1
ATOM 3225 O O . TYR A 1 421 ? 2.933 0.811 -2.981 1.00 73.44 421 TYR A O 1
ATOM 3233 N N . LEU A 1 422 ? 4.104 0.406 -1.107 1.00 77.00 422 LEU A N 1
ATOM 3234 C CA . LEU A 1 422 ? 4.185 -1.038 -1.314 1.00 77.00 422 LEU A CA 1
ATOM 3235 C C . LEU A 1 422 ? 2.796 -1.691 -1.262 1.00 77.00 422 LEU A C 1
ATOM 3237 O O . LEU A 1 422 ? 2.537 -2.627 -2.017 1.00 77.00 422 LEU A O 1
ATOM 3241 N N . ALA A 1 423 ? 1.884 -1.196 -0.420 1.00 71.62 423 ALA A N 1
ATOM 3242 C CA . ALA A 1 423 ? 0.486 -1.623 -0.416 1.00 71.62 423 ALA A CA 1
ATOM 3243 C C . ALA A 1 423 ? -0.222 -1.299 -1.741 1.00 71.62 423 ALA A C 1
ATOM 3245 O O . ALA A 1 423 ? -0.811 -2.190 -2.349 1.00 71.62 423 ALA A O 1
ATOM 3246 N N . ASN A 1 424 ? -0.085 -0.077 -2.251 1.00 75.00 424 ASN A N 1
ATOM 3247 C CA . ASN A 1 424 ? -0.681 0.310 -3.530 1.00 75.00 424 ASN A CA 1
ATOM 3248 C C . ASN A 1 424 ? -0.099 -0.488 -4.702 1.00 75.00 424 ASN A C 1
ATOM 3250 O O . ASN A 1 424 ? -0.824 -0.899 -5.605 1.00 75.00 424 ASN A O 1
ATOM 3254 N N . LEU A 1 425 ? 1.208 -0.756 -4.697 1.00 85.25 425 LEU A N 1
ATOM 3255 C CA . LEU A 1 425 ? 1.826 -1.558 -5.749 1.00 85.25 425 LEU A CA 1
ATOM 3256 C C . LEU A 1 425 ? 1.276 -2.990 -5.744 1.00 85.25 425 LEU A C 1
ATOM 3258 O O . LEU A 1 425 ? 0.976 -3.538 -6.808 1.00 85.25 425 LEU A O 1
ATOM 3262 N N . ARG A 1 426 ? 1.089 -3.582 -4.557 1.00 83.50 426 ARG A N 1
ATOM 3263 C CA . ARG A 1 426 ? 0.422 -4.884 -4.414 1.00 83.50 426 ARG A CA 1
ATOM 3264 C C . ARG A 1 426 ? -0.993 -4.844 -4.985 1.00 83.50 426 ARG A C 1
ATOM 3266 O O . ARG A 1 426 ? -1.333 -5.725 -5.776 1.00 83.50 426 ARG A O 1
ATOM 3273 N N . LEU A 1 427 ? -1.756 -3.793 -4.693 1.00 74.75 427 LEU A N 1
ATOM 3274 C CA . LEU A 1 427 ? -3.095 -3.609 -5.244 1.00 74.75 427 LEU A CA 1
ATOM 3275 C C . LEU A 1 427 ? -3.099 -3.481 -6.778 1.00 74.75 427 LEU A C 1
ATOM 3277 O O . LEU A 1 427 ? -3.948 -4.072 -7.447 1.00 74.75 427 LEU A O 1
ATOM 3281 N N . LEU A 1 428 ? -2.149 -2.752 -7.367 1.00 82.81 428 LEU A N 1
ATOM 3282 C CA . LEU A 1 428 ? -2.045 -2.624 -8.824 1.00 82.81 428 LEU A CA 1
ATOM 3283 C C . LEU A 1 428 ? -1.751 -3.980 -9.482 1.00 82.81 428 LEU A C 1
ATOM 3285 O O . LEU A 1 428 ? -2.423 -4.380 -10.434 1.00 82.81 428 LEU A O 1
ATOM 3289 N N . ILE A 1 429 ? -0.780 -4.726 -8.946 1.00 87.94 429 ILE A N 1
ATOM 3290 C CA . ILE A 1 429 ? -0.440 -6.079 -9.419 1.00 87.94 429 ILE A CA 1
ATOM 3291 C C . ILE A 1 429 ? -1.654 -7.003 -9.301 1.00 87.94 429 ILE A C 1
ATOM 3293 O O . ILE A 1 429 ? -1.935 -7.798 -10.201 1.00 87.94 429 ILE A O 1
ATOM 3297 N N . PHE A 1 430 ? -2.388 -6.883 -8.201 1.00 79.31 430 PHE A N 1
ATOM 3298 C CA . PHE A 1 430 ? -3.619 -7.607 -7.951 1.00 79.31 430 PHE A CA 1
ATOM 3299 C C . PHE A 1 430 ? -4.700 -7.322 -9.005 1.00 79.31 430 PHE A C 1
ATOM 3301 O O . PHE A 1 430 ? -5.237 -8.271 -9.582 1.00 79.31 430 PHE A O 1
ATOM 3308 N N . GLN A 1 431 ? -4.981 -6.050 -9.310 1.00 76.38 431 GLN A N 1
ATOM 3309 C CA . GLN A 1 431 ? -5.944 -5.664 -10.349 1.00 76.38 431 GLN A CA 1
ATOM 3310 C C . GLN A 1 431 ? -5.542 -6.216 -11.723 1.00 76.38 431 GLN A C 1
ATOM 3312 O O . GLN A 1 431 ? -6.379 -6.780 -12.428 1.00 76.38 431 GLN A O 1
ATOM 3317 N N . ILE A 1 432 ? -4.252 -6.138 -12.076 1.00 86.06 432 ILE A N 1
ATOM 3318 C CA . ILE A 1 432 ? -3.735 -6.697 -13.332 1.00 86.06 432 ILE A CA 1
ATOM 3319 C C . ILE A 1 432 ? -3.972 -8.210 -13.388 1.00 86.06 432 ILE A C 1
ATOM 3321 O O . ILE A 1 432 ? -4.543 -8.692 -14.364 1.00 86.06 432 ILE A O 1
ATOM 3325 N N . ARG A 1 433 ? -3.579 -8.964 -12.352 1.00 84.19 433 ARG A N 1
ATOM 3326 C CA . ARG A 1 433 ? -3.739 -10.433 -12.307 1.00 84.19 433 ARG A CA 1
ATOM 3327 C C . ARG A 1 433 ? -5.199 -10.871 -12.340 1.00 84.19 433 ARG A C 1
ATOM 3329 O O . ARG A 1 433 ? -5.508 -11.919 -12.901 1.00 84.19 433 ARG A O 1
ATOM 3336 N N . GLN A 1 434 ? -6.087 -10.096 -11.728 1.00 72.44 434 GLN A N 1
ATOM 3337 C CA . GLN A 1 434 ? -7.508 -10.412 -11.684 1.00 72.44 434 GLN A CA 1
ATOM 3338 C C . GLN A 1 434 ? -8.182 -10.212 -13.048 1.00 72.44 434 GLN A C 1
ATOM 3340 O O . GLN A 1 434 ? -8.923 -11.090 -13.490 1.00 72.44 434 GLN A O 1
ATOM 3345 N N . GLU A 1 435 ? -7.889 -9.108 -13.737 1.00 79.12 435 GLU A N 1
ATOM 3346 C CA . GLU A 1 435 ? -8.423 -8.849 -15.081 1.00 79.12 435 GLU A CA 1
ATOM 3347 C C . GLU A 1 435 ? -7.756 -9.743 -16.147 1.00 79.12 435 GLU A C 1
ATOM 3349 O O . GLU A 1 435 ? -8.361 -10.036 -17.182 1.00 79.12 435 GLU A O 1
ATOM 3354 N N . ASN A 1 436 ? -6.547 -10.246 -15.856 1.00 83.69 436 ASN A N 1
ATOM 3355 C CA . ASN A 1 436 ? -5.726 -11.088 -16.730 1.00 83.69 436 ASN A CA 1
ATOM 3356 C C . ASN A 1 436 ? -5.322 -12.423 -16.063 1.00 83.69 436 ASN A C 1
ATOM 3358 O O . ASN A 1 436 ? -4.135 -12.649 -15.795 1.00 83.69 436 ASN A O 1
ATOM 3362 N N . PRO A 1 437 ? -6.272 -13.340 -15.785 1.00 81.38 437 PRO A N 1
ATOM 3363 C CA . PRO A 1 437 ? -5.960 -14.594 -15.107 1.00 81.38 437 PRO A CA 1
ATOM 3364 C C . PRO A 1 437 ? -4.922 -15.429 -15.866 1.00 81.38 437 PRO A C 1
ATOM 3366 O O . PRO A 1 437 ? -5.073 -15.700 -17.055 1.00 81.38 437 PRO A O 1
ATOM 3369 N N . GLY A 1 438 ? -3.887 -15.884 -15.157 1.00 83.25 438 GLY A N 1
ATOM 3370 C CA . GLY A 1 438 ? -2.816 -16.712 -15.722 1.00 83.25 438 GLY A CA 1
ATOM 3371 C C . GLY A 1 438 ? -1.695 -15.936 -16.418 1.00 83.25 438 GLY A C 1
ATOM 3372 O O . GLY A 1 438 ? -0.712 -16.555 -16.814 1.00 83.25 438 GLY A O 1
ATOM 3373 N N . VAL A 1 439 ? -1.798 -14.607 -16.524 1.00 90.69 439 VAL A N 1
ATOM 3374 C CA . VAL A 1 439 ? -0.722 -13.756 -17.045 1.00 90.69 439 VAL A CA 1
ATOM 3375 C C . VAL A 1 439 ? 0.260 -13.421 -15.909 1.00 90.69 439 VAL A C 1
ATOM 3377 O O . VAL A 1 439 ? -0.132 -12.766 -14.938 1.00 90.69 439 VAL A O 1
ATOM 3380 N N . PRO A 1 440 ? 1.533 -13.856 -15.973 1.00 90.31 440 PRO A N 1
ATOM 3381 C CA . PRO A 1 440 ? 2.531 -13.526 -14.964 1.00 90.31 440 PRO A CA 1
ATOM 3382 C C . PRO A 1 440 ? 2.840 -12.026 -14.973 1.00 90.31 440 PRO A C 1
ATOM 3384 O O . PRO A 1 440 ? 3.116 -11.445 -16.022 1.00 90.31 440 PRO A O 1
ATOM 3387 N N . VAL A 1 441 ? 2.831 -11.419 -13.785 1.00 93.12 441 VAL A N 1
ATOM 3388 C CA . VAL A 1 441 ? 3.260 -10.031 -13.558 1.00 93.12 441 VAL A CA 1
ATOM 3389 C C . VAL A 1 441 ? 4.615 -10.057 -12.869 1.00 93.12 441 VAL A C 1
ATOM 3391 O O . VAL A 1 441 ? 4.711 -10.558 -11.745 1.00 93.12 441 VAL A O 1
ATOM 3394 N N . ILE A 1 442 ? 5.628 -9.530 -13.553 1.00 93.62 442 ILE A N 1
ATOM 3395 C CA . ILE A 1 442 ? 7.014 -9.432 -13.102 1.00 93.62 442 ILE A CA 1
ATOM 3396 C C . ILE A 1 442 ? 7.306 -7.972 -12.770 1.00 93.62 442 ILE A C 1
ATOM 3398 O O . ILE A 1 442 ? 7.158 -7.094 -13.623 1.00 93.62 442 ILE A O 1
ATOM 3402 N N . VAL A 1 443 ? 7.731 -7.710 -11.538 1.00 94.19 443 VAL A N 1
ATOM 3403 C CA . VAL A 1 443 ? 8.167 -6.379 -11.112 1.00 94.19 443 VAL A CA 1
ATOM 3404 C C . VAL A 1 443 ? 9.619 -6.177 -11.525 1.00 94.19 443 VAL A C 1
ATOM 3406 O O . VAL A 1 443 ? 10.469 -7.037 -11.304 1.00 94.19 443 VAL A O 1
ATOM 3409 N N . GLN A 1 444 ? 9.907 -5.029 -12.124 1.00 93.81 444 GLN A N 1
ATOM 3410 C CA . GLN A 1 444 ? 11.256 -4.624 -12.492 1.00 93.81 444 GLN A CA 1
ATOM 3411 C C . GLN A 1 444 ? 11.776 -3.559 -11.529 1.00 93.81 444 GLN A C 1
ATOM 3413 O O . GLN A 1 444 ? 11.025 -2.684 -11.094 1.00 93.81 444 GLN A O 1
ATOM 3418 N N . SER A 1 445 ? 13.078 -3.591 -11.258 1.00 93.31 445 SER A N 1
ATOM 3419 C CA . SER A 1 445 ? 13.784 -2.487 -10.601 1.00 93.31 445 SER A CA 1
ATOM 3420 C C . SER A 1 445 ? 13.606 -1.162 -11.353 1.00 93.31 445 SER A C 1
ATOM 3422 O O . SER A 1 445 ? 13.665 -1.138 -12.585 1.00 93.31 445 SER A O 1
ATOM 3424 N N . VAL A 1 446 ? 13.540 -0.051 -10.624 1.00 92.06 446 VAL A N 1
ATOM 3425 C CA . VAL A 1 446 ? 13.710 1.293 -11.188 1.00 92.06 446 VAL A CA 1
ATOM 3426 C C . VAL A 1 446 ? 15.148 1.471 -11.661 1.00 92.06 446 VAL A C 1
ATOM 3428 O O . VAL A 1 446 ? 16.098 1.118 -10.958 1.00 92.06 446 VAL A O 1
ATOM 3431 N N . LEU A 1 447 ? 15.304 2.023 -12.862 1.00 93.81 447 LEU A N 1
ATOM 3432 C CA . LEU A 1 447 ? 16.599 2.178 -13.517 1.00 93.81 447 LEU A CA 1
ATOM 3433 C C . LEU A 1 447 ? 17.396 3.360 -12.931 1.00 93.81 447 LEU A C 1
ATOM 3435 O O . LEU A 1 447 ? 16.803 4.358 -12.511 1.00 93.81 447 LEU A O 1
ATOM 3439 N N . PRO A 1 448 ? 18.739 3.287 -12.903 1.00 93.69 448 PRO A N 1
ATOM 3440 C CA . PRO A 1 448 ? 19.572 4.384 -12.420 1.00 93.69 448 PRO A CA 1
ATOM 3441 C C . PRO A 1 448 ? 19.599 5.545 -13.426 1.00 93.69 448 PRO A C 1
ATOM 3443 O O . PRO A 1 448 ? 19.371 5.365 -14.620 1.00 93.69 448 PRO A O 1
ATOM 3446 N N . GLY A 1 449 ? 19.963 6.739 -12.956 1.00 93.19 449 GLY A N 1
ATOM 3447 C CA . GLY A 1 449 ? 20.368 7.852 -13.822 1.00 93.19 449 GLY A CA 1
ATOM 3448 C C . GLY A 1 449 ? 21.879 8.070 -13.790 1.00 93.19 449 GLY A C 1
ATOM 3449 O O . GLY A 1 449 ? 22.599 7.443 -13.013 1.00 93.19 449 GLY A O 1
ATOM 3450 N N . LEU A 1 450 ? 22.392 8.987 -14.610 1.00 92.62 450 LEU A N 1
ATOM 3451 C CA . LEU A 1 450 ? 23.817 9.338 -14.588 1.00 92.62 450 LEU A CA 1
ATOM 3452 C C . LEU A 1 450 ? 24.238 9.861 -13.209 1.00 92.62 450 LEU A C 1
ATOM 3454 O O . LEU A 1 450 ? 23.531 10.670 -12.617 1.00 92.62 450 LEU A O 1
ATOM 3458 N N . SER A 1 451 ? 25.441 9.520 -12.745 1.00 89.19 451 SER A N 1
ATOM 3459 C CA . SER A 1 451 ? 25.951 9.946 -11.425 1.00 89.19 451 SER A CA 1
ATOM 3460 C C . SER A 1 451 ? 26.069 11.465 -11.253 1.00 89.19 451 SER A C 1
ATOM 3462 O O . SER A 1 451 ? 26.086 11.965 -10.135 1.00 89.19 451 SER A O 1
ATOM 3464 N N . ARG A 1 452 ? 26.128 12.228 -12.355 1.00 83.44 452 ARG A N 1
ATOM 3465 C CA . ARG A 1 452 ? 26.110 13.703 -12.314 1.00 83.44 452 ARG A CA 1
ATOM 3466 C C . ARG A 1 452 ? 24.720 14.308 -12.092 1.00 83.44 452 ARG A C 1
ATOM 3468 O O . ARG A 1 452 ? 24.615 15.525 -11.966 1.00 83.44 452 ARG A O 1
ATOM 3475 N N . ARG A 1 453 ? 23.661 13.498 -12.150 1.00 82.81 453 ARG A N 1
ATOM 3476 C CA . ARG A 1 453 ? 22.279 13.942 -11.976 1.00 82.81 453 ARG A CA 1
ATOM 3477 C C . ARG A 1 453 ? 22.071 14.354 -10.523 1.00 82.81 453 ARG A C 1
ATOM 3479 O O . ARG A 1 453 ? 22.390 13.603 -9.610 1.00 82.81 453 ARG A O 1
ATOM 3486 N N . THR A 1 454 ? 21.521 15.544 -10.324 1.00 71.00 454 THR A N 1
ATOM 3487 C CA . THR A 1 454 ? 21.267 16.112 -8.992 1.00 71.00 454 THR A CA 1
ATOM 3488 C C . THR A 1 454 ? 19.791 16.082 -8.594 1.00 71.00 454 THR A C 1
ATOM 3490 O O . THR A 1 454 ? 19.466 16.408 -7.458 1.00 71.00 454 THR A O 1
ATOM 3493 N N . SER A 1 455 ? 18.893 15.706 -9.510 1.00 70.62 455 SER A N 1
ATOM 3494 C CA . SER A 1 455 ? 17.458 15.566 -9.238 1.00 70.62 455 SER A CA 1
ATOM 3495 C C . SER A 1 455 ? 17.162 14.303 -8.424 1.00 70.62 455 SER A C 1
ATOM 3497 O O . SER A 1 455 ? 17.699 13.239 -8.748 1.00 70.62 455 SER A O 1
ATOM 3499 N N . SER A 1 456 ? 16.245 14.393 -7.465 1.00 70.38 456 SER A N 1
ATOM 3500 C CA . SER A 1 456 ? 15.738 13.246 -6.701 1.00 70.38 456 SER A CA 1
ATOM 3501 C C . SER A 1 456 ? 14.865 12.300 -7.549 1.00 70.38 456 SER A C 1
ATOM 3503 O O . SER A 1 456 ? 14.264 12.755 -8.526 1.00 70.38 456 SER A O 1
ATOM 3505 N N . PRO A 1 457 ? 14.785 10.997 -7.203 1.00 75.44 457 PRO A N 1
ATOM 3506 C CA . PRO A 1 457 ? 15.637 10.285 -6.237 1.00 75.44 457 PRO A CA 1
ATOM 3507 C C . PRO A 1 457 ? 17.089 10.133 -6.719 1.00 75.44 457 PRO A C 1
ATOM 3509 O O . PRO A 1 457 ? 17.331 9.875 -7.896 1.00 75.44 457 PRO A O 1
ATOM 3512 N N . SER A 1 458 ? 18.066 10.215 -5.815 1.00 83.06 458 SER A N 1
ATOM 3513 C CA . SER A 1 458 ? 19.454 9.834 -6.109 1.00 83.06 458 SER A CA 1
ATOM 3514 C C . SER A 1 458 ? 19.558 8.344 -6.471 1.00 83.06 458 SER A C 1
ATOM 3516 O O . SER A 1 458 ? 18.671 7.552 -6.153 1.00 83.06 458 SER A O 1
ATOM 3518 N N . ASN A 1 459 ? 20.659 7.925 -7.100 1.00 87.75 459 ASN A N 1
ATOM 3519 C CA . ASN A 1 459 ? 20.869 6.503 -7.414 1.00 87.75 459 ASN A CA 1
ATOM 3520 C C . ASN A 1 459 ? 20.925 5.622 -6.156 1.00 87.75 459 ASN A C 1
ATOM 3522 O O . ASN A 1 459 ? 20.484 4.479 -6.187 1.00 87.75 459 ASN A O 1
ATOM 3526 N N . GLU A 1 460 ? 21.391 6.165 -5.031 1.00 86.31 460 GLU A N 1
ATOM 3527 C CA . GLU A 1 460 ? 21.349 5.470 -3.744 1.00 86.31 460 GLU A CA 1
ATOM 3528 C C . GLU A 1 460 ? 19.912 5.281 -3.242 1.00 86.31 460 GLU A C 1
ATOM 3530 O O . GLU A 1 460 ? 19.554 4.204 -2.769 1.00 86.31 460 GLU A O 1
ATOM 3535 N N . GLN A 1 461 ? 19.058 6.298 -3.390 1.00 84.88 461 GLN A N 1
ATOM 3536 C CA . GLN A 1 461 ? 17.638 6.184 -3.055 1.00 84.88 461 GLN A CA 1
ATOM 3537 C C . GLN A 1 461 ? 16.930 5.175 -3.967 1.00 84.88 461 GLN A C 1
ATOM 3539 O O . GLN A 1 461 ? 16.186 4.338 -3.466 1.00 84.88 461 GLN A O 1
ATOM 3544 N N . ILE A 1 462 ? 17.210 5.205 -5.277 1.00 87.38 462 ILE A N 1
ATOM 3545 C CA . ILE A 1 462 ? 16.703 4.221 -6.249 1.00 87.38 462 ILE A CA 1
ATOM 3546 C C . ILE A 1 462 ? 17.126 2.804 -5.847 1.00 87.38 462 ILE A C 1
ATOM 3548 O O . ILE A 1 462 ? 16.304 1.893 -5.839 1.00 87.38 462 ILE A O 1
ATOM 3552 N N . PHE A 1 463 ? 18.387 2.611 -5.463 1.00 89.06 463 PHE A N 1
ATOM 3553 C CA . PHE A 1 463 ? 18.893 1.310 -5.040 1.00 89.06 463 PHE A CA 1
ATOM 3554 C C . PHE A 1 463 ? 18.207 0.790 -3.772 1.00 89.06 463 PHE A C 1
ATOM 3556 O O . PHE A 1 463 ? 17.718 -0.337 -3.757 1.00 89.06 463 PHE A O 1
ATOM 3563 N N . ARG A 1 464 ? 18.105 1.620 -2.726 1.00 87.06 464 ARG A N 1
ATOM 3564 C CA . ARG A 1 464 ? 17.396 1.256 -1.486 1.00 87.06 464 ARG A CA 1
ATOM 3565 C C . ARG A 1 464 ? 15.937 0.911 -1.757 1.00 87.06 464 ARG A C 1
ATOM 3567 O O . ARG A 1 464 ? 15.410 -0.046 -1.202 1.00 87.06 464 ARG A O 1
ATOM 3574 N N . TYR A 1 465 ? 15.306 1.664 -2.646 1.00 85.38 465 TYR A N 1
ATOM 3575 C CA . TYR A 1 465 ? 13.953 1.392 -3.093 1.00 85.38 465 TYR A CA 1
ATOM 3576 C C . TYR A 1 465 ? 13.845 0.046 -3.833 1.00 85.38 465 TYR A C 1
ATOM 3578 O O . TYR A 1 465 ? 12.961 -0.752 -3.530 1.00 85.38 465 TYR A O 1
ATOM 3586 N N . ASN A 1 466 ? 14.789 -0.273 -4.721 1.00 91.00 466 ASN A N 1
ATOM 3587 C CA . ASN A 1 466 ? 14.838 -1.572 -5.393 1.00 91.00 466 ASN A CA 1
ATOM 3588 C C . ASN A 1 466 ? 15.051 -2.744 -4.415 1.00 91.00 466 ASN A C 1
ATOM 3590 O O . ASN A 1 466 ? 14.453 -3.798 -4.619 1.00 91.00 466 ASN A O 1
ATOM 3594 N N . LEU A 1 467 ? 15.829 -2.571 -3.334 1.00 90.19 467 LEU A N 1
ATOM 3595 C CA . LEU A 1 467 ? 15.952 -3.580 -2.265 1.00 90.19 467 LEU A CA 1
ATOM 3596 C C . LEU A 1 467 ? 14.599 -3.854 -1.593 1.00 90.19 467 LEU A C 1
ATOM 3598 O O . LEU A 1 467 ? 14.234 -5.007 -1.371 1.00 90.19 467 LEU A O 1
ATOM 3602 N N . LEU A 1 468 ? 13.835 -2.800 -1.305 1.00 87.19 468 LEU A N 1
ATOM 3603 C CA . LEU A 1 468 ? 12.514 -2.904 -0.681 1.00 87.19 468 LEU A CA 1
ATOM 3604 C C . LEU A 1 468 ? 11.486 -3.550 -1.616 1.00 87.19 468 LEU A C 1
ATOM 3606 O O . LEU A 1 468 ? 10.719 -4.410 -1.182 1.00 87.19 468 LEU A O 1
ATOM 3610 N N . LEU A 1 469 ? 11.508 -3.192 -2.904 1.00 89.62 469 LEU A N 1
ATOM 3611 C CA . LEU A 1 469 ? 10.692 -3.846 -3.925 1.00 89.62 469 LEU A CA 1
ATOM 3612 C C . LEU A 1 469 ? 10.997 -5.337 -4.021 1.00 89.62 469 LEU A C 1
ATOM 3614 O O . LEU A 1 469 ? 10.072 -6.144 -4.018 1.00 89.62 469 LEU A O 1
ATOM 3618 N N . ALA A 1 470 ? 12.276 -5.702 -4.088 1.00 91.12 470 ALA A N 1
ATOM 3619 C CA . ALA A 1 470 ? 12.695 -7.090 -4.193 1.00 91.12 470 ALA A CA 1
ATOM 3620 C C . ALA A 1 470 ? 12.301 -7.897 -2.946 1.00 91.12 470 ALA A C 1
ATOM 3622 O O . ALA A 1 470 ? 11.769 -8.999 -3.076 1.00 91.12 470 ALA A O 1
ATOM 3623 N N . ARG A 1 471 ? 12.460 -7.317 -1.746 1.00 89.62 471 ARG A N 1
ATOM 3624 C CA . ARG A 1 471 ? 11.987 -7.906 -0.485 1.00 89.62 471 ARG A CA 1
ATOM 3625 C C . ARG A 1 471 ? 10.485 -8.177 -0.521 1.00 89.62 471 ARG A C 1
ATOM 3627 O O . ARG A 1 471 ? 10.069 -9.304 -0.270 1.00 89.62 471 ARG A O 1
ATOM 3634 N N . MET A 1 472 ? 9.685 -7.165 -0.864 1.00 89.00 472 MET A N 1
ATOM 3635 C CA . MET A 1 472 ? 8.229 -7.296 -0.974 1.00 89.00 472 MET A CA 1
ATOM 3636 C C . MET A 1 472 ? 7.856 -8.355 -2.017 1.00 89.00 472 MET A C 1
ATOM 3638 O O . MET A 1 472 ? 7.024 -9.221 -1.764 1.00 89.00 472 MET A O 1
ATOM 3642 N N . CYS A 1 473 ? 8.528 -8.360 -3.165 1.00 90.00 473 CYS A N 1
ATOM 3643 C CA . CYS A 1 473 ? 8.288 -9.360 -4.192 1.00 90.00 473 CYS A CA 1
ATOM 3644 C C . CYS A 1 473 ? 8.579 -10.781 -3.686 1.00 90.00 473 CYS A C 1
ATOM 3646 O O . CYS A 1 473 ? 7.751 -11.670 -3.870 1.00 90.00 473 CYS A O 1
ATOM 3648 N N . GLN A 1 474 ? 9.684 -10.998 -2.968 1.00 87.69 474 GLN A N 1
ATOM 3649 C CA . GLN A 1 474 ? 9.997 -12.305 -2.387 1.00 87.69 474 GLN A CA 1
ATOM 3650 C C . GLN A 1 474 ? 8.990 -12.727 -1.306 1.00 87.69 474 GLN A C 1
ATOM 3652 O O . GLN A 1 474 ? 8.564 -13.883 -1.277 1.00 87.69 474 GLN A O 1
ATOM 3657 N N . GLU A 1 475 ? 8.602 -11.807 -0.425 1.00 86.88 475 GLU A N 1
ATOM 3658 C CA . GLU A 1 475 ? 7.641 -12.047 0.654 1.00 86.88 475 GLU A CA 1
ATOM 3659 C C . GLU A 1 475 ? 6.268 -12.480 0.121 1.00 86.88 475 GLU A C 1
ATOM 3661 O O . GLU A 1 475 ? 5.642 -13.391 0.666 1.00 86.88 475 GLU A O 1
ATOM 3666 N N . TYR A 1 476 ? 5.829 -11.881 -0.986 1.00 85.06 476 TYR A N 1
ATOM 3667 C CA . TYR A 1 476 ? 4.542 -12.164 -1.618 1.00 85.06 476 TYR A CA 1
ATOM 3668 C C . TYR A 1 476 ? 4.653 -13.090 -2.832 1.00 85.06 476 TYR A C 1
ATOM 3670 O O . TYR A 1 476 ? 3.697 -13.190 -3.591 1.00 85.06 476 TYR A O 1
ATOM 3678 N N . GLY A 1 477 ? 5.789 -13.761 -3.062 1.00 85.31 477 GLY A N 1
ATOM 3679 C CA . GLY A 1 477 ? 5.971 -14.674 -4.201 1.00 85.31 477 GLY A CA 1
ATOM 3680 C C . GLY A 1 477 ? 5.684 -14.034 -5.570 1.00 85.31 477 GLY A C 1
ATOM 3681 O O . GLY A 1 477 ? 5.143 -14.678 -6.470 1.00 85.31 477 GLY A O 1
ATOM 3682 N N . ILE A 1 478 ? 5.972 -12.744 -5.713 1.00 88.69 478 ILE A N 1
ATOM 3683 C CA . ILE A 1 478 ? 5.882 -11.997 -6.964 1.00 88.69 478 ILE A CA 1
ATOM 3684 C C . ILE A 1 478 ? 7.253 -12.085 -7.652 1.00 88.69 478 ILE A C 1
ATOM 3686 O O . ILE A 1 478 ? 8.266 -11.800 -7.016 1.00 88.69 478 ILE A O 1
ATOM 3690 N N . PRO A 1 479 ? 7.321 -12.463 -8.939 1.00 90.00 479 PRO A N 1
ATOM 3691 C CA . PRO A 1 479 ? 8.565 -12.418 -9.701 1.00 90.00 479 PRO A CA 1
ATOM 3692 C C . PRO A 1 479 ? 9.184 -11.014 -9.718 1.00 90.00 479 PRO A C 1
ATOM 3694 O O . PRO A 1 479 ? 8.506 -10.045 -10.064 1.00 90.00 479 PRO A O 1
ATOM 3697 N N . PHE A 1 480 ? 10.474 -10.915 -9.397 1.00 92.06 480 PHE A N 1
ATOM 3698 C CA . PHE A 1 480 ? 11.248 -9.675 -9.469 1.00 92.06 480 PHE A CA 1
ATOM 3699 C C . PHE A 1 480 ? 12.459 -9.839 -10.388 1.00 92.06 480 PHE A C 1
ATOM 3701 O O . PHE A 1 480 ? 13.114 -10.881 -10.377 1.00 92.06 480 PHE A O 1
ATOM 3708 N N . VAL A 1 481 ? 12.773 -8.803 -11.166 1.00 92.50 481 VAL A N 1
ATOM 3709 C CA . VAL A 1 481 ? 13.964 -8.748 -12.022 1.00 92.50 481 VAL A CA 1
ATOM 3710 C C . VAL A 1 481 ? 14.694 -7.410 -11.855 1.00 92.50 481 VAL A C 1
ATOM 3712 O O . VAL A 1 481 ? 14.132 -6.334 -12.064 1.00 92.50 481 VAL A O 1
ATOM 3715 N N . ASP A 1 482 ? 15.976 -7.470 -11.486 1.00 93.06 482 ASP A N 1
ATOM 3716 C CA . ASP A 1 482 ? 16.832 -6.290 -11.289 1.00 93.06 482 ASP A CA 1
ATOM 3717 C C . ASP A 1 482 ? 17.394 -5.784 -12.628 1.00 93.06 482 ASP A C 1
ATOM 3719 O O . ASP A 1 482 ? 18.587 -5.882 -12.901 1.00 93.06 482 ASP A O 1
ATOM 3723 N N . ALA A 1 483 ? 16.534 -5.251 -13.497 1.00 93.50 483 ALA A N 1
ATOM 3724 C CA . ALA A 1 483 ? 16.941 -4.636 -14.765 1.00 93.50 483 ALA A CA 1
ATOM 3725 C C . ALA A 1 483 ? 18.030 -3.551 -14.604 1.00 93.50 483 ALA A C 1
ATOM 3727 O O 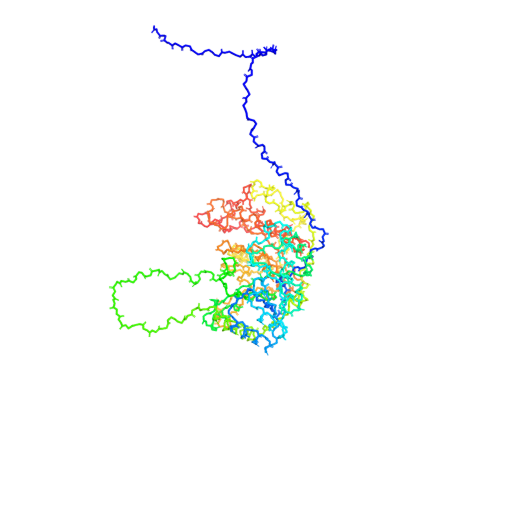. ALA A 1 483 ? 18.874 -3.369 -15.485 1.00 93.50 483 ALA A O 1
ATOM 3728 N N . ALA A 1 484 ? 18.066 -2.860 -13.461 1.00 94.44 484 ALA A N 1
ATOM 3729 C CA . ALA A 1 484 ? 19.083 -1.873 -13.129 1.00 94.44 484 ALA A CA 1
ATOM 3730 C C . ALA A 1 484 ? 20.491 -2.486 -13.065 1.00 94.44 484 ALA A C 1
ATOM 3732 O O . ALA A 1 484 ? 21.459 -1.783 -13.358 1.00 94.44 484 ALA A O 1
ATOM 3733 N N . HIS A 1 485 ? 20.620 -3.784 -12.759 1.00 93.50 485 HIS A N 1
ATOM 3734 C CA . HIS A 1 485 ? 21.892 -4.509 -12.772 1.00 93.50 485 HIS A CA 1
ATOM 3735 C C . HIS A 1 485 ? 22.625 -4.392 -14.115 1.00 93.50 485 HIS A C 1
ATOM 3737 O O . HIS A 1 485 ? 23.824 -4.124 -14.139 1.00 93.50 485 HIS A O 1
ATOM 3743 N N . ALA A 1 486 ? 21.917 -4.539 -15.239 1.00 93.56 486 ALA A N 1
ATOM 3744 C CA . ALA A 1 486 ? 22.532 -4.467 -16.567 1.00 93.56 486 ALA A CA 1
ATOM 3745 C C . ALA A 1 486 ? 23.017 -3.054 -16.927 1.00 93.56 486 ALA A C 1
ATOM 3747 O O . ALA A 1 486 ? 23.993 -2.881 -17.670 1.00 93.56 486 ALA A O 1
ATOM 3748 N N . LEU A 1 487 ? 22.339 -2.040 -16.388 1.00 96.00 487 LEU A N 1
ATOM 3749 C CA . LEU A 1 487 ? 22.501 -0.647 -16.789 1.00 96.00 487 LEU A CA 1
ATOM 3750 C C . LEU A 1 487 ? 23.426 0.155 -15.871 1.00 96.00 487 LEU A C 1
ATOM 3752 O O . LEU A 1 487 ? 23.952 1.185 -16.303 1.00 96.00 487 LEU A O 1
ATOM 3756 N N . ARG A 1 488 ? 23.641 -0.299 -14.631 1.00 94.12 488 ARG A N 1
ATOM 3757 C CA . ARG A 1 488 ? 24.473 0.408 -13.655 1.00 94.12 488 ARG A CA 1
ATOM 3758 C C . ARG A 1 488 ? 25.971 0.154 -13.839 1.00 94.12 488 ARG A C 1
ATOM 3760 O O . ARG A 1 488 ? 26.395 -0.920 -14.261 1.00 94.12 488 ARG A O 1
ATOM 3767 N N . ASP A 1 489 ? 26.767 1.166 -13.530 1.00 94.38 489 ASP A N 1
ATOM 3768 C CA . ASP A 1 489 ? 28.214 1.105 -13.382 1.00 94.38 489 ASP A CA 1
ATOM 3769 C C . ASP A 1 489 ? 28.608 0.618 -11.974 1.00 94.38 489 ASP A C 1
ATOM 3771 O O . ASP A 1 489 ? 27.761 0.306 -11.134 1.00 94.38 489 ASP A O 1
ATOM 3775 N N . GLU A 1 490 ? 29.914 0.553 -11.712 1.00 91.88 490 GLU A N 1
ATOM 3776 C CA . GLU A 1 490 ? 30.488 0.128 -10.425 1.00 91.88 490 GLU A CA 1
ATOM 3777 C C . GLU A 1 490 ? 30.075 1.006 -9.228 1.00 91.88 490 GLU A C 1
ATOM 3779 O O . GLU A 1 490 ? 30.193 0.580 -8.084 1.00 91.88 490 GLU A O 1
ATOM 3784 N N . ASN A 1 491 ? 29.562 2.213 -9.481 1.00 90.81 491 ASN A N 1
ATOM 3785 C CA . ASN A 1 491 ? 29.114 3.160 -8.462 1.00 90.81 491 ASN A CA 1
ATOM 3786 C C . ASN A 1 491 ? 27.581 3.220 -8.351 1.00 90.81 491 ASN A C 1
ATOM 3788 O O . ASN A 1 491 ? 27.053 4.076 -7.641 1.00 90.81 491 ASN A O 1
ATOM 3792 N N . GLY A 1 492 ? 26.857 2.354 -9.069 1.00 91.31 492 GLY A N 1
ATOM 3793 C CA . GLY A 1 492 ? 25.393 2.313 -9.091 1.00 91.31 492 GLY A CA 1
ATOM 3794 C C . GLY A 1 492 ? 24.7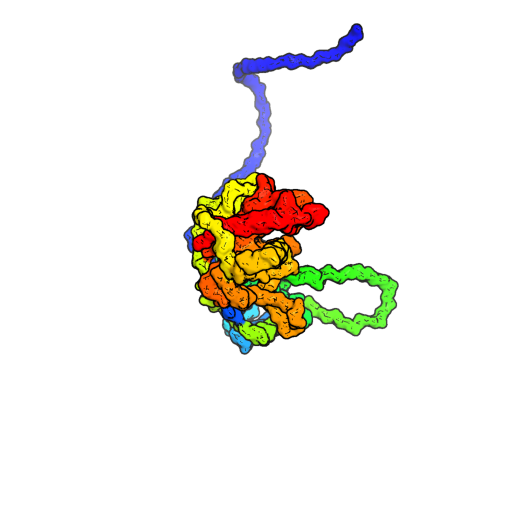39 3.385 -9.971 1.00 91.31 492 GLY A C 1
ATOM 3795 O O . GLY A 1 492 ? 23.521 3.554 -9.926 1.00 91.31 492 GLY A O 1
ATOM 3796 N N . GLY A 1 493 ? 25.515 4.126 -10.768 1.00 94.62 493 GLY A N 1
ATOM 3797 C CA . GLY A 1 493 ? 24.996 5.092 -11.737 1.00 94.62 493 GLY A CA 1
ATOM 3798 C C . GLY A 1 493 ? 24.769 4.488 -13.114 1.00 94.62 493 GLY A C 1
ATOM 3799 O O . GLY A 1 493 ? 25.352 3.472 -13.455 1.00 94.62 493 GLY A O 1
ATOM 3800 N N . LEU A 1 494 ? 23.926 5.104 -13.940 1.00 96.06 494 LEU A N 1
ATOM 3801 C CA . LEU A 1 494 ? 23.734 4.676 -15.328 1.00 96.06 494 LEU A CA 1
ATOM 3802 C C . LEU A 1 494 ? 25.051 4.790 -16.107 1.00 96.06 494 LEU A C 1
ATOM 3804 O O . LEU A 1 494 ? 25.681 5.853 -16.100 1.00 96.06 494 LEU A O 1
ATOM 3808 N N . LYS A 1 495 ? 25.437 3.733 -16.833 1.00 96.56 495 LYS A N 1
ATOM 3809 C CA . LYS A 1 495 ? 26.604 3.772 -17.728 1.00 96.56 495 LYS A CA 1
ATOM 3810 C C . LYS A 1 495 ? 26.449 4.888 -18.760 1.00 96.56 495 LYS A C 1
ATOM 3812 O O . LYS A 1 495 ? 25.399 5.047 -19.388 1.00 96.56 495 LYS A O 1
ATOM 3817 N N . ALA A 1 496 ? 27.504 5.674 -18.962 1.00 94.94 496 ALA A N 1
ATOM 3818 C CA . ALA A 1 496 ? 27.429 6.883 -19.775 1.00 94.94 496 ALA A CA 1
ATOM 3819 C C . ALA A 1 496 ? 27.027 6.591 -21.231 1.00 94.94 496 ALA A C 1
ATOM 3821 O O . ALA A 1 496 ? 26.273 7.362 -21.826 1.00 94.94 496 ALA A O 1
ATOM 3822 N N . GLU A 1 497 ? 27.492 5.487 -21.813 1.00 96.06 497 GLU A N 1
ATOM 3823 C CA . GLU A 1 497 ? 27.152 5.003 -23.155 1.00 96.06 497 GLU A CA 1
ATOM 3824 C C . GLU A 1 497 ? 25.654 4.696 -23.330 1.00 96.06 497 GLU A C 1
ATOM 3826 O O . GLU A 1 497 ? 25.113 4.909 -24.418 1.00 96.06 497 GLU A O 1
ATOM 3831 N N . TYR A 1 498 ? 24.968 4.311 -22.252 1.00 97.69 498 TYR A N 1
ATOM 3832 C CA . TYR A 1 498 ? 23.548 3.952 -22.252 1.00 97.69 498 TYR A CA 1
ATOM 3833 C C . TYR A 1 498 ? 22.609 5.143 -22.099 1.00 97.69 498 TYR A C 1
ATOM 3835 O O . TYR A 1 498 ? 21.405 4.963 -22.183 1.00 97.69 498 TYR A O 1
ATOM 3843 N N . CYS A 1 499 ? 23.122 6.358 -21.907 1.00 96.25 499 CYS A N 1
ATOM 3844 C CA . CYS A 1 499 ? 22.304 7.559 -21.757 1.00 96.25 499 CYS A CA 1
ATOM 3845 C C . CYS A 1 499 ? 22.288 8.395 -23.047 1.00 96.25 499 CYS A C 1
ATOM 3847 O O . CYS A 1 499 ? 23.350 8.759 -23.565 1.00 96.25 499 CYS A O 1
ATOM 3849 N N . ILE A 1 500 ? 21.098 8.742 -23.549 1.00 93.75 500 ILE A N 1
ATOM 3850 C CA . ILE A 1 500 ? 20.940 9.603 -24.735 1.00 93.75 500 ILE A CA 1
ATOM 3851 C C . ILE A 1 500 ? 20.976 11.093 -24.379 1.00 93.75 500 ILE A C 1
ATOM 3853 O O . ILE A 1 500 ? 21.565 11.904 -25.091 1.00 93.75 500 ILE A O 1
ATOM 3857 N N . ASP A 1 501 ? 20.421 11.462 -23.228 1.00 88.00 501 ASP A N 1
ATOM 3858 C CA . ASP A 1 501 ? 20.175 12.839 -22.805 1.00 88.00 501 ASP A CA 1
ATOM 3859 C C . ASP A 1 501 ? 21.207 13.321 -21.779 1.00 88.00 501 ASP A C 1
ATOM 3861 O O . ASP A 1 501 ? 20.916 14.000 -20.792 1.00 88.00 501 ASP A O 1
ATOM 3865 N N . ARG A 1 502 ? 22.465 12.974 -22.059 1.00 87.00 502 ARG A N 1
ATOM 3866 C CA . ARG A 1 502 ? 23.630 13.199 -21.204 1.00 87.00 502 ARG A CA 1
ATOM 3867 C C . ARG A 1 502 ? 23.640 14.601 -20.589 1.00 87.00 502 ARG A C 1
ATOM 3869 O O . ARG A 1 502 ? 23.815 14.735 -19.379 1.00 87.00 502 ARG A O 1
ATOM 3876 N N . SER A 1 503 ? 23.486 15.628 -21.410 1.00 81.81 503 SER A N 1
ATOM 3877 C CA . SER A 1 503 ? 23.663 17.021 -20.993 1.00 81.81 503 SER A CA 1
ATOM 3878 C C . SER A 1 503 ? 22.416 17.659 -20.375 1.00 81.81 503 SER A C 1
ATOM 3880 O O . SER A 1 503 ? 22.485 18.828 -20.005 1.00 81.81 503 SER A O 1
ATOM 3882 N N . THR A 1 504 ? 21.293 16.939 -20.296 1.00 81.94 504 THR A N 1
ATOM 3883 C CA . THR A 1 504 ? 20.024 17.446 -19.760 1.00 81.94 504 THR A CA 1
ATOM 3884 C C . THR A 1 504 ? 19.584 16.625 -18.551 1.00 81.94 504 THR A C 1
ATOM 3886 O O . THR A 1 504 ? 20.097 16.868 -17.462 1.00 81.94 504 THR A O 1
ATOM 3889 N N . TYR A 1 505 ? 18.665 15.667 -18.705 1.00 82.06 505 TYR A N 1
ATOM 3890 C CA . TYR A 1 505 ? 18.088 14.938 -17.572 1.00 82.06 505 TYR A CA 1
ATOM 3891 C C . TYR A 1 505 ? 18.978 13.784 -17.101 1.00 82.06 505 TYR A C 1
ATOM 3893 O O . TYR A 1 505 ? 19.014 13.494 -15.907 1.00 82.06 505 TYR A O 1
ATOM 3901 N N . GLY A 1 506 ? 19.743 13.157 -18.001 1.00 87.44 506 GLY A N 1
ATOM 3902 C CA . GLY A 1 506 ? 20.634 12.051 -17.655 1.00 87.44 506 GLY A CA 1
ATOM 3903 C C . GLY A 1 506 ? 19.889 10.799 -17.184 1.00 87.44 506 GLY A C 1
ATOM 3904 O O . GLY A 1 506 ? 20.335 10.159 -16.230 1.00 87.44 506 GLY A O 1
ATOM 3905 N N . LEU A 1 507 ? 18.749 10.499 -17.810 1.00 87.75 507 LEU A N 1
ATOM 3906 C CA . LEU A 1 507 ? 17.812 9.437 -17.418 1.00 87.75 507 LEU A CA 1
ATOM 3907 C C . LEU A 1 507 ? 17.387 8.561 -18.596 1.00 87.75 507 LEU A C 1
ATOM 3909 O O . LEU A 1 507 ? 17.207 7.359 -18.427 1.00 87.75 507 LEU A O 1
ATOM 3913 N N . HIS A 1 508 ? 17.206 9.149 -19.779 1.00 91.56 508 HIS A N 1
ATOM 3914 C CA . HIS A 1 508 ? 16.658 8.419 -20.914 1.00 91.56 508 HIS A CA 1
ATOM 3915 C C . HIS A 1 508 ? 17.738 7.574 -21.588 1.00 91.56 508 HIS A C 1
ATOM 3917 O O . HIS A 1 508 ? 18.893 7.997 -21.746 1.00 91.56 508 HIS A O 1
ATOM 3923 N N . LEU A 1 509 ? 17.344 6.368 -21.992 1.00 96.31 509 LEU A N 1
ATOM 3924 C CA . LEU A 1 509 ? 18.257 5.397 -22.570 1.00 96.31 509 LEU A CA 1
ATOM 3925 C C . LEU A 1 509 ? 18.571 5.715 -24.036 1.00 96.31 509 LEU A C 1
ATOM 3927 O O . LEU A 1 509 ? 17.736 6.230 -24.777 1.00 96.31 509 LEU A O 1
ATOM 3931 N N . SER A 1 510 ? 19.801 5.421 -24.443 1.00 97.38 510 SER A N 1
ATOM 3932 C CA . SER A 1 510 ? 20.187 5.288 -25.848 1.00 97.38 510 SER A CA 1
ATOM 3933 C C . SER A 1 510 ? 19.768 3.916 -26.386 1.00 97.38 510 SER A C 1
ATOM 3935 O O . SER A 1 510 ? 19.441 3.024 -25.606 1.00 97.38 510 SER A O 1
ATOM 3937 N N . ASP A 1 511 ? 19.867 3.710 -27.700 1.00 97.12 511 ASP A N 1
ATOM 3938 C CA . ASP A 1 511 ? 19.610 2.411 -28.342 1.00 97.12 511 ASP A CA 1
ATOM 3939 C C . ASP A 1 511 ? 20.381 1.261 -27.678 1.00 97.12 511 ASP A C 1
ATOM 3941 O O . ASP A 1 511 ? 19.811 0.213 -27.396 1.00 97.12 511 ASP A O 1
ATOM 3945 N N . ALA A 1 512 ? 21.656 1.489 -27.342 1.00 97.69 512 ALA A N 1
ATOM 3946 C CA . ALA A 1 512 ? 22.489 0.512 -26.641 1.00 97.69 512 ALA A CA 1
ATOM 3947 C C . ALA A 1 512 ? 22.005 0.237 -25.205 1.00 97.69 512 ALA A C 1
ATOM 3949 O O . ALA A 1 512 ? 22.162 -0.871 -24.701 1.00 97.69 512 ALA A O 1
ATOM 3950 N N . GLY A 1 513 ? 21.423 1.239 -24.538 1.00 97.75 513 GLY A N 1
ATOM 3951 C CA . GLY A 1 513 ? 20.793 1.064 -23.230 1.00 97.75 513 GLY A CA 1
ATOM 3952 C C . GLY A 1 513 ? 19.492 0.264 -23.319 1.00 97.75 513 GLY A C 1
ATOM 3953 O O . GLY A 1 513 ? 19.272 -0.626 -22.503 1.00 97.75 513 GLY A O 1
ATOM 3954 N N . CYS A 1 514 ? 18.654 0.538 -24.324 1.00 98.06 514 CYS A N 1
ATOM 3955 C CA . CYS A 1 514 ? 17.432 -0.227 -24.585 1.00 98.06 514 CYS A CA 1
ATOM 3956 C C . CYS A 1 514 ? 17.737 -1.691 -24.936 1.00 98.06 514 CYS A C 1
ATOM 3958 O O . CYS A 1 514 ? 17.088 -2.589 -24.407 1.00 98.06 514 CYS A O 1
ATOM 3960 N N . GLU A 1 515 ? 18.747 -1.938 -25.773 1.00 96.69 515 GLU A N 1
ATOM 3961 C CA . GLU A 1 515 ? 19.209 -3.287 -26.124 1.00 96.69 515 GLU A CA 1
ATOM 3962 C C . GLU A 1 515 ? 19.713 -4.042 -24.886 1.00 96.69 515 GLU A C 1
ATOM 3964 O O . GLU A 1 515 ? 19.225 -5.130 -24.591 1.00 96.69 515 GLU A O 1
ATOM 3969 N N . ALA A 1 516 ? 20.583 -3.419 -24.080 1.00 96.94 516 ALA A N 1
ATOM 3970 C CA . ALA A 1 516 ? 21.078 -4.018 -22.840 1.00 96.94 516 ALA A CA 1
ATOM 3971 C C . ALA A 1 516 ? 19.955 -4.335 -21.836 1.00 96.94 516 ALA A C 1
ATOM 3973 O O . ALA A 1 516 ? 20.031 -5.336 -21.121 1.00 96.94 516 ALA A O 1
ATOM 3974 N N . TRP A 1 517 ? 18.914 -3.499 -21.775 1.00 96.69 517 TRP A N 1
ATOM 3975 C CA . TRP A 1 517 ? 17.743 -3.754 -20.941 1.00 96.69 517 TRP A CA 1
ATOM 3976 C C . TRP A 1 517 ? 16.963 -4.981 -21.437 1.00 96.69 517 TRP A C 1
ATOM 3978 O O . TRP A 1 517 ? 16.722 -5.900 -20.653 1.00 96.69 517 TRP A O 1
ATOM 3988 N N . LEU A 1 518 ? 16.609 -5.037 -22.724 1.00 96.38 518 LEU A N 1
ATOM 3989 C CA . LEU A 1 518 ? 15.848 -6.154 -23.299 1.00 96.38 518 LEU A CA 1
ATOM 3990 C C . LEU A 1 518 ? 16.611 -7.482 -23.216 1.00 96.38 518 LEU A C 1
ATOM 3992 O O . LEU A 1 518 ? 16.038 -8.484 -22.789 1.00 96.38 518 LEU A O 1
ATOM 3996 N N . ASP A 1 519 ? 17.903 -7.483 -23.549 1.00 94.12 519 ASP A N 1
ATOM 3997 C CA . ASP A 1 519 ? 18.758 -8.672 -23.466 1.00 94.12 519 ASP A CA 1
ATOM 3998 C C . ASP A 1 519 ? 18.815 -9.219 -22.039 1.00 94.12 519 ASP A C 1
ATOM 4000 O O . ASP A 1 519 ? 18.721 -10.430 -21.809 1.00 94.12 519 ASP A O 1
ATOM 4004 N N . TYR A 1 520 ? 18.925 -8.322 -21.057 1.00 93.50 520 TYR A N 1
ATOM 4005 C CA . TYR A 1 520 ? 18.930 -8.720 -19.660 1.00 93.50 520 TYR A CA 1
ATOM 4006 C C . TYR A 1 520 ? 17.598 -9.348 -19.246 1.00 93.50 520 TYR A C 1
ATOM 4008 O O . TYR A 1 520 ? 17.603 -10.391 -18.593 1.00 93.50 520 TYR A O 1
ATOM 4016 N N . LEU A 1 521 ? 16.464 -8.768 -19.645 1.00 93.25 521 LEU A N 1
ATOM 4017 C CA . LEU A 1 521 ? 15.152 -9.336 -19.332 1.00 93.25 521 LEU A CA 1
ATOM 4018 C C . LEU A 1 521 ? 14.934 -10.697 -19.978 1.00 93.25 521 LEU A C 1
ATOM 4020 O O . LEU A 1 521 ? 14.434 -11.595 -19.307 1.00 93.25 521 LEU A O 1
ATOM 4024 N N . ALA A 1 522 ? 15.333 -10.862 -21.239 1.00 91.94 522 ALA A N 1
ATOM 4025 C CA . ALA A 1 522 ? 15.254 -12.140 -21.932 1.00 91.94 522 ALA A CA 1
ATOM 4026 C C . ALA A 1 522 ? 16.070 -13.214 -21.199 1.00 91.94 522 ALA A C 1
ATOM 4028 O O . ALA A 1 522 ? 15.578 -14.314 -20.960 1.00 91.94 522 ALA A O 1
ATOM 4029 N N . ALA A 1 523 ? 17.284 -12.882 -20.754 1.00 89.56 523 ALA A N 1
ATOM 4030 C CA . ALA A 1 523 ? 18.133 -13.807 -20.009 1.00 89.56 523 ALA A CA 1
ATOM 4031 C C . ALA A 1 523 ? 17.659 -14.071 -18.564 1.00 89.56 523 ALA A C 1
ATOM 4033 O O . ALA A 1 523 ? 18.015 -15.094 -17.990 1.00 89.56 523 ALA A O 1
ATOM 4034 N N . ASN A 1 524 ? 16.868 -13.183 -17.957 1.00 88.94 524 ASN A N 1
ATOM 4035 C CA . ASN A 1 524 ? 16.538 -13.226 -16.525 1.00 88.94 524 ASN A CA 1
ATOM 4036 C C . ASN A 1 524 ? 15.027 -13.295 -16.261 1.00 88.94 524 ASN A C 1
ATOM 4038 O O . ASN A 1 524 ? 14.530 -12.655 -15.335 1.00 88.94 524 ASN A O 1
ATOM 4042 N N . ILE A 1 525 ? 14.287 -14.061 -17.062 1.00 84.81 525 ILE A N 1
ATOM 4043 C CA . ILE A 1 525 ? 12.859 -14.303 -16.824 1.00 84.81 525 ILE A CA 1
ATOM 4044 C C . ILE A 1 525 ? 12.719 -15.213 -15.593 1.00 84.81 525 ILE A C 1
ATOM 4046 O O . ILE A 1 525 ? 13.177 -16.355 -15.662 1.00 84.81 525 ILE A O 1
ATOM 4050 N N . PRO A 1 526 ? 12.118 -14.748 -14.481 1.00 77.00 526 PRO A N 1
ATOM 4051 C CA . PRO A 1 526 ? 11.908 -15.591 -13.309 1.00 77.00 526 PRO A CA 1
ATOM 4052 C C . PRO A 1 526 ? 10.817 -16.641 -13.583 1.00 77.00 526 PRO A C 1
ATOM 4054 O O . PRO A 1 526 ? 9.886 -16.366 -14.347 1.00 77.00 526 PRO A O 1
ATOM 4057 N N . ASP A 1 527 ? 10.957 -17.823 -12.972 1.00 58.09 527 ASP A N 1
ATOM 4058 C CA . ASP A 1 527 ? 10.051 -18.979 -13.131 1.00 58.09 527 ASP A CA 1
ATOM 4059 C C . ASP A 1 527 ? 8.629 -18.750 -12.587 1.00 58.09 527 ASP A C 1
ATOM 4061 O O . ASP A 1 527 ? 8.476 -18.070 -11.541 1.00 58.09 527 ASP A O 1
#